Protein AF-A0A9D8BGQ2-F1 (afdb_monomer_lite)

Structure (mmCIF, N/CA/C/O backbone):
data_AF-A0A9D8BGQ2-F1
#
_entry.id   AF-A0A9D8BGQ2-F1
#
loop_
_atom_site.group_PDB
_atom_site.id
_atom_site.type_symbol
_atom_site.label_atom_id
_atom_site.label_alt_id
_atom_site.label_comp_id
_atom_site.label_asym_id
_atom_site.label_entity_id
_atom_site.label_seq_id
_atom_site.pdbx_PDB_ins_code
_atom_site.Cartn_x
_atom_site.Cartn_y
_atom_site.Cartn_z
_atom_site.occupancy
_atom_site.B_iso_or_equiv
_atom_site.auth_seq_id
_atom_site.auth_comp_id
_atom_site.auth_asym_id
_atom_site.auth_atom_id
_atom_site.pdbx_PDB_model_num
ATOM 1 N N . MET A 1 1 ? -72.777 -13.475 48.259 1.00 42.50 1 MET A N 1
ATOM 2 C CA . MET A 1 1 ? -71.692 -14.140 49.007 1.00 42.50 1 MET A CA 1
ATOM 3 C C . MET A 1 1 ? -70.816 -14.868 47.997 1.00 42.50 1 MET A C 1
ATOM 5 O O . MET A 1 1 ? -71.265 -15.859 47.450 1.00 42.50 1 MET A O 1
ATOM 9 N N . ASN A 1 2 ? -69.663 -14.295 47.643 1.00 32.38 2 ASN A N 1
ATOM 10 C CA . ASN A 1 2 ? -68.513 -15.011 47.078 1.00 32.38 2 ASN A CA 1
ATOM 11 C C . ASN A 1 2 ? -67.315 -14.053 47.055 1.00 32.38 2 ASN A C 1
ATOM 13 O O . ASN A 1 2 ? -67.162 -13.230 46.157 1.00 32.38 2 ASN A O 1
ATOM 17 N N . MET A 1 3 ? -66.509 -14.143 48.114 1.00 37.88 3 MET A N 1
ATOM 18 C CA . MET A 1 3 ? -65.134 -13.659 48.143 1.00 37.88 3 MET A CA 1
ATOM 19 C C . MET A 1 3 ? -64.297 -14.589 47.263 1.00 37.88 3 MET A C 1
ATOM 21 O O . MET A 1 3 ? -64.117 -15.754 47.608 1.00 37.88 3 MET A O 1
ATOM 25 N N . LEU A 1 4 ? -63.761 -14.077 46.159 1.00 37.56 4 LEU A N 1
ATOM 26 C CA . LEU A 1 4 ? -62.658 -14.710 45.445 1.00 37.56 4 LEU A CA 1
ATOM 27 C C . LEU A 1 4 ? -61.483 -13.735 45.444 1.00 37.56 4 LEU A C 1
ATOM 29 O O . LEU A 1 4 ? -61.552 -12.613 44.948 1.00 37.56 4 LEU A O 1
ATOM 33 N N . SER A 1 5 ? -60.449 -14.183 46.138 1.00 37.88 5 SER A N 1
ATOM 34 C CA . SER A 1 5 ? -59.219 -13.509 46.505 1.00 37.88 5 SER A CA 1
ATOM 35 C C . SER A 1 5 ? -58.403 -13.066 45.290 1.00 37.88 5 SER A C 1
ATOM 37 O O . SER A 1 5 ? -58.053 -13.853 44.413 1.00 37.88 5 SER A O 1
ATOM 39 N N . LEU A 1 6 ? -58.030 -11.786 45.285 1.00 35.62 6 LEU A N 1
ATOM 40 C CA . LEU A 1 6 ? -57.046 -11.217 44.372 1.00 35.62 6 LEU A CA 1
ATOM 41 C C . LEU A 1 6 ? -55.644 -11.700 44.796 1.00 35.62 6 LEU A C 1
ATOM 43 O O . LEU A 1 6 ? -55.011 -11.122 45.680 1.00 35.62 6 LEU A O 1
ATOM 47 N N . ILE A 1 7 ? -55.156 -12.791 44.204 1.00 38.81 7 ILE A N 1
ATOM 48 C CA . ILE A 1 7 ? -53.782 -13.266 44.417 1.00 38.81 7 ILE A CA 1
ATOM 49 C C . ILE A 1 7 ? -52.838 -12.365 43.609 1.00 38.81 7 ILE A C 1
ATOM 51 O O . ILE A 1 7 ? -52.652 -12.535 42.405 1.00 38.81 7 ILE A O 1
ATOM 55 N N . LEU A 1 8 ? -52.245 -11.374 44.281 1.00 37.81 8 LEU A N 1
ATOM 56 C CA . LEU A 1 8 ? -51.103 -10.612 43.770 1.00 37.81 8 LEU A CA 1
ATOM 57 C C . LEU A 1 8 ? -49.934 -11.576 43.477 1.00 37.81 8 LEU A C 1
ATOM 59 O O . LEU A 1 8 ? -49.647 -12.445 44.303 1.00 37.81 8 LEU A O 1
ATOM 63 N N . PRO A 1 9 ? -49.204 -11.428 42.355 1.00 40.59 9 PRO A N 1
ATOM 64 C CA . PRO A 1 9 ? -48.080 -12.305 42.046 1.00 40.59 9 PRO A CA 1
ATOM 65 C C . PRO A 1 9 ? -47.004 -12.170 43.134 1.00 40.59 9 PRO A C 1
ATOM 67 O O . PRO A 1 9 ? -46.461 -11.081 43.350 1.00 40.59 9 PRO A O 1
ATOM 70 N N . MET A 1 10 ? -46.686 -13.269 43.830 1.00 45.28 10 MET A N 1
ATOM 71 C CA . MET A 1 10 ? -45.634 -13.299 44.851 1.00 45.28 10 MET A CA 1
ATOM 72 C C . MET A 1 10 ? -44.289 -12.913 44.220 1.00 45.28 10 MET A C 1
ATOM 74 O O . MET A 1 10 ? -43.612 -13.721 43.586 1.00 45.28 10 MET A O 1
ATOM 78 N N . LYS A 1 11 ? -43.880 -11.649 44.390 1.00 58.78 11 LYS A N 1
ATOM 79 C CA . LYS A 1 11 ? -42.565 -11.153 43.961 1.00 58.78 11 LYS A CA 1
ATOM 80 C C . LYS A 1 11 ? -41.473 -12.037 44.569 1.00 58.78 11 LYS A C 1
ATOM 82 O O . LYS A 1 11 ? -41.302 -12.021 45.788 1.00 58.78 11 LYS A O 1
ATOM 87 N N . ALA A 1 12 ? -40.680 -12.704 43.727 1.00 77.62 12 ALA A N 1
ATOM 88 C CA . ALA A 1 12 ? -39.603 -13.618 44.123 1.00 77.62 12 ALA A CA 1
ATOM 89 C C . ALA A 1 12 ? -38.808 -13.129 45.352 1.00 77.62 12 ALA A C 1
ATOM 91 O O . ALA A 1 12 ? -38.279 -12.010 45.364 1.00 77.62 12 ALA A O 1
ATOM 92 N N . VAL A 1 13 ? -38.753 -13.947 46.406 1.00 85.44 13 VAL A N 1
ATOM 93 C CA . VAL A 1 13 ? -38.100 -13.625 47.687 1.00 85.44 13 VAL A CA 1
ATOM 94 C C . VAL A 1 13 ? -36.581 -13.564 47.497 1.00 85.44 13 VAL A C 1
ATOM 96 O O . VAL A 1 13 ? -35.971 -14.469 46.926 1.00 85.44 13 VAL A O 1
ATOM 99 N N . TYR A 1 14 ? -35.942 -12.487 47.957 1.00 88.50 14 TYR A N 1
ATOM 100 C CA . TYR A 1 14 ? -34.485 -12.362 47.920 1.00 88.50 14 TYR A CA 1
ATOM 101 C C . TYR A 1 14 ? -33.829 -13.320 48.927 1.00 88.50 14 TYR A C 1
ATOM 103 O O . TYR A 1 14 ? -34.344 -13.558 50.015 1.00 88.50 14 TYR A O 1
ATOM 111 N N . SER A 1 15 ? -32.658 -13.868 48.587 1.00 91.06 15 SER A N 1
ATOM 112 C CA . SER A 1 15 ? -31.820 -14.544 49.584 1.00 91.06 15 SER A CA 1
ATOM 113 C C . SER A 1 15 ? -31.255 -13.526 50.578 1.00 91.06 15 SER A C 1
ATOM 115 O O . SER A 1 15 ? -31.017 -12.377 50.203 1.00 91.06 15 SER A O 1
ATOM 117 N N . LEU A 1 16 ? -30.947 -13.945 51.811 1.00 88.25 16 LEU A N 1
ATOM 118 C CA . LEU A 1 16 ? -30.342 -13.066 52.827 1.00 88.25 16 LEU A CA 1
ATOM 119 C C . LEU A 1 16 ? -29.072 -12.364 52.312 1.00 88.25 16 LEU A C 1
ATOM 121 O O . LEU A 1 16 ? -28.886 -11.168 52.529 1.00 88.25 16 LEU A O 1
ATOM 125 N N . ARG A 1 17 ? -28.234 -13.067 51.530 1.00 89.88 17 ARG A N 1
ATOM 126 C CA . ARG A 1 17 ? -27.054 -12.479 50.866 1.00 89.88 17 ARG A CA 1
ATOM 127 C C . ARG A 1 17 ? -27.433 -11.366 49.881 1.00 89.88 17 ARG A C 1
ATOM 129 O O . ARG A 1 17 ? -26.791 -10.316 49.866 1.00 89.88 17 ARG A O 1
ATOM 136 N N . LYS A 1 18 ? -28.469 -11.580 49.062 1.00 90.31 18 LYS A N 1
ATOM 137 C CA . LYS A 1 18 ? -28.965 -10.585 48.099 1.00 90.31 18 LYS A CA 1
ATOM 138 C C . LYS A 1 18 ? -29.577 -9.381 48.822 1.00 90.31 18 LYS A C 1
ATOM 140 O O . LYS A 1 18 ? -29.226 -8.255 48.475 1.00 90.31 18 LYS A O 1
ATOM 145 N N . SER A 1 19 ? -30.394 -9.607 49.854 1.00 90.00 19 SER A N 1
ATOM 146 C CA . SER A 1 19 ? -30.988 -8.558 50.697 1.00 90.00 19 SER A CA 1
ATOM 147 C C . SER A 1 19 ? -29.914 -7.706 51.378 1.00 90.00 19 SER A C 1
ATOM 149 O O . SER A 1 19 ? -29.917 -6.486 51.227 1.00 90.00 19 SER A O 1
ATOM 151 N N . LYS A 1 20 ? -28.906 -8.333 52.003 1.00 91.69 20 LYS A N 1
ATOM 152 C CA . LYS A 1 20 ? -27.757 -7.636 52.606 1.00 91.69 20 LYS A CA 1
ATOM 153 C C . LYS A 1 20 ? -26.992 -6.788 51.583 1.00 91.69 20 LYS A C 1
ATOM 155 O O . LYS A 1 20 ? -26.682 -5.628 51.846 1.00 91.69 20 LYS A O 1
ATOM 160 N N . LYS A 1 21 ? -26.707 -7.326 50.388 1.00 93.06 21 LYS A N 1
ATOM 161 C CA . LYS A 1 21 ? -26.002 -6.592 49.318 1.00 93.06 21 LYS A CA 1
ATOM 162 C C . LYS A 1 21 ? -26.779 -5.350 48.866 1.00 93.06 21 LYS A C 1
ATOM 164 O O . LYS A 1 21 ? -26.182 -4.291 48.662 1.00 93.06 21 LYS A O 1
ATOM 169 N N . ARG A 1 22 ? -28.099 -5.471 48.706 1.00 91.38 22 ARG A N 1
ATOM 170 C CA . ARG A 1 22 ? -28.980 -4.363 48.311 1.00 91.38 22 ARG A CA 1
ATOM 171 C C . ARG A 1 22 ? -29.074 -3.302 49.402 1.00 91.38 22 ARG A C 1
ATOM 173 O O . ARG A 1 22 ? -28.802 -2.142 49.102 1.00 91.38 22 ARG A O 1
ATOM 180 N N . PHE A 1 23 ? -29.307 -3.709 50.650 1.00 93.31 23 PHE A N 1
ATOM 181 C CA . PHE A 1 23 ? -29.289 -2.825 51.818 1.00 93.31 23 PHE A CA 1
ATOM 182 C C . PHE A 1 23 ? -28.005 -1.986 51.878 1.00 93.31 23 PHE A C 1
ATOM 184 O O . PHE A 1 23 ? -28.066 -0.760 51.871 1.00 93.31 23 PHE A O 1
ATOM 191 N N . LEU A 1 24 ? -26.831 -2.627 51.807 1.00 92.38 24 LEU A N 1
ATOM 192 C CA . LEU A 1 24 ? -25.539 -1.928 51.834 1.00 92.38 24 LEU A CA 1
ATOM 193 C C . LEU A 1 24 ? -25.373 -0.940 50.671 1.00 92.38 24 LEU A C 1
ATOM 195 O O . LEU A 1 24 ? -24.752 0.111 50.830 1.00 92.38 24 LEU A O 1
ATOM 199 N N . THR A 1 25 ? -25.916 -1.264 49.497 1.00 91.31 25 THR A N 1
ATOM 200 C CA . THR A 1 25 ? -25.863 -0.378 48.326 1.00 91.31 25 THR A CA 1
ATOM 201 C C . THR A 1 25 ? -26.708 0.879 48.550 1.00 91.31 25 THR A C 1
ATOM 203 O O . THR A 1 25 ? -26.241 1.987 48.276 1.00 91.31 25 THR A O 1
ATOM 206 N N . ILE A 1 26 ? -27.924 0.722 49.082 1.00 90.88 26 ILE A N 1
ATOM 207 C CA . ILE A 1 26 ? -28.835 1.835 49.380 1.00 90.88 26 ILE A CA 1
ATOM 208 C C . ILE A 1 26 ? -28.286 2.679 50.528 1.00 90.88 26 ILE A C 1
ATOM 210 O O . ILE A 1 26 ? -28.221 3.897 50.400 1.00 90.88 26 ILE A O 1
ATOM 214 N N . TYR A 1 27 ? -27.790 2.048 51.593 1.00 91.81 27 TYR A N 1
ATOM 215 C CA . TYR A 1 27 ? -27.175 2.731 52.728 1.00 91.81 27 TYR A CA 1
ATOM 216 C C . TYR A 1 27 ? -25.984 3.604 52.303 1.00 91.81 27 TYR A C 1
ATOM 218 O O . TYR A 1 27 ? -25.921 4.784 52.647 1.00 91.81 27 TYR A O 1
ATOM 226 N N . LYS A 1 28 ? -25.071 3.079 51.468 1.00 90.00 28 LYS A N 1
ATOM 227 C CA . LYS A 1 28 ? -23.956 3.868 50.904 1.00 90.00 28 LYS A CA 1
ATOM 228 C C . LYS A 1 28 ? -24.446 5.058 50.076 1.00 90.00 28 LYS A C 1
ATOM 230 O O . LYS A 1 28 ? -23.822 6.117 50.096 1.00 90.00 28 LYS A O 1
ATOM 235 N N . ARG A 1 29 ? -25.543 4.894 49.332 1.00 86.31 29 ARG A N 1
ATOM 236 C CA . ARG A 1 29 ? -26.142 5.969 48.533 1.00 86.31 29 ARG A CA 1
ATOM 237 C C . ARG A 1 29 ? -26.785 7.037 49.414 1.00 86.31 29 ARG A C 1
ATOM 239 O O . ARG A 1 29 ? -26.556 8.218 49.175 1.00 86.31 29 ARG A O 1
ATOM 246 N N . TYR A 1 30 ? -27.525 6.623 50.439 1.00 89.12 30 TYR A N 1
ATOM 247 C CA . TYR A 1 30 ? -28.097 7.513 51.442 1.00 89.12 30 TYR A CA 1
ATOM 248 C C . TYR A 1 30 ? -27.000 8.315 52.147 1.00 89.12 30 TYR A C 1
ATOM 250 O O . TYR A 1 30 ? -27.074 9.535 52.167 1.00 89.12 30 TYR A O 1
ATOM 258 N N . GLN A 1 31 ? -25.917 7.678 52.605 1.00 89.19 31 GLN A N 1
ATOM 259 C CA . GLN A 1 31 ? -24.798 8.379 53.251 1.00 89.19 31 GLN A CA 1
ATOM 260 C C . GLN A 1 31 ? -24.179 9.478 52.373 1.00 89.19 31 GLN A C 1
ATOM 262 O O . GLN A 1 31 ? -23.810 10.529 52.890 1.00 89.19 31 GLN A O 1
ATOM 267 N N . LYS A 1 32 ? -24.112 9.272 51.049 1.00 85.06 32 LYS A N 1
ATOM 268 C CA . LYS A 1 32 ? -23.628 10.286 50.096 1.00 85.06 32 LYS A CA 1
ATOM 269 C C . LYS A 1 32 ? -24.618 11.432 49.860 1.00 85.06 32 LYS A C 1
ATOM 271 O O . LYS A 1 32 ? -24.178 12.527 49.537 1.00 85.06 32 LYS A O 1
ATOM 276 N N . LYS A 1 33 ? -25.927 11.193 50.000 1.00 84.19 33 LYS A N 1
ATOM 277 C CA . LYS A 1 33 ? -26.991 12.176 49.709 1.00 84.19 33 LYS A CA 1
ATOM 278 C C . LYS A 1 33 ? -27.682 12.762 50.940 1.00 84.19 33 LYS A C 1
ATOM 280 O O . LYS A 1 33 ? -28.435 13.716 50.803 1.00 84.19 33 LYS A O 1
ATOM 285 N N . LYS A 1 34 ? -27.414 12.252 52.144 1.00 84.31 34 LYS A N 1
ATOM 286 C CA . LYS A 1 34 ? -28.092 12.660 53.389 1.00 84.31 34 LYS A CA 1
ATOM 287 C C . LYS A 1 34 ? -28.006 14.158 53.683 1.00 84.31 34 LYS A C 1
ATOM 289 O O . LYS A 1 34 ? -28.861 14.673 54.390 1.00 84.31 34 LYS A O 1
ATOM 294 N N . ALA A 1 35 ? -26.964 14.828 53.186 1.00 83.44 35 ALA A N 1
ATOM 295 C CA . ALA A 1 35 ? -26.749 16.260 53.373 1.00 83.44 35 ALA A CA 1
ATOM 296 C C . ALA A 1 35 ? -27.628 17.123 52.452 1.00 83.44 35 ALA A C 1
ATOM 298 O O . ALA A 1 35 ? -27.894 18.269 52.780 1.00 83.44 35 ALA A O 1
ATOM 299 N N . SER A 1 36 ? -28.091 16.578 51.321 1.00 81.62 36 SER A N 1
ATOM 300 C CA . SER A 1 36 ? -28.920 17.292 50.344 1.00 81.62 36 SER A CA 1
ATOM 301 C C . SER A 1 36 ? -30.404 16.908 50.409 1.00 81.62 36 SER A C 1
ATOM 303 O O . SER A 1 36 ? -31.160 17.297 49.524 1.00 81.62 36 SER A O 1
ATOM 305 N N . LEU A 1 37 ? -30.816 16.089 51.384 1.00 85.06 37 LEU A N 1
ATOM 306 C CA . LEU A 1 37 ? -32.208 15.662 51.560 1.00 85.06 37 LEU A CA 1
ATOM 307 C C . LEU A 1 37 ? -32.951 16.576 52.549 1.00 85.06 37 LEU A C 1
ATOM 309 O O . LEU A 1 37 ? -32.380 16.920 53.588 1.00 85.06 37 LEU A O 1
ATOM 313 N N . PRO A 1 38 ? -34.232 16.899 52.293 1.00 87.94 38 PRO A N 1
ATOM 314 C CA . PRO A 1 38 ? -35.117 17.508 53.280 1.00 87.94 38 PRO A CA 1
ATOM 315 C C . PRO A 1 38 ? -35.206 16.673 54.572 1.00 87.94 38 PRO A C 1
ATOM 317 O O . PRO A 1 38 ? -35.137 15.441 54.510 1.00 87.94 38 PRO A O 1
ATOM 320 N N . PRO A 1 39 ? -35.413 17.308 55.742 1.00 86.94 39 PRO A N 1
ATOM 321 C CA . PRO A 1 39 ? -35.437 16.620 57.036 1.00 86.94 39 PRO A CA 1
ATOM 322 C C . PRO A 1 39 ? -36.521 15.535 57.130 1.00 86.94 39 PRO A C 1
ATOM 324 O O . PRO A 1 39 ? -36.269 14.478 57.699 1.00 86.94 39 PRO A O 1
ATOM 327 N N . THR A 1 40 ? -37.683 15.739 56.501 1.00 87.31 40 THR A N 1
ATOM 328 C CA . THR A 1 40 ? -38.781 14.757 56.456 1.00 87.31 40 THR A CA 1
ATOM 329 C C . THR A 1 40 ? -38.399 13.487 55.689 1.00 87.31 40 THR A C 1
ATOM 331 O O . THR A 1 40 ? -38.538 12.382 56.205 1.00 87.31 40 THR A O 1
ATOM 334 N N . GLN A 1 41 ? -37.820 13.636 54.494 1.00 86.81 41 GLN A N 1
ATOM 335 C CA . GLN A 1 41 ? -37.362 12.515 53.657 1.00 86.81 41 GLN A CA 1
ATOM 336 C C . GLN A 1 41 ? -36.183 11.760 54.287 1.00 86.81 41 GLN A C 1
ATOM 338 O O . GLN A 1 41 ? -35.998 10.561 54.067 1.00 86.81 41 GLN A O 1
ATOM 343 N N . LYS A 1 42 ? -35.358 12.468 55.067 1.00 87.31 42 LYS A N 1
ATOM 344 C CA . LYS A 1 42 ? -34.229 11.889 55.796 1.00 87.31 42 LYS A CA 1
ATOM 345 C C . LYS A 1 42 ? -34.703 10.930 56.888 1.00 87.31 42 LYS A C 1
ATOM 347 O O . LYS A 1 42 ? -34.141 9.841 56.997 1.00 87.31 42 LYS A O 1
ATOM 352 N N . GLU A 1 43 ? -35.730 11.310 57.647 1.00 88.75 43 GLU A N 1
ATOM 353 C CA . GLU A 1 43 ? -36.287 10.459 58.702 1.00 88.75 43 GLU A CA 1
ATOM 354 C C . GLU A 1 43 ? -37.031 9.251 58.117 1.00 88.75 43 GLU A C 1
ATOM 356 O O . GLU A 1 43 ? -36.831 8.129 58.573 1.00 88.75 43 GLU A O 1
ATOM 361 N N . GLU A 1 44 ? -37.773 9.442 57.023 1.00 88.81 44 GLU A N 1
ATOM 362 C CA . GLU A 1 44 ? -38.487 8.365 56.320 1.00 88.81 44 GLU A CA 1
ATOM 363 C C . GLU A 1 44 ? -37.538 7.272 55.781 1.00 88.81 44 GLU A C 1
ATOM 365 O O . GLU A 1 44 ? -37.753 6.071 55.985 1.00 88.81 44 GLU A O 1
ATOM 370 N N . ILE A 1 45 ? -36.428 7.668 55.141 1.00 89.75 45 ILE A N 1
ATOM 371 C CA . ILE A 1 45 ? -35.400 6.715 54.689 1.00 89.75 45 ILE A CA 1
ATOM 372 C C . ILE A 1 45 ? -34.695 6.055 55.878 1.00 89.75 45 ILE A C 1
ATOM 374 O O . ILE A 1 45 ? -34.363 4.872 55.802 1.00 89.75 45 ILE A O 1
ATOM 378 N N . LYS A 1 46 ? -34.442 6.796 56.962 1.00 91.25 46 LYS A N 1
ATOM 379 C CA . LYS A 1 46 ? -33.764 6.277 58.156 1.00 91.25 46 LYS A CA 1
ATOM 380 C C . LYS A 1 46 ? -34.596 5.191 58.845 1.00 91.25 46 LYS A C 1
ATOM 382 O O . LYS A 1 46 ? -34.061 4.112 59.074 1.00 91.25 46 LYS A O 1
ATOM 387 N N . GLN A 1 47 ? -35.893 5.417 59.043 1.00 91.94 47 GLN A N 1
ATOM 388 C CA . GLN A 1 47 ? -36.817 4.412 59.586 1.00 91.94 47 GLN A CA 1
ATOM 389 C C . GLN A 1 47 ? -36.854 3.147 58.716 1.00 91.94 47 GLN A C 1
ATOM 391 O O . GLN A 1 47 ? -36.772 2.026 59.214 1.00 91.94 47 GLN A O 1
ATOM 396 N N . SER A 1 48 ? -36.888 3.312 57.390 1.00 90.00 48 SER A N 1
ATOM 397 C CA . SER A 1 48 ? -36.850 2.171 56.465 1.00 90.00 48 SER A CA 1
ATOM 398 C C . SER A 1 48 ? -35.503 1.436 56.455 1.00 90.00 48 SER A C 1
ATOM 400 O O . SER A 1 48 ? -35.457 0.231 56.197 1.00 90.00 48 SER A O 1
ATOM 402 N N . LEU A 1 49 ? -34.393 2.133 56.719 1.00 91.75 49 LEU A N 1
ATOM 403 C CA . LEU A 1 49 ? -33.076 1.518 56.895 1.00 91.75 49 LEU A CA 1
ATOM 404 C C . LEU A 1 49 ? -33.008 0.715 58.198 1.00 91.75 49 LEU A C 1
ATOM 406 O O . LEU A 1 49 ? -32.499 -0.403 58.175 1.00 91.75 49 LEU A O 1
ATOM 410 N N . GLU A 1 50 ? -33.535 1.250 59.297 1.00 92.94 50 GLU A N 1
ATOM 411 C CA . GLU A 1 50 ? -33.587 0.581 60.603 1.00 92.94 50 GLU A CA 1
ATOM 412 C C . GLU A 1 50 ? -34.440 -0.694 60.531 1.00 92.94 50 GLU A C 1
ATOM 414 O O . GLU A 1 50 ? -33.940 -1.777 60.832 1.00 92.94 50 GLU A O 1
ATOM 419 N N . ALA A 1 51 ? -35.647 -0.616 59.960 1.00 90.44 51 ALA A N 1
ATOM 420 C CA . ALA A 1 51 ? -36.509 -1.782 59.750 1.00 90.44 51 ALA A CA 1
ATOM 421 C C . ALA A 1 51 ? -35.852 -2.860 58.862 1.00 90.44 51 ALA A C 1
ATOM 423 O O . ALA A 1 51 ? -35.948 -4.062 59.123 1.00 90.44 51 ALA A O 1
ATOM 424 N N . ALA A 1 52 ? -35.138 -2.451 57.805 1.00 90.00 52 ALA A N 1
ATOM 425 C CA . ALA A 1 52 ? -34.398 -3.384 56.955 1.00 90.00 52 ALA A CA 1
ATOM 426 C C . ALA A 1 52 ? -33.190 -4.010 57.673 1.00 90.00 52 ALA A C 1
ATOM 428 O O . ALA A 1 52 ? -32.858 -5.168 57.405 1.00 90.00 52 ALA A O 1
ATOM 429 N N . GLN A 1 53 ? -32.535 -3.271 58.570 1.00 92.88 53 GLN A N 1
ATOM 430 C CA . GLN A 1 53 ? -31.423 -3.762 59.378 1.00 92.88 53 GLN A CA 1
ATOM 431 C C . GLN A 1 53 ? -31.897 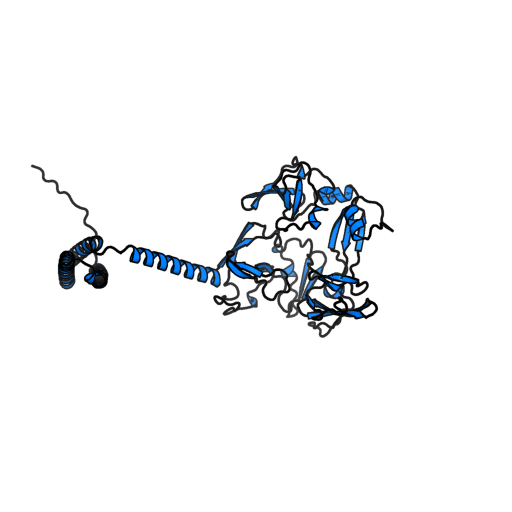-4.779 60.420 1.00 92.88 53 GLN A C 1
ATOM 433 O O . GLN A 1 53 ? -31.306 -5.853 60.511 1.00 92.88 53 GLN A O 1
ATOM 438 N N . GLU A 1 54 ? -32.976 -4.490 61.144 1.00 92.38 54 GLU A N 1
ATOM 439 C CA . GLU A 1 54 ? -33.579 -5.406 62.120 1.00 92.38 54 GLU A CA 1
ATOM 440 C C . GLU A 1 54 ? -34.025 -6.714 61.464 1.00 92.38 54 GLU A C 1
ATOM 442 O O . GLU A 1 54 ? -33.664 -7.799 61.920 1.00 92.38 54 GLU A O 1
ATOM 447 N N . ALA A 1 55 ? -34.708 -6.630 60.319 1.00 89.56 55 ALA A N 1
ATOM 448 C CA . ALA A 1 55 ? -35.137 -7.811 59.576 1.00 89.56 55 ALA A CA 1
ATOM 449 C C . ALA A 1 55 ? -33.954 -8.664 59.071 1.00 89.56 55 ALA A C 1
ATOM 451 O O . ALA A 1 55 ? -34.048 -9.891 59.004 1.00 89.56 55 ALA A O 1
ATOM 452 N N . LEU A 1 56 ? -32.823 -8.033 58.725 1.00 88.88 56 LEU A N 1
ATOM 453 C CA . LEU A 1 56 ? -31.588 -8.731 58.354 1.00 88.88 56 LEU A CA 1
ATOM 454 C C . LEU A 1 56 ? -30.894 -9.380 59.561 1.00 88.88 56 LEU A C 1
ATOM 456 O O . LEU A 1 56 ? -30.337 -10.467 59.405 1.00 88.88 56 LEU A O 1
ATOM 460 N N . LEU A 1 57 ? -30.920 -8.733 60.730 1.00 91.31 57 LEU A N 1
ATOM 461 C CA . LEU A 1 57 ? -30.355 -9.252 61.982 1.00 91.31 57 LEU A CA 1
ATOM 462 C C . LEU A 1 57 ? -31.163 -10.430 62.532 1.00 91.31 57 LEU A C 1
ATOM 464 O O . LEU A 1 57 ? -30.578 -11.397 63.010 1.00 91.31 57 LEU A O 1
ATOM 468 N N . ALA A 1 58 ? -32.487 -10.402 62.371 1.00 90.12 58 ALA A N 1
ATOM 469 C CA . ALA A 1 58 ? -33.382 -11.500 62.732 1.00 90.12 58 ALA A CA 1
ATOM 470 C C . ALA A 1 58 ? -33.195 -12.761 61.862 1.00 90.12 58 ALA A C 1
ATOM 472 O O . ALA A 1 58 ? -33.869 -13.765 62.081 1.00 90.12 58 ALA A O 1
ATOM 473 N N . CYS A 1 59 ? -32.322 -12.720 60.843 1.00 84.69 59 CYS A N 1
ATOM 474 C CA . CYS A 1 59 ? -32.053 -13.816 59.906 1.00 84.69 59 CYS A CA 1
ATOM 475 C C . CYS A 1 59 ? -33.305 -14.395 59.213 1.00 84.69 59 CYS A C 1
ATOM 477 O O . CYS A 1 59 ? -33.244 -15.469 58.611 1.00 84.69 59 CYS A O 1
ATOM 479 N N . ASN A 1 60 ? -34.430 -13.673 59.222 1.00 88.44 60 ASN A N 1
ATOM 480 C CA . ASN A 1 60 ? -35.660 -14.100 58.570 1.00 88.44 60 ASN A CA 1
ATOM 481 C C . ASN A 1 60 ? -35.639 -13.674 57.096 1.00 88.44 60 ASN A C 1
ATOM 483 O O . ASN A 1 60 ? -35.686 -12.492 56.754 1.00 88.44 60 ASN A O 1
ATOM 487 N N . LYS A 1 61 ? -35.565 -14.664 56.202 1.00 87.31 61 LYS A N 1
ATOM 488 C CA . LYS A 1 61 ? -35.443 -14.462 54.751 1.00 87.31 61 LYS A CA 1
ATOM 489 C C . LYS A 1 61 ? -36.604 -13.658 54.157 1.00 87.31 61 LYS A C 1
ATOM 491 O O . LYS A 1 61 ? -36.375 -12.823 53.279 1.00 87.31 61 LYS A O 1
ATOM 496 N N . GLU A 1 62 ? -37.829 -13.914 54.599 1.00 87.44 62 GLU A N 1
ATOM 497 C CA . GLU A 1 62 ? -39.033 -13.295 54.041 1.00 87.44 62 GLU A CA 1
ATOM 498 C C . GLU A 1 62 ? -39.168 -11.853 54.512 1.00 87.44 62 GLU A C 1
ATOM 500 O O . GLU A 1 62 ? -39.264 -10.951 53.676 1.00 87.44 62 GLU A O 1
ATOM 505 N N . LEU A 1 63 ? -39.033 -11.630 55.822 1.00 87.69 63 LEU A N 1
ATOM 506 C CA . LEU A 1 63 ? -39.056 -10.293 56.417 1.00 87.69 63 LEU A CA 1
ATOM 507 C C . LEU A 1 63 ? -37.931 -9.414 55.857 1.00 87.69 63 LEU A C 1
ATOM 509 O O . LEU A 1 63 ? -38.184 -8.301 55.397 1.00 87.69 63 LEU A O 1
ATOM 513 N N . ALA A 1 64 ? -36.700 -9.933 55.774 1.00 87.62 64 ALA A N 1
ATOM 514 C CA . ALA A 1 64 ? -35.575 -9.199 55.194 1.00 87.62 64 ALA A CA 1
ATOM 515 C C . ALA A 1 64 ? -35.798 -8.876 53.710 1.00 87.62 64 ALA A C 1
ATOM 517 O O . ALA A 1 64 ? -35.419 -7.804 53.236 1.00 87.62 64 ALA A O 1
ATOM 518 N N . SER A 1 65 ? -36.397 -9.795 52.942 1.00 90.69 65 SER A N 1
ATOM 519 C CA . SER A 1 65 ? -36.718 -9.524 51.541 1.00 90.69 65 SER A CA 1
ATOM 520 C C . SER A 1 65 ? -37.803 -8.460 51.391 1.00 90.69 65 SER A C 1
ATOM 522 O O . SER A 1 65 ? -37.732 -7.706 50.422 1.00 90.69 65 SER A O 1
ATOM 524 N N . GLN A 1 66 ? -38.813 -8.430 52.259 1.00 91.31 66 GLN A N 1
ATOM 525 C CA . GLN A 1 66 ? -39.891 -7.442 52.201 1.00 91.31 66 GLN A CA 1
ATOM 526 C C . GLN A 1 66 ? -39.381 -6.055 52.600 1.00 91.31 66 GLN A C 1
ATOM 528 O O . GLN A 1 66 ? -39.526 -5.114 51.819 1.00 91.31 66 GLN A O 1
ATOM 533 N N . ALA A 1 67 ? -38.682 -5.951 53.734 1.00 88.88 67 ALA A N 1
ATOM 534 C CA . ALA A 1 67 ? -38.136 -4.690 54.231 1.00 88.88 67 ALA A CA 1
ATOM 535 C C . ALA A 1 67 ? -37.123 -4.065 53.251 1.00 88.88 67 ALA A C 1
ATOM 537 O O . ALA A 1 67 ? -37.202 -2.878 52.937 1.00 88.88 67 ALA A O 1
ATOM 538 N N . VAL A 1 68 ? -36.222 -4.865 52.661 1.00 90.50 68 VAL A N 1
ATOM 539 C CA . VAL A 1 68 ? -35.265 -4.360 51.658 1.00 90.50 68 VAL A CA 1
ATOM 540 C C . VAL A 1 68 ? -35.949 -3.957 50.347 1.00 90.50 68 VAL A C 1
ATOM 542 O O . VAL A 1 68 ? -35.498 -3.010 49.709 1.00 90.50 68 VAL A O 1
ATOM 545 N N . LYS A 1 69 ? -37.038 -4.622 49.933 1.00 91.12 69 LYS A N 1
ATOM 546 C CA . LYS A 1 69 ? -37.817 -4.208 48.749 1.00 91.12 69 LYS A CA 1
ATOM 547 C C . LYS A 1 69 ? -38.557 -2.889 48.988 1.00 91.12 69 LYS A C 1
ATOM 549 O O . LYS A 1 69 ? -38.562 -2.046 48.098 1.00 91.12 69 LYS A O 1
ATOM 554 N N . ALA A 1 70 ? -39.142 -2.696 50.171 1.00 88.94 70 ALA A N 1
ATOM 555 C CA . ALA A 1 70 ? -39.767 -1.427 50.548 1.00 88.94 70 ALA A CA 1
ATOM 556 C C . ALA A 1 70 ? -38.735 -0.286 50.549 1.00 88.94 70 ALA A C 1
ATOM 558 O O . ALA A 1 70 ? -38.945 0.750 49.917 1.00 88.94 70 ALA A O 1
ATOM 559 N N . LEU A 1 71 ? -37.561 -0.534 51.139 1.00 89.81 71 LEU A N 1
ATOM 560 C CA . LEU A 1 71 ? -36.425 0.384 51.101 1.00 89.81 71 LEU A CA 1
ATOM 561 C C . LEU A 1 71 ? -35.930 0.649 49.663 1.00 89.81 71 LEU A C 1
ATOM 563 O O . LEU A 1 71 ? -35.561 1.776 49.342 1.00 89.81 71 LEU A O 1
ATOM 567 N N . GLU A 1 72 ? -35.921 -0.356 48.778 1.00 89.56 72 GLU A N 1
ATOM 568 C CA . GLU A 1 72 ? -35.589 -0.182 47.356 1.00 89.56 72 GLU A CA 1
ATOM 569 C C . GLU A 1 72 ? -36.557 0.791 46.671 1.00 89.56 72 GLU A C 1
ATOM 571 O O . GLU A 1 72 ? -36.089 1.710 45.996 1.00 89.56 72 GLU A O 1
ATOM 576 N N . GLU A 1 73 ? -37.870 0.634 46.852 1.00 89.12 73 GLU A N 1
ATOM 577 C CA . GLU A 1 73 ? -38.871 1.526 46.248 1.00 89.12 73 GLU A CA 1
ATOM 578 C C . GLU A 1 73 ? -38.770 2.959 46.789 1.00 89.12 73 GLU A C 1
ATOM 580 O O . GLU A 1 73 ? -38.677 3.901 45.999 1.00 89.12 73 GLU A O 1
ATOM 585 N N . LEU A 1 74 ? -38.644 3.132 48.109 1.00 87.94 74 LEU A N 1
ATOM 586 C CA . LEU A 1 74 ? -38.405 4.450 48.712 1.00 87.94 74 LEU A CA 1
ATOM 587 C C . LEU A 1 74 ? -37.104 5.084 48.203 1.00 87.94 74 LEU A C 1
ATOM 589 O O . LEU A 1 74 ? -37.070 6.261 47.841 1.00 87.94 74 LEU A O 1
ATOM 593 N N . SER A 1 75 ? -36.033 4.295 48.068 1.00 87.00 75 SER A N 1
ATOM 594 C CA . SER A 1 75 ? -34.760 4.785 47.531 1.00 87.00 75 SER A CA 1
ATOM 595 C C . SER A 1 75 ? -34.860 5.238 46.071 1.00 87.00 75 SER A C 1
ATOM 597 O O . SER A 1 75 ? -34.166 6.174 45.675 1.00 87.00 75 SER A O 1
ATOM 599 N N . LYS A 1 76 ? -35.709 4.611 45.246 1.00 85.56 76 LYS A N 1
ATOM 600 C CA . LYS A 1 76 ? -35.907 5.023 43.847 1.00 85.56 76 LYS A CA 1
ATOM 601 C C . LYS A 1 76 ? -36.616 6.369 43.746 1.00 85.56 76 LYS A C 1
ATOM 603 O O . LYS A 1 76 ? -36.332 7.120 42.814 1.00 85.56 76 LYS A O 1
ATOM 608 N N . LEU A 1 77 ? -37.526 6.660 44.673 1.00 84.50 77 LEU A N 1
ATOM 609 C CA . LEU A 1 77 ? -38.278 7.912 44.708 1.00 84.50 77 LEU A CA 1
ATOM 610 C C . LEU A 1 77 ? -37.424 9.057 45.261 1.00 84.50 77 LEU A C 1
ATOM 612 O O . LEU A 1 77 ? -37.321 10.103 44.622 1.00 84.50 77 LEU A O 1
ATOM 616 N N . LEU A 1 78 ? -36.762 8.821 46.396 1.00 84.06 78 LEU A N 1
ATOM 617 C CA . LEU A 1 78 ? -36.099 9.855 47.195 1.00 84.06 78 LEU A CA 1
ATOM 618 C C . LEU A 1 78 ? -34.594 10.002 46.902 1.00 84.06 78 LEU A C 1
ATOM 620 O O . LEU A 1 78 ? -34.031 11.081 47.046 1.00 84.06 78 LEU A O 1
ATOM 624 N N . LEU A 1 79 ? -33.916 8.942 46.440 1.00 81.62 79 LEU A N 1
ATOM 625 C CA . LEU A 1 79 ? -32.475 8.944 46.127 1.00 81.62 79 LEU A CA 1
ATOM 626 C C . LEU A 1 79 ? -32.205 8.856 44.614 1.00 81.62 79 LEU A C 1
ATOM 628 O O . LEU A 1 79 ? -31.270 8.166 44.178 1.00 81.62 79 LEU A O 1
ATOM 632 N N . LYS A 1 80 ? -33.003 9.556 43.792 1.00 78.62 80 LYS A N 1
ATOM 633 C CA . LYS A 1 80 ? -32.783 9.634 42.335 1.00 78.62 80 LYS A CA 1
ATOM 634 C C . LYS A 1 80 ? -31.388 10.170 42.019 1.00 78.62 80 LYS A C 1
ATOM 636 O O . LYS A 1 80 ? -30.859 11.030 42.727 1.00 78.62 80 LYS A O 1
ATOM 641 N N . LYS A 1 81 ? -30.762 9.654 40.955 1.00 74.38 81 LYS A N 1
ATOM 642 C CA . LYS A 1 81 ? -29.499 10.221 40.458 1.00 74.38 81 LYS A CA 1
ATOM 643 C C . LYS A 1 81 ? -29.762 11.627 39.931 1.00 74.38 81 LYS A C 1
ATOM 645 O O . LYS A 1 81 ? -30.719 11.809 39.181 1.00 74.38 81 LYS A O 1
ATOM 650 N N . THR A 1 82 ? -28.919 12.589 40.290 1.00 80.38 82 THR A N 1
ATOM 651 C CA . THR A 1 82 ? -29.002 13.931 39.694 1.00 80.38 82 THR A CA 1
ATOM 652 C C . THR A 1 82 ? -28.621 13.861 38.214 1.00 80.38 82 THR A C 1
ATOM 654 O O . THR A 1 82 ? -27.896 12.950 37.807 1.00 80.38 82 THR A O 1
ATOM 657 N N . SER A 1 83 ? -29.075 14.813 37.395 1.00 80.88 83 SER A N 1
ATOM 658 C CA . SER A 1 83 ? -28.718 14.863 35.966 1.00 80.88 83 SER A CA 1
ATOM 659 C C . SER A 1 83 ? -27.199 14.900 35.756 1.00 80.88 83 SER A C 1
ATOM 661 O O . SER A 1 83 ? -26.689 14.262 34.842 1.00 80.88 83 SER A O 1
ATOM 663 N N . PHE A 1 84 ? -26.463 15.548 36.666 1.00 82.56 84 PHE A N 1
ATOM 664 C CA . PHE A 1 84 ? -24.999 15.551 36.677 1.00 82.56 84 PHE A CA 1
ATOM 665 C C . PHE A 1 84 ? -24.393 14.161 36.928 1.00 82.56 84 PHE A C 1
ATOM 667 O O . PHE A 1 84 ? -23.469 13.760 36.229 1.00 82.56 84 PHE A O 1
ATOM 674 N N . GLU A 1 85 ? -24.915 13.392 37.891 1.00 82.25 85 GLU A N 1
ATOM 675 C CA . GLU A 1 85 ? -24.458 12.014 38.137 1.00 82.25 85 GLU A CA 1
ATOM 676 C C . GLU A 1 85 ? -24.734 11.109 36.931 1.00 82.25 85 GLU A C 1
ATOM 678 O O . GLU A 1 85 ? -23.899 10.280 36.579 1.00 82.25 85 GLU A O 1
ATOM 683 N N . GLN A 1 86 ? -25.886 11.282 36.280 1.00 84.69 86 GLN A N 1
ATOM 684 C CA . GLN A 1 86 ? -26.231 10.532 35.071 1.00 84.69 86 GLN A CA 1
ATOM 685 C C . GLN A 1 86 ? -25.305 10.891 33.902 1.00 84.69 86 GLN A C 1
ATOM 687 O O . GLN A 1 86 ? -24.779 9.992 33.248 1.00 84.69 86 GLN A O 1
ATOM 692 N N . ALA A 1 87 ? -25.048 12.184 33.683 1.00 90.19 87 ALA A N 1
ATOM 693 C CA . ALA A 1 87 ? -24.120 12.658 32.659 1.00 90.19 87 ALA A CA 1
ATOM 694 C C . ALA A 1 87 ? -22.687 12.174 32.921 1.00 90.19 87 ALA A C 1
ATOM 696 O O . ALA A 1 87 ? -22.022 11.686 32.012 1.00 90.19 87 ALA A O 1
ATOM 697 N N . LYS A 1 88 ? -22.225 12.232 34.174 1.00 91.75 88 LYS A N 1
ATOM 698 C CA . LYS A 1 88 ? -20.918 11.709 34.579 1.00 91.75 88 LYS A CA 1
ATOM 699 C C . LYS A 1 88 ? -20.796 10.212 34.293 1.00 91.75 88 LYS A C 1
ATOM 701 O O . LYS A 1 88 ? -19.800 9.798 33.709 1.00 91.75 88 LYS A O 1
ATOM 706 N N . ASP A 1 89 ? -21.782 9.408 34.690 1.00 90.12 89 ASP A N 1
ATOM 707 C CA . ASP A 1 89 ? -21.764 7.963 34.439 1.00 90.12 89 ASP A CA 1
ATOM 708 C C . ASP A 1 89 ? -21.744 7.662 32.931 1.00 90.12 89 ASP A C 1
ATOM 710 O O . ASP A 1 89 ? -21.004 6.791 32.481 1.00 90.12 89 ASP A O 1
ATOM 714 N N . PHE A 1 90 ? -22.508 8.417 32.138 1.00 93.56 90 PHE A N 1
ATOM 715 C CA . PHE A 1 90 ? -22.511 8.308 30.680 1.00 93.56 90 PHE A CA 1
ATOM 716 C C . PHE A 1 90 ? -21.142 8.641 30.069 1.00 93.56 90 PHE A C 1
ATOM 718 O O . PHE A 1 90 ? -20.619 7.854 29.280 1.00 93.56 90 PHE A O 1
ATOM 725 N N . ILE A 1 91 ? -20.522 9.751 30.484 1.00 95.25 91 ILE A N 1
ATOM 726 C CA . ILE A 1 91 ? -19.185 10.161 30.026 1.00 95.25 91 ILE A CA 1
ATOM 727 C C . ILE A 1 91 ? -18.134 9.114 30.407 1.00 95.25 91 ILE A C 1
ATOM 729 O O . ILE A 1 91 ? -17.316 8.741 29.569 1.00 95.25 91 ILE A O 1
ATOM 733 N N . ILE A 1 92 ? -18.165 8.602 31.641 1.00 95.06 92 ILE A N 1
ATOM 734 C CA . ILE A 1 92 ? -17.233 7.562 32.098 1.00 95.06 92 ILE A CA 1
ATOM 735 C C . ILE A 1 92 ? -17.389 6.290 31.260 1.00 95.06 92 ILE A C 1
ATOM 737 O O . ILE A 1 92 ? -16.386 5.703 30.862 1.00 95.06 92 ILE A O 1
ATOM 741 N N . ASN A 1 93 ? -18.621 5.881 30.951 1.00 95.69 93 ASN A N 1
ATOM 742 C CA . ASN A 1 93 ? -18.871 4.699 30.127 1.00 95.69 93 ASN A CA 1
ATOM 743 C C . ASN A 1 93 ? -18.371 4.880 28.689 1.00 95.69 93 ASN A C 1
ATOM 745 O O . ASN A 1 93 ? -17.754 3.964 28.148 1.00 95.69 93 ASN A O 1
ATOM 749 N N . ILE A 1 94 ? -18.590 6.053 28.082 1.00 96.12 94 ILE A N 1
ATOM 750 C CA . ILE A 1 94 ? -18.053 6.371 26.751 1.00 96.12 94 ILE A CA 1
ATOM 751 C C . ILE A 1 94 ? -16.528 6.363 26.775 1.00 96.12 94 ILE A C 1
ATOM 753 O O . ILE A 1 94 ? -15.911 5.756 25.904 1.00 96.12 94 ILE A O 1
ATOM 757 N N . LEU A 1 95 ? -15.915 7.001 27.773 1.00 95.81 95 LEU A N 1
ATOM 758 C CA . LEU A 1 95 ? -14.464 7.045 27.901 1.00 95.81 95 LEU A CA 1
ATOM 759 C C . LEU A 1 95 ? -13.885 5.638 28.078 1.00 95.81 95 LEU A C 1
ATOM 761 O O . LEU A 1 95 ? -12.911 5.290 27.419 1.00 95.81 95 LEU A O 1
ATOM 765 N N . PHE A 1 96 ? -14.511 4.807 28.913 1.00 95.75 96 PHE A N 1
ATOM 766 C CA . PHE A 1 96 ? -14.121 3.412 29.087 1.00 95.75 96 PHE A CA 1
ATOM 767 C C . PHE A 1 96 ? -14.234 2.628 27.774 1.00 95.75 96 PHE A C 1
ATOM 769 O O . PHE A 1 96 ? -13.282 1.958 27.380 1.00 95.75 96 PHE A O 1
ATOM 776 N N . ALA A 1 97 ? -15.357 2.753 27.060 1.00 95.62 97 ALA A N 1
ATOM 777 C CA . ALA A 1 97 ? -15.550 2.106 25.765 1.00 95.62 97 ALA A CA 1
ATOM 778 C C . ALA A 1 97 ? -14.513 2.570 24.730 1.00 95.62 97 ALA A C 1
ATOM 780 O O . ALA A 1 97 ? -13.977 1.744 23.996 1.00 95.62 97 ALA A O 1
ATOM 781 N N . LEU A 1 98 ? -14.181 3.864 24.706 1.00 93.25 98 LEU A N 1
ATOM 782 C CA . LEU A 1 98 ? -13.158 4.428 23.828 1.00 93.25 98 LEU A CA 1
ATOM 783 C C . LEU A 1 98 ? -11.768 3.871 24.154 1.00 93.25 98 LEU A C 1
ATOM 785 O O . LEU A 1 98 ? -11.054 3.455 23.246 1.00 93.25 98 LEU A O 1
ATOM 789 N N . VAL A 1 99 ? -11.393 3.815 25.435 1.00 92.44 99 VAL A N 1
ATOM 790 C CA . VAL A 1 99 ? -10.110 3.246 25.875 1.00 92.44 99 VAL A CA 1
ATOM 791 C C . VAL A 1 99 ? -10.016 1.775 25.483 1.00 92.44 99 VAL A C 1
ATOM 793 O O . VAL A 1 99 ? -9.018 1.362 24.895 1.00 92.44 99 VAL A O 1
ATOM 796 N N . VAL A 1 100 ? -11.065 0.990 25.739 1.00 93.44 100 VAL A N 1
ATOM 797 C CA . VAL A 1 100 ? -11.117 -0.419 25.331 1.00 93.44 100 VAL A CA 1
ATOM 798 C C . VAL A 1 100 ? -11.019 -0.543 23.810 1.00 93.44 100 VAL A C 1
ATOM 800 O O . VAL A 1 100 ? -10.218 -1.336 23.324 1.00 93.44 100 VAL A O 1
ATOM 803 N N . ALA A 1 101 ? -11.752 0.267 23.044 1.00 90.69 101 ALA A N 1
ATOM 804 C CA . ALA A 1 101 ? -11.696 0.254 21.584 1.00 90.69 101 ALA A CA 1
ATOM 805 C C . ALA A 1 101 ? -10.293 0.587 21.047 1.00 90.69 101 ALA A C 1
ATOM 807 O O . ALA A 1 101 ? -9.814 -0.082 20.132 1.00 90.69 101 ALA A O 1
ATOM 808 N N . VAL A 1 102 ? -9.606 1.574 21.634 1.00 87.75 102 VAL A N 1
ATOM 809 C CA . VAL A 1 102 ? -8.223 1.928 21.279 1.00 87.75 102 VAL A CA 1
ATOM 810 C C . VAL A 1 102 ? -7.268 0.779 21.600 1.00 87.75 102 VAL A C 1
ATOM 812 O O . VAL A 1 102 ? -6.455 0.419 20.751 1.00 87.75 102 VAL A O 1
ATOM 815 N N . LEU A 1 103 ? -7.387 0.158 22.777 1.00 88.81 103 LEU A N 1
ATOM 816 C CA . LEU A 1 103 ? -6.550 -0.983 23.159 1.00 88.81 103 LEU A CA 1
ATOM 817 C C . LEU A 1 103 ? -6.765 -2.183 22.232 1.00 88.81 103 LEU A C 1
ATOM 819 O O . LEU A 1 103 ? -5.791 -2.748 21.740 1.00 88.81 103 LEU A O 1
ATOM 823 N N . LEU A 1 104 ? -8.018 -2.532 21.927 1.00 90.50 104 LEU A N 1
ATOM 824 C CA . LEU A 1 104 ? -8.352 -3.608 20.990 1.00 90.50 104 LEU A CA 1
ATOM 825 C C . LEU A 1 104 ? -7.774 -3.339 19.597 1.00 90.50 104 LEU A C 1
ATOM 827 O O . LEU A 1 104 ? -7.120 -4.208 19.019 1.00 90.50 104 LEU A O 1
ATOM 831 N N . ARG A 1 105 ? -7.956 -2.115 19.088 1.00 86.81 105 ARG A N 1
ATOM 832 C CA . ARG A 1 105 ? -7.449 -1.687 17.779 1.00 86.81 105 ARG A CA 1
ATOM 833 C C . ARG A 1 105 ? -5.923 -1.688 17.712 1.00 86.81 105 ARG A C 1
ATOM 835 O O . ARG A 1 105 ? -5.350 -1.958 16.659 1.00 86.81 105 ARG A O 1
ATOM 842 N N . GLN A 1 106 ? -5.245 -1.361 18.807 1.00 85.38 106 GLN A N 1
ATOM 843 C CA . GLN A 1 106 ? -3.786 -1.329 18.864 1.00 85.38 106 GLN A CA 1
ATOM 844 C C . GLN A 1 106 ? -3.184 -2.739 18.996 1.00 85.38 106 GLN A C 1
ATOM 846 O O . GLN A 1 106 ? -2.156 -3.014 18.374 1.00 85.38 106 GLN A O 1
ATOM 851 N N . LEU A 1 107 ? -3.822 -3.616 19.782 1.00 86.75 107 LEU A N 1
ATOM 852 C CA . LEU A 1 107 ? -3.247 -4.888 20.231 1.00 86.75 107 LEU A CA 1
ATOM 853 C C . LEU A 1 107 ? -3.739 -6.119 19.466 1.00 86.75 107 LEU A C 1
ATOM 855 O O . LEU A 1 107 ? -2.956 -7.045 19.288 1.00 86.75 107 LEU A O 1
ATOM 859 N N . TRP A 1 108 ? -5.006 -6.171 19.046 1.00 89.56 108 TRP A N 1
ATOM 860 C CA . TRP A 1 108 ? -5.612 -7.403 18.522 1.00 89.56 108 TRP A CA 1
ATOM 861 C C . TRP A 1 108 ? -5.866 -7.362 17.027 1.00 89.56 108 TRP A C 1
ATOM 863 O O . TRP A 1 108 ? -5.263 -8.136 16.287 1.00 89.56 108 TRP A O 1
ATOM 873 N N . PHE A 1 109 ? -6.759 -6.486 16.574 1.00 92.62 109 PHE A N 1
ATOM 874 C CA . PHE A 1 109 ? -7.119 -6.421 15.165 1.00 92.62 109 PHE A CA 1
ATOM 875 C C . PHE A 1 109 ? -7.610 -5.039 14.763 1.00 92.62 109 PHE A C 1
ATOM 877 O O . PHE A 1 109 ? -8.043 -4.236 15.587 1.00 92.62 109 PHE A O 1
ATOM 884 N N . GLU A 1 110 ? -7.568 -4.773 13.466 1.00 90.50 110 GLU A N 1
ATOM 885 C CA . GLU A 1 110 ? -8.042 -3.525 12.894 1.00 90.50 110 GLU A CA 1
ATOM 886 C C . GLU A 1 110 ? -8.758 -3.777 11.564 1.00 90.50 110 GLU A C 1
ATOM 888 O O . GLU A 1 110 ? -8.315 -4.582 10.746 1.00 90.50 110 GLU A O 1
ATOM 893 N N . PHE A 1 111 ? -9.878 -3.083 11.356 1.00 91.12 111 PHE A N 1
ATOM 894 C CA . PHE A 1 111 ? -10.580 -3.068 10.076 1.00 91.12 111 PHE A CA 1
ATOM 895 C C . PHE A 1 111 ? -9.959 -2.020 9.154 1.00 91.12 111 PHE A C 1
ATOM 897 O O . PHE A 1 111 ? -9.805 -0.863 9.551 1.00 91.12 111 PHE A O 1
ATOM 904 N N . TYR A 1 112 ? -9.665 -2.416 7.918 1.00 88.94 112 TYR A N 1
ATOM 905 C CA . TYR A 1 112 ? -9.160 -1.536 6.869 1.00 88.94 112 TYR A CA 1
ATOM 906 C C . TYR A 1 112 ? -10.076 -1.565 5.657 1.00 88.94 112 TYR A C 1
ATOM 908 O O . TYR A 1 112 ? -10.564 -2.623 5.266 1.00 88.94 112 TYR A O 1
ATOM 916 N N . GLU A 1 113 ? -10.249 -0.406 5.032 1.00 89.88 113 GLU A N 1
ATOM 917 C CA . GLU A 1 113 ? -10.782 -0.292 3.678 1.00 89.88 113 GLU A CA 1
ATOM 918 C C . GLU A 1 113 ? -9.618 -0.048 2.715 1.00 89.88 113 GLU A C 1
ATOM 920 O O . GLU A 1 113 ? -8.764 0.799 2.982 1.00 89.88 113 GLU A O 1
ATOM 925 N N . ILE A 1 114 ? -9.563 -0.791 1.610 1.00 89.94 114 ILE A N 1
ATOM 926 C CA . ILE A 1 114 ? -8.472 -0.713 0.637 1.00 89.94 114 ILE A CA 1
ATOM 927 C C . ILE A 1 114 ? -8.653 0.522 -0.260 1.00 89.94 114 ILE A C 1
ATOM 929 O O . ILE A 1 114 ? -9.596 0.567 -1.052 1.00 89.94 114 ILE A O 1
ATOM 933 N N . PRO A 1 115 ? -7.746 1.519 -0.213 1.00 83.88 115 PRO A N 1
ATOM 934 C CA . PRO A 1 115 ? -7.931 2.758 -0.966 1.00 83.88 115 PRO A CA 1
ATOM 935 C C . PRO A 1 115 ? -7.384 2.689 -2.399 1.00 83.88 115 PRO A C 1
ATOM 937 O O . PRO A 1 115 ? -7.754 3.515 -3.231 1.00 83.88 115 PRO A O 1
ATOM 940 N N . THR A 1 116 ? -6.480 1.745 -2.697 1.00 86.19 116 THR A N 1
ATOM 941 C CA . THR A 1 116 ? -5.753 1.674 -3.978 1.00 86.19 116 THR A CA 1
ATOM 942 C C . THR A 1 116 ? -5.714 0.261 -4.554 1.00 86.19 116 THR A C 1
ATOM 944 O O . THR A 1 116 ? -5.619 -0.715 -3.818 1.00 86.19 116 THR A O 1
ATOM 947 N N . GLY A 1 117 ? -5.706 0.151 -5.885 1.00 83.75 117 GLY A N 1
ATOM 948 C CA . GLY A 1 117 ? -5.668 -1.119 -6.617 1.00 83.75 117 GLY A CA 1
ATOM 949 C C . GLY A 1 117 ? -4.292 -1.779 -6.716 1.00 83.75 117 GLY A C 1
ATOM 950 O O . GLY A 1 117 ? -4.070 -2.601 -7.596 1.00 83.75 117 GLY A O 1
ATOM 951 N N . SER A 1 118 ? -3.343 -1.418 -5.848 1.00 83.88 118 SER A N 1
ATOM 952 C CA . SER A 1 118 ? -1.960 -1.919 -5.922 1.00 83.88 118 SER A CA 1
ATOM 953 C C . SER A 1 118 ? -1.792 -3.392 -5.531 1.00 83.88 118 SER A C 1
ATOM 955 O O . SER A 1 118 ? -0.713 -3.948 -5.701 1.00 83.88 118 SER A O 1
ATOM 957 N N . MET A 1 119 ? -2.845 -3.997 -4.980 1.00 86.06 119 MET A N 1
ATOM 958 C CA . MET A 1 119 ? -2.905 -5.400 -4.571 1.00 86.06 119 MET A CA 1
ATOM 959 C C . MET A 1 119 ? -3.844 -6.219 -5.467 1.00 86.06 119 MET A C 1
ATOM 961 O O . MET A 1 119 ? -4.202 -7.338 -5.107 1.00 86.06 119 MET A O 1
ATOM 965 N N . ARG A 1 120 ? -4.274 -5.687 -6.619 1.00 82.25 120 ARG A N 1
ATOM 966 C CA . ARG A 1 120 ? -5.130 -6.424 -7.560 1.00 82.25 120 ARG A CA 1
ATOM 967 C C . ARG A 1 120 ? -4.366 -7.627 -8.146 1.00 82.25 120 ARG A C 1
ATOM 969 O O . ARG A 1 120 ? -3.165 -7.510 -8.375 1.00 82.25 120 ARG A O 1
ATOM 976 N N . PRO A 1 121 ? -5.036 -8.771 -8.381 1.00 80.06 121 PRO A N 1
ATOM 977 C CA . PRO A 1 121 ? -6.460 -9.016 -8.140 1.00 80.06 121 PRO A CA 1
ATOM 978 C C . PRO A 1 121 ? -6.793 -9.438 -6.696 1.00 80.06 121 PRO A C 1
ATOM 980 O O . PRO A 1 121 ? -7.964 -9.628 -6.397 1.00 80.06 121 PRO A O 1
ATOM 983 N N . THR A 1 122 ? -5.801 -9.586 -5.803 1.00 86.75 122 THR A N 1
ATOM 984 C CA . THR A 1 122 ? -6.009 -10.066 -4.419 1.00 86.75 122 THR A CA 1
ATOM 985 C C . THR A 1 122 ? -6.945 -9.156 -3.624 1.00 86.75 122 THR A C 1
ATOM 987 O O . THR A 1 122 ? -7.855 -9.653 -2.973 1.00 86.75 122 THR A O 1
ATOM 990 N N . PHE A 1 123 ? -6.730 -7.840 -3.695 1.00 89.00 123 PHE A N 1
ATOM 991 C CA . PHE A 1 123 ? -7.638 -6.840 -3.139 1.00 89.00 123 PHE A CA 1
ATOM 992 C C . PHE A 1 123 ? -7.941 -5.755 -4.164 1.00 89.00 123 PHE A C 1
ATOM 994 O O . PHE A 1 123 ? -7.037 -5.244 -4.836 1.00 89.00 123 PHE A O 1
ATOM 1001 N N . LYS A 1 124 ? -9.212 -5.372 -4.241 1.00 87.31 124 LYS A N 1
ATOM 1002 C CA . LYS A 1 124 ? -9.728 -4.269 -5.047 1.00 87.31 124 LYS A CA 1
ATOM 1003 C C . LYS A 1 124 ? -10.024 -3.060 -4.161 1.00 87.31 124 LYS A C 1
ATOM 1005 O O . LYS A 1 124 ? -10.169 -3.146 -2.944 1.00 87.31 124 LYS A O 1
ATOM 1010 N N . GLU A 1 125 ? -10.097 -1.889 -4.777 1.00 89.88 125 GLU A N 1
ATOM 1011 C CA . GLU A 1 125 ? -10.452 -0.656 -4.086 1.00 89.88 125 GLU A CA 1
ATOM 1012 C C . GLU A 1 125 ? -11.869 -0.753 -3.509 1.00 89.88 125 GLU A C 1
ATOM 1014 O O . GLU A 1 125 ? -12.810 -1.058 -4.252 1.00 89.88 125 GLU A O 1
ATOM 1019 N N . LYS A 1 126 ? -12.005 -0.359 -2.236 1.00 89.12 126 LYS A N 1
ATOM 1020 C CA . LYS A 1 126 ? -13.185 -0.470 -1.357 1.00 89.12 126 LYS A CA 1
ATOM 1021 C C . LYS A 1 126 ? -13.418 -1.845 -0.721 1.00 89.12 126 LYS A C 1
ATOM 1023 O O . LYS A 1 126 ? -14.364 -1.980 0.054 1.00 89.12 126 LYS A O 1
ATOM 1028 N N . ASP A 1 127 ? -12.545 -2.824 -0.954 1.00 90.56 127 ASP A N 1
ATOM 1029 C CA . ASP A 1 127 ? -12.571 -4.063 -0.173 1.00 90.56 127 ASP A CA 1
ATOM 1030 C C . ASP A 1 127 ? -12.326 -3.758 1.309 1.00 90.56 127 ASP A C 1
ATOM 1032 O O . ASP A 1 127 ? -11.533 -2.877 1.658 1.00 90.56 127 ASP A O 1
ATOM 1036 N N . ARG A 1 128 ? -13.002 -4.502 2.190 1.00 91.50 128 ARG A N 1
ATOM 1037 C CA . ARG A 1 128 ? -12.855 -4.385 3.644 1.00 91.50 128 ARG A CA 1
ATOM 1038 C C . ARG A 1 128 ? -12.154 -5.619 4.184 1.00 91.50 128 ARG A C 1
ATOM 1040 O O . ARG A 1 128 ? -12.649 -6.730 4.021 1.00 91.50 128 ARG A O 1
ATOM 1047 N N . VAL A 1 129 ? -11.020 -5.421 4.843 1.00 92.44 129 VAL A N 1
ATOM 1048 C CA . VAL A 1 129 ? -10.193 -6.500 5.392 1.00 92.44 129 VAL A CA 1
ATOM 1049 C C . VAL A 1 129 ? -10.038 -6.350 6.899 1.00 92.44 129 VAL A C 1
ATOM 1051 O O . VAL A 1 129 ? -10.039 -5.240 7.435 1.00 92.44 129 VAL A O 1
ATOM 1054 N N . VAL A 1 130 ? -9.895 -7.482 7.585 1.00 93.94 130 VAL A N 1
ATOM 1055 C CA . VAL A 1 130 ? -9.554 -7.532 9.010 1.00 93.94 130 VAL A CA 1
ATOM 1056 C C . VAL A 1 130 ? -8.090 -7.913 9.128 1.00 93.94 130 VAL A C 1
ATOM 1058 O O . VAL A 1 130 ? -7.669 -8.947 8.617 1.00 93.94 130 VAL A O 1
ATOM 1061 N N . VAL A 1 131 ? -7.310 -7.073 9.795 1.00 92.38 131 VAL A N 1
ATOM 1062 C CA . VAL A 1 131 ? -5.872 -7.268 9.970 1.00 92.38 131 VAL A CA 1
ATOM 1063 C C . VAL A 1 131 ? -5.609 -7.700 11.401 1.00 92.38 131 VAL A C 1
ATOM 1065 O O . VAL A 1 131 ? -5.946 -6.970 12.331 1.00 92.38 131 VAL A O 1
ATOM 1068 N N . SER A 1 132 ? -4.989 -8.867 11.572 1.00 92.38 132 SER A N 1
ATOM 1069 C CA . SER A 1 132 ? -4.490 -9.325 12.871 1.00 92.38 132 SER A CA 1
ATOM 1070 C C . SER A 1 132 ? -3.193 -8.603 13.238 1.00 92.38 132 SER A C 1
ATOM 1072 O O . SER A 1 132 ? -2.309 -8.433 12.398 1.00 92.38 132 SER A O 1
ATOM 1074 N N . LYS A 1 133 ? -3.066 -8.200 14.505 1.00 89.75 133 LYS A N 1
ATOM 1075 C CA . LYS A 1 133 ? -1.887 -7.521 15.065 1.00 89.75 133 LYS A CA 1
ATOM 1076 C C . LYS A 1 133 ? -1.079 -8.384 16.033 1.00 89.75 133 LYS A C 1
ATOM 1078 O O . LYS A 1 133 ? -0.108 -7.888 16.589 1.00 89.75 133 LYS A O 1
ATOM 1083 N N . THR A 1 134 ? -1.460 -9.649 16.221 1.00 89.81 134 THR A N 1
ATOM 1084 C CA . THR A 1 134 ? -0.845 -10.562 17.202 1.00 89.81 134 THR A CA 1
ATOM 1085 C C . THR A 1 134 ? -0.002 -11.671 16.576 1.00 89.81 134 THR A C 1
ATOM 1087 O O . THR A 1 134 ? 0.653 -12.421 17.294 1.00 89.81 134 THR A O 1
ATOM 1090 N N . GLN A 1 135 ? -0.011 -11.806 15.247 1.00 87.25 135 GLN A N 1
ATOM 1091 C CA . GLN A 1 135 ? 0.510 -12.995 14.563 1.00 87.25 135 GLN A CA 1
ATOM 1092 C C . GLN A 1 135 ? 2.031 -13.171 14.666 1.00 87.25 135 GLN A C 1
ATOM 1094 O O . GLN A 1 135 ? 2.518 -14.295 14.616 1.00 87.25 135 GLN A O 1
ATOM 1099 N N . PHE A 1 136 ? 2.782 -12.079 14.794 1.00 88.25 136 PHE A N 1
ATOM 1100 C CA . PHE A 1 136 ? 4.248 -12.101 14.834 1.00 88.25 136 PHE A CA 1
ATOM 1101 C C . PHE A 1 136 ? 4.834 -11.348 16.031 1.00 88.25 136 PHE A C 1
ATOM 1103 O O . PHE A 1 136 ? 6.047 -11.224 16.127 1.00 88.25 136 PHE A O 1
ATOM 1110 N N . GLY A 1 137 ? 3.993 -10.839 16.930 1.00 88.00 137 GLY A N 1
ATOM 1111 C CA . GLY A 1 137 ? 4.374 -10.065 18.110 1.00 88.00 137 GLY A CA 1
ATOM 1112 C C . GLY A 1 137 ? 3.192 -9.248 18.626 1.00 88.00 137 GLY A C 1
ATOM 1113 O O . GLY A 1 137 ? 2.151 -9.187 17.978 1.00 88.00 137 GLY A O 1
ATOM 1114 N N . ILE A 1 138 ? 3.347 -8.609 19.784 1.00 86.31 138 ILE A N 1
ATOM 1115 C CA . ILE A 1 138 ? 2.332 -7.721 20.367 1.00 86.31 138 ILE A CA 1
ATOM 1116 C C . ILE A 1 138 ? 2.817 -6.281 20.229 1.00 86.31 138 ILE A C 1
ATOM 1118 O O . ILE A 1 138 ? 3.876 -5.922 20.743 1.00 86.31 138 ILE A O 1
ATOM 1122 N N . ASN A 1 139 ? 2.049 -5.434 19.548 1.00 84.12 139 ASN A N 1
ATOM 1123 C CA . ASN A 1 139 ? 2.381 -4.014 19.435 1.00 84.12 139 ASN A CA 1
ATOM 1124 C C . ASN A 1 139 ? 2.318 -3.340 20.806 1.00 84.12 139 ASN A C 1
ATOM 1126 O O . ASN A 1 139 ? 1.326 -3.465 21.516 1.00 84.12 139 ASN A O 1
ATOM 1130 N N . LEU A 1 140 ? 3.337 -2.568 21.169 1.00 83.00 140 LEU A N 1
ATOM 1131 C CA . LEU A 1 140 ? 3.245 -1.713 22.347 1.00 83.00 140 LEU A CA 1
ATOM 1132 C C . LEU A 1 140 ? 2.327 -0.517 22.041 1.00 83.00 140 LEU A C 1
ATOM 1134 O O . LEU A 1 140 ? 2.473 0.119 20.989 1.00 83.00 140 LEU A O 1
ATOM 1138 N N . PRO A 1 141 ? 1.386 -0.165 22.935 1.00 76.81 141 PRO A N 1
ATOM 1139 C CA . PRO A 1 141 ? 0.554 1.011 22.741 1.00 76.81 141 PRO A CA 1
ATOM 1140 C C . PRO A 1 141 ? 1.383 2.276 22.555 1.00 76.81 141 PRO A C 1
ATOM 1142 O O . PRO A 1 141 ? 2.372 2.478 23.254 1.00 76.81 141 PRO A O 1
ATOM 1145 N N . LEU A 1 142 ? 0.966 3.121 21.608 1.00 73.38 142 LEU A N 1
ATOM 1146 C CA . LEU A 1 142 ? 1.552 4.443 21.350 1.00 73.38 142 LEU A CA 1
ATOM 1147 C C . LEU A 1 142 ? 3.038 4.441 20.930 1.00 73.38 142 LEU A C 1
ATOM 1149 O O . LEU A 1 142 ? 3.655 5.500 20.875 1.00 73.38 142 LEU A O 1
ATOM 1153 N N . THR A 1 143 ? 3.625 3.285 20.601 1.00 74.81 143 THR A N 1
ATOM 1154 C CA . THR A 1 143 ? 5.014 3.190 20.125 1.00 74.81 143 THR A CA 1
ATOM 1155 C C . THR A 1 143 ? 5.118 2.288 18.895 1.00 74.81 143 THR A C 1
ATOM 1157 O O . THR A 1 143 ? 4.219 1.501 18.614 1.00 74.81 143 THR A O 1
ATOM 1160 N N . ALA A 1 144 ? 6.235 2.381 18.169 1.00 73.19 144 ALA A N 1
ATOM 1161 C CA . ALA A 1 144 ? 6.563 1.474 17.064 1.00 73.19 144 ALA A CA 1
ATOM 1162 C C . ALA A 1 144 ? 7.274 0.185 17.529 1.00 73.19 144 ALA A C 1
ATOM 1164 O O . ALA A 1 144 ? 7.815 -0.554 16.713 1.00 73.19 144 ALA A O 1
ATOM 1165 N N . LYS A 1 145 ? 7.346 -0.061 18.845 1.00 80.12 145 LYS A N 1
ATOM 1166 C CA . LYS A 1 145 ? 8.026 -1.230 19.408 1.00 80.12 145 LYS A CA 1
ATOM 1167 C C . LYS A 1 145 ? 7.065 -2.414 19.500 1.00 80.12 145 LYS A C 1
ATOM 1169 O O . LYS A 1 145 ? 5.859 -2.251 19.687 1.00 80.12 145 LYS A O 1
ATOM 1174 N N . HIS A 1 146 ? 7.632 -3.612 19.443 1.00 84.69 146 HIS A N 1
ATOM 1175 C CA . HIS A 1 146 ? 6.903 -4.867 19.571 1.00 84.69 146 HIS A CA 1
ATOM 1176 C C . HIS A 1 146 ? 7.441 -5.660 20.767 1.00 84.69 146 HIS A C 1
ATOM 1178 O O . HIS A 1 146 ? 8.650 -5.726 20.982 1.00 84.69 146 HIS A O 1
ATOM 1184 N N . LEU A 1 147 ? 6.541 -6.264 21.537 1.00 86.31 147 LEU A N 1
ATOM 1185 C CA . LEU A 1 147 ? 6.844 -7.274 22.548 1.00 86.31 147 LEU A CA 1
ATOM 1186 C C . LEU A 1 147 ? 6.791 -8.661 21.900 1.00 86.31 147 LEU A C 1
ATOM 1188 O O . LEU A 1 147 ? 5.876 -8.938 21.124 1.00 86.31 147 LEU A O 1
ATOM 1192 N N . TYR A 1 148 ? 7.749 -9.529 22.236 1.00 88.62 148 TYR A N 1
ATOM 1193 C CA . TYR A 1 148 ? 7.826 -10.914 21.742 1.00 88.62 148 TYR A CA 1
ATOM 1194 C C . TYR A 1 148 ? 7.754 -11.041 20.212 1.00 88.62 148 TYR A C 1
ATOM 1196 O O . TYR A 1 148 ? 7.096 -11.936 19.687 1.00 88.62 148 TYR A O 1
ATOM 1204 N N . PHE A 1 149 ? 8.406 -10.126 19.488 1.00 90.12 149 PHE A N 1
ATOM 1205 C CA . PHE A 1 149 ? 8.459 -10.209 18.032 1.00 90.12 149 PHE A CA 1
ATOM 1206 C C . PHE A 1 149 ? 9.315 -11.397 17.583 1.00 90.12 149 PHE A C 1
ATOM 1208 O O . PHE A 1 149 ? 10.499 -11.456 17.917 1.00 90.12 149 PHE A O 1
ATOM 1215 N N . ASP A 1 150 ? 8.735 -12.309 16.801 1.00 91.00 150 ASP A N 1
ATOM 1216 C CA . ASP A 1 150 ? 9.457 -13.425 16.184 1.00 91.00 150 ASP A CA 1
ATOM 1217 C C . ASP A 1 150 ? 9.459 -13.274 14.650 1.00 91.00 150 ASP A C 1
ATOM 1219 O O . ASP A 1 150 ? 8.445 -13.535 13.989 1.00 91.00 150 ASP A O 1
ATOM 1223 N N . PRO A 1 151 ? 10.608 -12.909 14.044 1.00 87.06 151 PRO A N 1
ATOM 1224 C CA . PRO A 1 151 ? 10.744 -12.794 12.596 1.00 87.06 151 PRO A CA 1
ATOM 1225 C C . PRO A 1 151 ? 10.403 -14.079 11.831 1.00 87.06 151 PRO A C 1
ATOM 1227 O O . PRO A 1 151 ? 10.116 -14.015 10.635 1.00 87.06 151 PRO A O 1
ATOM 1230 N N . ARG A 1 152 ? 10.457 -15.261 12.460 1.00 87.44 152 ARG A N 1
ATOM 1231 C CA . ARG A 1 152 ? 10.153 -16.549 11.811 1.00 87.44 152 ARG A CA 1
ATOM 1232 C C . ARG A 1 152 ? 8.664 -16.708 11.517 1.00 87.44 152 ARG A C 1
ATOM 1234 O O . ARG A 1 152 ? 8.325 -17.314 10.506 1.00 87.44 152 ARG A O 1
ATOM 1241 N N . LEU A 1 153 ? 7.797 -16.109 12.337 1.00 91.19 153 LEU A N 1
ATOM 1242 C CA . LEU A 1 153 ? 6.339 -16.132 12.156 1.00 91.19 153 LEU A CA 1
ATOM 1243 C C . LEU A 1 153 ? 5.882 -15.288 10.962 1.00 91.19 153 LEU A C 1
ATOM 1245 O O . LEU A 1 153 ? 4.796 -15.492 10.421 1.00 91.19 153 LEU A O 1
ATOM 1249 N N . VAL A 1 154 ? 6.723 -14.353 10.523 1.00 90.81 154 VAL A N 1
ATOM 1250 C CA . VAL A 1 154 ? 6.493 -13.566 9.317 1.00 90.81 154 VAL A CA 1
ATOM 1251 C C . VAL A 1 154 ? 6.780 -14.442 8.088 1.00 90.81 154 VAL A C 1
ATOM 1253 O O . VAL A 1 154 ? 7.937 -14.696 7.737 1.00 90.81 154 VAL A O 1
ATOM 1256 N N . GLN A 1 155 ? 5.717 -14.932 7.451 1.00 89.50 155 GLN A N 1
ATOM 1257 C CA . GLN A 1 155 ? 5.787 -15.870 6.328 1.00 89.50 155 GLN A CA 1
ATOM 1258 C C . GLN A 1 155 ? 5.871 -15.154 4.974 1.00 89.50 155 GLN A C 1
ATOM 1260 O O . GLN A 1 155 ? 5.136 -14.196 4.715 1.00 89.50 155 GLN A O 1
ATOM 1265 N N . ARG A 1 156 ? 6.727 -15.662 4.075 1.00 90.25 156 ARG A N 1
ATOM 1266 C CA . ARG A 1 156 ? 6.752 -15.245 2.664 1.00 90.25 156 ARG A CA 1
ATOM 1267 C C . ARG A 1 156 ? 5.402 -15.520 2.014 1.00 90.25 156 ARG A C 1
ATOM 1269 O O . ARG A 1 156 ? 4.666 -16.407 2.440 1.00 90.25 156 ARG A O 1
ATOM 1276 N N . SER A 1 157 ? 5.067 -14.750 0.986 1.00 88.25 157 SER A N 1
ATOM 1277 C CA . SER A 1 157 ? 3.754 -14.675 0.329 1.00 88.25 157 SER A CA 1
ATOM 1278 C C . SER A 1 157 ? 2.596 -14.179 1.212 1.00 88.25 157 SER A C 1
ATOM 1280 O O . SER A 1 157 ? 1.516 -13.912 0.677 1.00 88.25 157 SER A O 1
ATOM 1282 N N . GLY A 1 158 ? 2.815 -13.988 2.520 1.00 89.25 158 GLY A N 1
ATOM 1283 C CA . GLY A 1 158 ? 1.853 -13.394 3.441 1.00 89.25 158 GLY A CA 1
ATOM 1284 C C . GLY A 1 158 ? 1.581 -11.923 3.127 1.00 89.25 158 GLY A C 1
ATOM 1285 O O . GLY A 1 158 ? 2.408 -11.224 2.540 1.00 89.25 158 GLY A O 1
ATOM 1286 N N . ILE A 1 159 ? 0.401 -11.446 3.509 1.00 91.50 159 ILE A N 1
ATOM 1287 C CA . ILE A 1 159 ? 0.014 -10.043 3.360 1.00 91.50 159 ILE A CA 1
ATOM 1288 C C . ILE A 1 159 ? 0.337 -9.329 4.666 1.00 91.50 159 ILE A C 1
ATOM 1290 O O . ILE A 1 159 ? -0.121 -9.737 5.730 1.00 91.50 159 ILE A O 1
ATOM 1294 N N . VAL A 1 160 ? 1.117 -8.259 4.574 1.00 92.31 160 VAL A N 1
ATOM 1295 C CA . VAL A 1 160 ? 1.572 -7.477 5.721 1.00 92.31 160 VAL A CA 1
ATOM 1296 C C . VAL A 1 160 ? 1.084 -6.042 5.614 1.00 92.31 160 VAL A C 1
ATOM 1298 O O . VAL A 1 160 ? 0.988 -5.476 4.521 1.00 92.31 160 VAL A O 1
ATOM 1301 N N . VAL A 1 161 ? 0.793 -5.455 6.774 1.00 90.69 161 VAL A N 1
ATOM 1302 C CA . VAL A 1 161 ? 0.477 -4.033 6.914 1.00 90.69 161 VAL A CA 1
ATOM 1303 C C . VAL A 1 161 ? 1.606 -3.362 7.673 1.00 90.69 161 VAL A C 1
ATOM 1305 O O . VAL A 1 161 ? 1.981 -3.813 8.752 1.00 90.69 161 VAL A O 1
ATOM 1308 N N . PHE A 1 162 ? 2.161 -2.297 7.106 1.00 87.88 162 PHE A N 1
ATOM 1309 C CA . PHE A 1 162 ? 3.294 -1.583 7.688 1.00 87.88 162 PHE A CA 1
ATOM 1310 C C . PHE A 1 162 ? 3.170 -0.078 7.476 1.00 87.88 162 PHE A C 1
ATOM 1312 O O . PHE A 1 162 ? 2.465 0.403 6.587 1.00 87.88 162 PHE A O 1
ATOM 1319 N N . THR A 1 163 ? 3.848 0.675 8.338 1.00 86.50 163 THR A N 1
ATOM 1320 C CA . THR A 1 163 ? 3.903 2.133 8.256 1.00 86.50 163 THR A CA 1
ATOM 1321 C C . THR A 1 163 ? 4.923 2.576 7.216 1.00 86.50 163 THR A C 1
ATOM 1323 O O . THR A 1 163 ? 5.988 1.984 7.076 1.00 86.50 163 THR A O 1
ATOM 1326 N N . GLY A 1 164 ? 4.605 3.666 6.525 1.00 83.56 164 GLY A N 1
ATOM 1327 C CA . GLY A 1 164 ? 5.521 4.382 5.649 1.00 83.56 164 GLY A CA 1
ATOM 1328 C C . GLY A 1 164 ? 6.744 4.992 6.331 1.00 83.56 164 GLY A C 1
ATOM 1329 O O . GLY A 1 164 ? 7.638 5.502 5.661 1.00 83.56 164 GLY A O 1
ATOM 1330 N N . GLN A 1 165 ? 6.744 5.029 7.662 1.00 81.50 165 GLN A N 1
ATOM 1331 C CA . GLN A 1 165 ? 7.759 5.713 8.447 1.00 81.50 165 GLN A CA 1
ATOM 1332 C C . GLN A 1 165 ? 9.162 5.178 8.146 1.00 81.50 165 GLN A C 1
ATOM 1334 O O . GLN A 1 165 ? 9.376 3.970 8.126 1.00 81.50 165 GLN A O 1
ATOM 1339 N N . ASN A 1 166 ? 10.119 6.092 7.964 1.00 76.19 166 ASN A N 1
ATOM 1340 C CA . ASN A 1 166 ? 11.522 5.795 7.651 1.00 76.19 166 ASN A CA 1
ATOM 1341 C C . ASN A 1 166 ? 11.745 5.058 6.319 1.00 76.19 166 ASN A C 1
ATOM 1343 O O . ASN A 1 166 ? 12.846 4.569 6.078 1.00 76.19 166 ASN A O 1
ATOM 1347 N N . MET A 1 167 ? 10.732 4.984 5.454 1.00 76.44 167 MET A N 1
ATOM 1348 C CA . MET A 1 167 ? 10.913 4.513 4.088 1.00 76.44 167 MET A CA 1
ATOM 1349 C C . MET A 1 167 ? 11.203 5.674 3.150 1.00 76.44 167 MET A C 1
ATOM 1351 O O . MET A 1 167 ? 10.716 6.787 3.350 1.00 76.44 167 MET A O 1
ATOM 1355 N N . ASP A 1 168 ? 11.954 5.384 2.094 1.00 68.94 168 ASP A N 1
ATOM 1356 C CA . ASP A 1 168 ? 12.239 6.329 1.020 1.00 68.94 168 ASP A CA 1
ATOM 1357 C C . ASP A 1 168 ? 11.058 6.415 0.042 1.00 68.94 168 ASP A C 1
ATOM 1359 O O . ASP A 1 168 ? 11.112 5.988 -1.107 1.00 68.94 168 ASP A O 1
ATOM 1363 N N . ILE A 1 169 ? 9.918 6.878 0.553 1.00 70.81 169 ILE A N 1
ATOM 1364 C CA . ILE A 1 169 ? 8.687 7.073 -0.211 1.00 70.81 169 ILE A CA 1
ATOM 1365 C C . ILE A 1 169 ? 8.247 8.517 -0.004 1.00 70.81 169 ILE A C 1
ATOM 1367 O O . ILE A 1 169 ? 8.386 9.073 1.083 1.00 70.81 169 ILE A O 1
ATOM 1371 N N . GLN A 1 170 ? 7.716 9.141 -1.049 1.00 66.38 170 GLN A N 1
ATOM 1372 C CA . GLN A 1 170 ? 7.190 10.501 -0.969 1.00 66.38 170 GLN A CA 1
ATOM 1373 C C . GLN A 1 170 ? 5.807 10.529 -0.298 1.00 66.38 170 GLN A C 1
ATOM 1375 O O . GLN A 1 170 ? 5.090 9.526 -0.260 1.00 66.38 170 GLN A O 1
ATOM 1380 N N . ASP A 1 171 ? 5.427 11.692 0.236 1.00 73.38 171 ASP A N 1
ATOM 1381 C CA . ASP A 1 171 ? 4.112 11.951 0.833 1.00 73.38 171 ASP A CA 1
ATOM 1382 C C . ASP A 1 171 ? 3.689 10.927 1.892 1.00 73.38 171 ASP A C 1
ATOM 1384 O O . ASP A 1 171 ? 2.558 10.446 1.889 1.00 73.38 171 ASP A O 1
ATOM 1388 N N . VAL A 1 172 ? 4.579 10.542 2.803 1.00 81.88 172 VAL A N 1
ATOM 1389 C CA . VAL A 1 172 ? 4.230 9.553 3.836 1.00 81.88 172 VAL A CA 1
ATOM 1390 C C . VAL A 1 172 ? 3.321 10.142 4.913 1.00 81.88 172 VAL A C 1
ATOM 1392 O O . VAL A 1 172 ? 2.590 9.407 5.578 1.00 81.88 172 VAL A O 1
ATOM 1395 N N . ASP A 1 173 ? 3.349 11.456 5.094 1.00 83.62 173 ASP A N 1
ATOM 1396 C CA . ASP A 1 173 ? 2.538 12.132 6.095 1.00 83.62 173 ASP A CA 1
ATOM 1397 C C . ASP A 1 173 ? 1.044 12.068 5.767 1.00 83.62 173 ASP A C 1
ATOM 1399 O O . ASP A 1 173 ? 0.599 12.146 4.618 1.00 83.62 173 ASP A O 1
ATOM 1403 N N . THR A 1 174 ? 0.247 11.871 6.811 1.00 84.19 174 THR A N 1
ATOM 1404 C CA . THR A 1 174 ? -1.210 11.830 6.732 1.00 84.19 174 THR A CA 1
ATOM 1405 C C . THR A 1 174 ? -1.826 12.343 8.029 1.00 84.19 174 THR A C 1
ATOM 1407 O O . THR A 1 174 ? -1.133 12.535 9.026 1.00 84.19 174 THR A O 1
ATOM 1410 N N . LEU A 1 175 ? -3.139 12.564 8.019 1.00 79.75 175 LEU A N 1
ATOM 1411 C CA . LEU A 1 175 ? -3.898 12.980 9.191 1.00 79.75 175 LEU A CA 1
ATOM 1412 C C . LEU A 1 175 ? -4.878 11.874 9.583 1.00 79.75 175 LEU A C 1
ATOM 1414 O O . LEU A 1 175 ? -5.818 11.560 8.851 1.00 79.75 175 LEU A O 1
ATOM 1418 N N . TYR A 1 176 ? -4.675 11.291 10.757 1.00 69.25 176 TYR A N 1
ATOM 1419 C CA . TYR A 1 176 ? -5.598 10.350 11.371 1.00 69.25 176 TYR A CA 1
ATOM 1420 C C . TYR A 1 176 ? -6.866 11.076 11.834 1.00 69.25 176 TYR A C 1
ATOM 1422 O O . TYR A 1 176 ? -6.787 12.097 12.521 1.00 69.25 176 TYR A O 1
ATOM 1430 N N . PHE A 1 177 ? -8.034 10.575 11.412 1.00 66.88 177 PHE A N 1
ATOM 1431 C CA . PHE A 1 177 ? -9.334 11.254 11.548 1.00 66.88 177 PHE A CA 1
ATOM 1432 C C . PHE A 1 177 ? -9.326 12.723 11.094 1.00 66.88 177 PHE A C 1
ATOM 1434 O O . PHE A 1 177 ? -10.102 13.520 11.606 1.00 66.88 177 PHE A O 1
ATOM 1441 N N . TYR A 1 178 ? -8.446 13.093 10.157 1.00 73.81 178 TYR A N 1
ATOM 1442 C CA . TYR A 1 178 ? -8.246 14.482 9.723 1.00 73.81 178 TYR A CA 1
ATOM 1443 C C . TYR A 1 178 ? -7.786 15.451 10.832 1.00 73.81 178 TYR A C 1
ATOM 1445 O O . TYR A 1 178 ? -7.783 16.658 10.616 1.00 73.81 178 TYR A O 1
ATOM 1453 N N . LEU A 1 179 ? -7.372 14.938 11.997 1.00 76.38 179 LEU A N 1
ATOM 1454 C CA . LEU A 1 179 ? -7.081 15.736 13.193 1.00 76.38 179 LEU A CA 1
ATOM 1455 C C . LEU A 1 179 ? -5.662 15.526 13.729 1.00 76.38 179 LEU A C 1
ATOM 1457 O O . LEU A 1 179 ? -5.048 16.474 14.207 1.00 76.38 179 LEU A O 1
ATOM 1461 N N . PHE A 1 180 ? -5.126 14.305 13.654 1.00 78.62 180 PHE A N 1
ATOM 1462 C CA . PHE A 1 180 ? -3.851 13.965 14.291 1.00 78.62 180 PHE A CA 1
ATOM 1463 C C . PHE A 1 180 ? -2.786 13.594 13.260 1.00 78.62 180 PHE A C 1
ATOM 1465 O O . PHE A 1 180 ? -3.070 12.783 12.380 1.00 78.62 180 PHE A O 1
ATOM 1472 N N . PRO A 1 181 ? -1.553 14.118 13.358 1.00 82.38 181 PRO A N 1
ATOM 1473 C CA . PRO A 1 181 ? -0.479 13.730 12.454 1.00 82.38 181 PRO A CA 1
ATOM 1474 C C . PRO A 1 181 ? -0.183 12.233 12.582 1.00 82.38 181 PRO A C 1
ATOM 1476 O O . PRO A 1 181 ? -0.092 11.680 13.677 1.00 82.38 181 PRO A O 1
ATOM 1479 N N . GLY A 1 182 ? -0.032 11.574 11.442 1.00 83.00 182 GLY A N 1
ATOM 1480 C CA . GLY A 1 182 ? 0.276 10.158 11.344 1.00 83.00 182 GLY A CA 1
ATOM 1481 C C . GLY A 1 182 ? 1.061 9.852 10.077 1.00 83.00 182 GLY A C 1
ATOM 1482 O O . GLY A 1 182 ? 1.356 10.728 9.265 1.00 83.00 182 GLY A O 1
ATOM 1483 N N . LYS A 1 183 ? 1.395 8.577 9.896 1.00 86.06 183 LYS A N 1
ATOM 1484 C CA . LYS A 1 183 ? 2.071 8.078 8.697 1.00 86.06 183 LYS A CA 1
ATOM 1485 C C . LYS A 1 183 ? 1.129 7.158 7.925 1.00 86.06 183 LYS A C 1
ATOM 1487 O O . LYS A 1 183 ? 0.353 6.412 8.527 1.00 86.06 183 LYS A O 1
ATOM 1492 N N . LYS A 1 184 ? 1.182 7.221 6.594 1.00 87.00 184 LYS A N 1
ATOM 1493 C CA . LYS A 1 184 ? 0.414 6.342 5.707 1.00 87.00 184 LYS A CA 1
ATOM 1494 C C . LYS A 1 184 ? 0.765 4.887 5.988 1.00 87.00 184 LYS A C 1
ATOM 1496 O O . LYS A 1 184 ? 1.922 4.552 6.246 1.00 87.00 184 LYS A O 1
ATOM 1501 N N . GLN A 1 185 ? -0.243 4.032 5.906 1.00 87.25 185 GLN A N 1
ATOM 1502 C CA . GLN A 1 185 ? -0.073 2.593 6.024 1.00 87.25 185 GLN A CA 1
ATOM 1503 C C . GLN A 1 185 ? -0.171 1.938 4.653 1.00 87.25 185 GLN A C 1
ATOM 1505 O O . GLN A 1 185 ? -0.962 2.353 3.804 1.00 87.25 185 GLN A O 1
ATOM 1510 N N . TYR A 1 186 ? 0.637 0.906 4.456 1.00 89.62 186 TYR A N 1
ATOM 1511 C CA . TYR A 1 186 ? 0.732 0.157 3.217 1.00 89.62 186 TYR A CA 1
ATOM 1512 C C . TYR A 1 186 ? 0.366 -1.293 3.477 1.00 89.62 186 TYR A C 1
ATOM 1514 O O . TYR A 1 186 ? 0.803 -1.882 4.461 1.00 89.62 186 TYR A O 1
ATOM 1522 N N . ILE A 1 187 ? -0.421 -1.860 2.569 1.00 91.88 187 ILE A N 1
ATOM 1523 C CA . ILE A 1 187 ? -0.782 -3.275 2.557 1.00 91.88 187 ILE A CA 1
ATOM 1524 C C . ILE A 1 187 ? -0.080 -3.873 1.350 1.00 91.88 187 ILE A C 1
ATOM 1526 O O . ILE A 1 187 ? -0.365 -3.472 0.219 1.00 91.88 187 ILE A O 1
ATOM 1530 N N . LYS A 1 188 ? 0.880 -4.768 1.590 1.00 91.12 188 LYS A N 1
ATOM 1531 C CA . LYS A 1 188 ? 1.666 -5.416 0.534 1.00 91.12 188 LYS A CA 1
ATOM 1532 C C . LYS A 1 188 ? 1.850 -6.893 0.814 1.00 91.12 188 LYS A C 1
ATOM 1534 O O . LYS A 1 188 ? 1.673 -7.360 1.936 1.00 91.12 188 LYS A O 1
ATOM 1539 N N . ARG A 1 189 ? 2.224 -7.626 -0.229 1.00 90.69 189 ARG A N 1
ATOM 1540 C CA . ARG A 1 189 ? 2.661 -9.009 -0.107 1.00 90.69 189 ARG A CA 1
ATOM 1541 C C . ARG A 1 189 ? 4.143 -9.046 0.248 1.00 90.69 189 ARG A C 1
ATOM 1543 O O . ARG A 1 189 ? 4.949 -8.416 -0.432 1.00 90.69 189 ARG A O 1
ATOM 1550 N N . LEU A 1 190 ? 4.494 -9.786 1.291 1.00 91.12 190 LEU A N 1
ATOM 1551 C CA . LEU A 1 190 ? 5.882 -10.029 1.643 1.00 91.12 190 LEU A CA 1
ATOM 1552 C C . LEU A 1 190 ? 6.470 -11.072 0.698 1.00 91.12 190 LEU A C 1
ATOM 1554 O O . LEU A 1 190 ? 5.989 -12.201 0.646 1.00 91.12 190 LEU A O 1
ATOM 1558 N N . ILE A 1 191 ? 7.517 -10.699 -0.025 1.00 90.25 191 ILE A N 1
ATOM 1559 C CA . ILE A 1 191 ? 8.180 -11.582 -0.984 1.00 90.25 191 ILE A CA 1
ATOM 1560 C C . ILE A 1 191 ? 9.536 -12.045 -0.445 1.00 90.25 191 ILE A C 1
ATOM 1562 O O . ILE A 1 191 ? 9.752 -13.245 -0.309 1.00 90.25 191 ILE A O 1
ATOM 1566 N N . GLY A 1 192 ? 10.411 -11.104 -0.083 1.00 90.44 192 GLY A N 1
ATOM 1567 C CA . GLY A 1 192 ? 11.731 -11.384 0.485 1.00 90.44 192 GLY A CA 1
ATOM 1568 C C . GLY A 1 192 ? 11.823 -11.037 1.965 1.00 90.44 192 GLY A C 1
ATOM 1569 O O . GLY A 1 192 ? 11.172 -10.106 2.444 1.00 90.44 192 GLY A O 1
ATOM 1570 N N . LYS A 1 193 ? 12.656 -11.786 2.683 1.00 91.75 193 LYS A N 1
ATOM 1571 C CA . LYS A 1 193 ? 13.086 -11.529 4.060 1.00 91.75 193 LYS A CA 1
ATOM 1572 C C . LYS A 1 193 ? 14.552 -11.067 4.070 1.00 91.75 193 LYS A C 1
ATOM 1574 O O . LYS A 1 193 ? 15.255 -11.253 3.079 1.00 91.75 193 LYS A O 1
ATOM 1579 N N . PRO A 1 194 ? 15.037 -10.462 5.171 1.00 88.81 194 PRO A N 1
ATOM 1580 C CA . PRO A 1 194 ? 16.439 -10.062 5.269 1.00 88.81 194 PRO A CA 1
ATOM 1581 C C . PRO A 1 194 ? 17.398 -11.230 4.994 1.00 88.81 194 PRO A C 1
ATOM 1583 O O . PRO A 1 194 ? 17.299 -12.274 5.642 1.00 88.81 194 PRO A O 1
ATOM 1586 N N . GLY A 1 195 ? 18.321 -11.024 4.051 1.00 85.75 195 GLY A N 1
ATOM 1587 C CA . GLY A 1 195 ? 19.299 -12.016 3.596 1.00 85.75 195 GLY A CA 1
ATOM 1588 C C . GLY A 1 195 ? 18.842 -12.8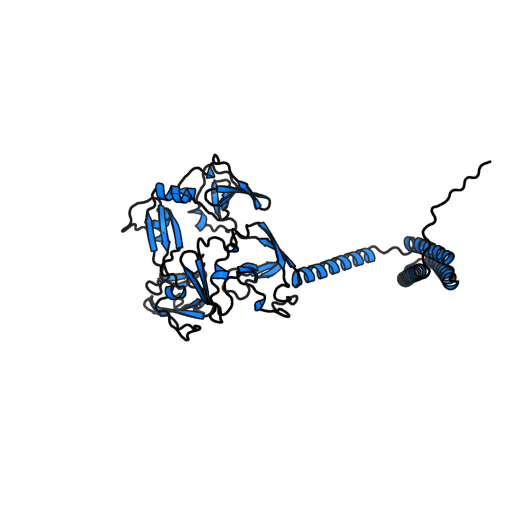93 2.424 1.00 85.75 195 GLY A C 1
ATOM 1589 O O . GLY A 1 195 ? 19.659 -13.641 1.899 1.00 85.75 195 GLY A O 1
ATOM 1590 N N . ASP A 1 196 ? 17.586 -12.785 1.980 1.00 88.88 196 ASP A N 1
ATOM 1591 C CA . ASP A 1 196 ? 17.135 -13.470 0.768 1.00 88.88 196 ASP A CA 1
ATOM 1592 C C . ASP A 1 196 ? 17.721 -12.810 -0.487 1.00 88.88 196 ASP A C 1
ATOM 1594 O O . ASP A 1 196 ? 17.737 -11.585 -0.619 1.00 88.88 196 ASP A O 1
ATOM 1598 N N . THR A 1 197 ? 18.122 -13.635 -1.450 1.00 85.62 197 THR A N 1
ATOM 1599 C CA . THR A 1 197 ? 18.422 -13.226 -2.823 1.00 85.62 197 THR A CA 1
ATOM 1600 C C . THR A 1 197 ? 17.245 -13.605 -3.705 1.00 85.62 197 THR A C 1
ATOM 1602 O O . THR A 1 197 ? 16.862 -14.770 -3.749 1.00 85.62 197 THR A O 1
ATOM 1605 N N . LEU A 1 198 ? 16.661 -12.635 -4.407 1.00 85.50 198 LEU A N 1
ATOM 1606 C CA . LEU A 1 198 ? 15.511 -12.844 -5.284 1.00 85.50 198 LEU A CA 1
ATOM 1607 C C . LEU A 1 198 ? 15.878 -12.486 -6.718 1.00 85.50 198 LEU A C 1
ATOM 1609 O O . LEU A 1 198 ? 16.573 -11.500 -6.948 1.00 85.50 198 LEU A O 1
ATOM 1613 N N . TYR A 1 199 ? 15.354 -13.236 -7.679 1.00 79.19 199 TYR A N 1
ATOM 1614 C CA . TYR A 1 199 ? 15.465 -12.893 -9.092 1.00 79.19 199 TYR A CA 1
ATOM 1615 C C . TYR A 1 199 ? 14.188 -13.270 -9.834 1.00 79.19 199 TYR A C 1
ATOM 1617 O O . TYR A 1 199 ? 13.470 -14.197 -9.456 1.00 79.19 199 TYR A O 1
ATOM 1625 N N . PHE A 1 200 ? 13.881 -12.523 -10.888 1.00 77.69 200 PHE A N 1
ATOM 1626 C CA . PHE A 1 200 ? 12.712 -12.768 -11.722 1.00 77.69 200 PHE A CA 1
ATOM 1627 C C . PHE A 1 200 ? 13.152 -13.174 -13.127 1.00 77.69 200 PHE A C 1
ATOM 1629 O O . PHE A 1 200 ? 14.028 -12.555 -13.726 1.00 77.69 200 PHE A O 1
ATOM 1636 N N . TYR A 1 201 ? 12.553 -14.240 -13.645 1.00 75.81 201 TYR A N 1
ATOM 1637 C CA . TYR A 1 201 ? 12.880 -14.782 -14.956 1.00 75.81 201 TYR A CA 1
ATOM 1638 C C . TYR A 1 201 ? 11.659 -15.468 -15.572 1.00 75.81 201 TYR A C 1
ATOM 1640 O O . TYR A 1 201 ? 10.990 -16.272 -14.923 1.00 75.81 201 TYR A O 1
ATOM 1648 N N . GLY A 1 202 ? 11.347 -15.138 -16.829 1.00 74.44 202 GLY A N 1
ATOM 1649 C CA . GLY A 1 202 ? 10.258 -15.774 -17.579 1.00 74.44 202 GLY A CA 1
ATOM 1650 C C . GLY A 1 202 ? 8.879 -15.670 -16.914 1.00 74.44 202 GLY A C 1
ATOM 1651 O O . GLY A 1 202 ? 8.133 -16.646 -16.907 1.00 74.44 202 GLY A O 1
ATOM 1652 N N . GLY A 1 203 ? 8.547 -14.530 -16.294 1.00 75.00 203 GLY A N 1
ATOM 1653 C CA . GLY A 1 203 ? 7.253 -14.357 -15.615 1.00 75.00 203 GLY A CA 1
ATOM 1654 C C . GLY A 1 203 ? 7.158 -15.040 -14.247 1.00 75.00 203 GLY A C 1
ATOM 1655 O O . GLY A 1 203 ? 6.072 -15.120 -13.675 1.00 75.00 203 GLY A O 1
ATOM 1656 N N . LYS A 1 204 ? 8.271 -15.558 -13.718 1.00 81.19 204 LYS A N 1
ATOM 1657 C CA . LYS A 1 204 ? 8.326 -16.268 -12.438 1.00 81.19 204 LYS A CA 1
ATOM 1658 C C . LYS A 1 204 ? 9.356 -15.649 -11.515 1.00 81.19 204 LYS A C 1
ATOM 1660 O O . LYS A 1 204 ? 10.372 -15.117 -11.959 1.00 81.19 204 LYS A O 1
ATOM 1665 N N . LEU A 1 205 ? 9.086 -15.760 -10.222 1.00 85.75 205 LEU A N 1
ATOM 1666 C CA . LEU A 1 205 ? 10.011 -15.358 -9.181 1.00 85.75 205 LEU A CA 1
ATOM 1667 C C . LEU A 1 205 ? 10.748 -16.582 -8.634 1.00 85.75 205 LEU A C 1
ATOM 1669 O O . LEU A 1 205 ? 10.165 -17.650 -8.436 1.00 85.75 205 LEU A O 1
ATOM 1673 N N . TYR A 1 206 ? 12.030 -16.394 -8.378 1.00 87.75 206 TYR A N 1
ATOM 1674 C CA . TYR A 1 206 ? 12.927 -17.370 -7.794 1.00 87.75 206 TYR A CA 1
ATOM 1675 C C . TYR A 1 206 ? 13.657 -16.724 -6.626 1.00 87.75 206 TYR A C 1
ATOM 1677 O O . TYR A 1 206 ? 13.760 -15.494 -6.539 1.00 87.75 206 TYR A O 1
ATOM 1685 N N . GLY A 1 207 ? 14.176 -17.548 -5.726 1.00 90.81 207 GLY A N 1
ATOM 1686 C CA . GLY A 1 207 ? 14.960 -17.015 -4.632 1.00 90.81 207 GLY A CA 1
ATOM 1687 C C . GLY A 1 207 ? 15.741 -18.055 -3.863 1.00 90.81 207 GLY A C 1
ATOM 1688 O O . GLY A 1 207 ? 15.420 -19.239 -3.877 1.00 90.81 207 GLY A O 1
ATOM 1689 N N . ILE A 1 208 ? 16.749 -17.562 -3.160 1.00 92.00 208 ILE A N 1
ATOM 1690 C CA . ILE A 1 208 ? 17.586 -18.304 -2.228 1.00 92.00 208 ILE A CA 1
ATOM 1691 C C . ILE A 1 208 ? 17.513 -17.561 -0.897 1.00 92.00 208 ILE A C 1
ATOM 1693 O O . ILE A 1 208 ? 17.670 -16.340 -0.870 1.00 92.00 208 ILE A O 1
ATOM 1697 N N . ASP A 1 209 ? 17.224 -18.259 0.196 1.00 92.25 209 ASP A N 1
ATOM 1698 C CA . ASP A 1 209 ? 17.193 -17.623 1.510 1.00 92.25 209 ASP A CA 1
ATOM 1699 C C . ASP A 1 209 ? 18.592 -17.368 2.083 1.00 92.25 209 ASP A C 1
ATOM 1701 O O . ASP A 1 209 ? 19.611 -17.775 1.524 1.00 92.25 209 ASP A O 1
ATOM 1705 N N . LYS A 1 210 ? 18.647 -16.692 3.233 1.00 89.31 210 LYS A N 1
ATOM 1706 C CA . LYS A 1 210 ? 19.912 -16.359 3.904 1.00 89.31 210 LYS A CA 1
ATOM 1707 C C . LYS A 1 210 ? 20.775 -17.575 4.282 1.00 89.31 210 LYS A C 1
ATOM 1709 O O . LYS A 1 210 ? 21.961 -17.403 4.540 1.00 89.31 210 LYS A O 1
ATOM 1714 N N . GLU A 1 211 ? 20.191 -18.774 4.370 1.00 91.75 211 GLU A N 1
ATOM 1715 C CA . GLU A 1 211 ? 20.908 -20.028 4.631 1.00 91.75 211 GLU A CA 1
ATOM 1716 C C . GLU A 1 211 ? 21.347 -20.744 3.342 1.00 91.75 211 GLU A C 1
ATOM 1718 O O . GLU A 1 211 ? 21.919 -21.830 3.411 1.00 91.75 211 GLU A O 1
ATOM 1723 N N . GLY A 1 212 ? 21.093 -20.163 2.168 1.00 89.88 212 GLY A N 1
ATOM 1724 C CA . GLY A 1 212 ? 21.442 -20.762 0.883 1.00 89.88 212 GLY A CA 1
ATOM 1725 C C . GLY A 1 212 ? 20.414 -21.770 0.365 1.00 89.88 212 GLY A C 1
ATOM 1726 O O . GLY A 1 212 ? 20.699 -22.480 -0.597 1.00 89.88 212 GLY A O 1
ATOM 1727 N N . ARG A 1 213 ? 19.222 -21.863 0.970 1.00 93.75 213 ARG A N 1
ATOM 1728 C CA . ARG A 1 213 ? 18.181 -22.807 0.536 1.00 93.75 213 ARG A CA 1
ATOM 1729 C C . ARG A 1 213 ? 17.332 -22.195 -0.569 1.00 93.75 213 ARG A C 1
ATOM 1731 O O . ARG A 1 213 ? 16.929 -21.037 -0.473 1.00 93.75 213 ARG A O 1
ATOM 1738 N N . ASP A 1 214 ? 17.011 -22.990 -1.584 1.00 94.38 214 ASP A N 1
ATOM 1739 C CA . ASP A 1 214 ? 16.089 -22.584 -2.645 1.00 94.38 214 ASP A CA 1
ATOM 1740 C C . ASP A 1 214 ? 14.661 -22.423 -2.089 1.00 94.38 214 ASP A C 1
ATOM 1742 O O . ASP A 1 214 ? 14.084 -23.350 -1.519 1.00 94.38 214 ASP A O 1
ATOM 1746 N N . ILE A 1 215 ? 14.093 -21.229 -2.260 1.00 94.31 215 ILE A N 1
ATOM 1747 C CA . ILE A 1 215 ? 12.730 -20.859 -1.847 1.00 94.31 215 ILE A CA 1
ATOM 1748 C C . ILE A 1 215 ? 11.801 -20.626 -3.046 1.00 94.31 215 ILE A C 1
ATOM 1750 O O . ILE A 1 215 ? 10.668 -20.173 -2.880 1.00 94.31 215 ILE A O 1
ATOM 1754 N N . SER A 1 216 ? 12.235 -20.950 -4.265 1.00 92.19 216 SER A N 1
ATOM 1755 C CA . SER A 1 216 ? 11.483 -20.710 -5.503 1.00 92.19 216 SER A CA 1
ATOM 1756 C C . SER A 1 216 ? 10.112 -21.390 -5.499 1.00 92.19 216 SER A C 1
ATOM 1758 O O . SER A 1 216 ? 9.133 -20.799 -5.950 1.00 92.19 216 SER A O 1
ATOM 1760 N N . ALA A 1 217 ? 9.992 -22.581 -4.903 1.00 90.75 217 ALA A N 1
ATOM 1761 C CA . ALA A 1 217 ? 8.706 -23.265 -4.752 1.00 90.75 217 ALA A CA 1
ATOM 1762 C C . ALA A 1 217 ? 7.695 -22.455 -3.911 1.00 90.75 217 ALA A C 1
ATOM 1764 O O . ALA A 1 217 ? 6.501 -22.436 -4.217 1.00 90.75 217 ALA A O 1
ATOM 1765 N N . GLU A 1 218 ? 8.150 -21.732 -2.880 1.00 88.94 218 GLU A N 1
ATOM 1766 C CA . GLU A 1 218 ? 7.288 -20.847 -2.084 1.00 88.94 218 GLU A CA 1
ATOM 1767 C C . GLU A 1 218 ? 6.833 -19.617 -2.878 1.00 88.94 218 GLU A C 1
ATOM 1769 O O . GLU A 1 218 ? 5.714 -19.131 -2.691 1.00 88.94 218 GLU A O 1
ATOM 1774 N N . LEU A 1 219 ? 7.701 -19.139 -3.773 1.00 88.75 219 LEU A N 1
ATOM 1775 C CA . LEU A 1 219 ? 7.522 -17.954 -4.613 1.00 88.75 219 LEU A CA 1
ATOM 1776 C C . LEU A 1 219 ? 6.783 -18.239 -5.930 1.00 88.75 219 LEU A C 1
ATOM 1778 O O . LEU A 1 219 ? 6.530 -17.320 -6.705 1.00 88.75 219 LEU A O 1
ATOM 1782 N N . GLN A 1 220 ? 6.407 -19.494 -6.176 1.00 87.50 220 GLN A N 1
ATOM 1783 C CA . GLN A 1 220 ? 5.659 -19.926 -7.364 1.00 87.50 220 GLN A CA 1
ATOM 1784 C C . GLN A 1 220 ? 4.332 -20.608 -7.004 1.00 87.50 220 GLN A C 1
ATOM 1786 O O . GLN A 1 220 ? 3.703 -21.258 -7.838 1.00 87.50 220 GLN A O 1
ATOM 1791 N N . LYS A 1 221 ? 3.869 -20.439 -5.759 1.00 85.19 221 LYS A N 1
ATOM 1792 C CA . LYS A 1 221 ? 2.542 -20.892 -5.326 1.00 85.19 221 LYS A CA 1
ATOM 1793 C C . LYS A 1 221 ? 1.448 -20.256 -6.183 1.00 85.19 221 LYS A C 1
ATOM 1795 O O . LYS A 1 221 ? 1.484 -19.058 -6.452 1.00 85.19 221 LYS A O 1
ATOM 1800 N N . ALA A 1 222 ? 0.399 -21.023 -6.481 1.00 80.38 222 ALA A N 1
ATOM 1801 C CA . ALA A 1 222 ? -0.764 -20.549 -7.238 1.00 80.38 222 ALA A CA 1
ATOM 1802 C C . ALA A 1 222 ? -1.412 -19.278 -6.648 1.00 80.38 222 ALA A C 1
ATOM 1804 O O . ALA A 1 222 ? -1.979 -18.473 -7.380 1.00 80.38 222 ALA A O 1
ATOM 1805 N N . SER A 1 223 ? -1.275 -19.046 -5.336 1.00 77.12 223 SER A N 1
ATOM 1806 C CA . SER A 1 223 ? -1.744 -17.832 -4.652 1.00 77.12 223 SER A CA 1
ATOM 1807 C C . SER A 1 223 ? -1.087 -16.530 -5.125 1.00 77.12 223 SER A C 1
ATOM 1809 O O . SER A 1 223 ? -1.610 -15.453 -4.841 1.00 77.12 223 SER A O 1
ATOM 1811 N N . LEU A 1 224 ? 0.075 -16.604 -5.782 1.00 75.25 224 LEU A N 1
ATOM 1812 C CA . LEU A 1 224 ? 0.734 -15.454 -6.407 1.00 75.25 224 LEU A CA 1
ATOM 1813 C C . LEU A 1 224 ? 0.147 -15.131 -7.787 1.00 75.25 224 LEU A C 1
ATOM 1815 O O . LEU A 1 224 ? 0.376 -14.037 -8.295 1.00 75.25 224 LEU A O 1
ATOM 1819 N N . GLY A 1 225 ? -0.655 -16.040 -8.348 1.00 70.38 225 GLY A N 1
ATOM 1820 C CA . GLY A 1 225 ? -1.208 -15.914 -9.687 1.00 70.38 225 GLY A CA 1
ATOM 1821 C C . GLY A 1 225 ? -0.120 -15.899 -10.760 1.00 70.38 225 GLY A C 1
ATOM 1822 O O . GLY A 1 225 ? 1.010 -16.339 -10.545 1.00 70.38 225 GLY A O 1
ATOM 1823 N N . LYS A 1 226 ? -0.480 -15.383 -11.934 1.00 70.38 226 LYS A N 1
ATOM 1824 C CA . LYS A 1 226 ? 0.472 -15.090 -13.001 1.00 70.38 226 LYS A CA 1
ATOM 1825 C C . LYS A 1 226 ? 1.078 -13.713 -12.733 1.00 70.38 226 LYS A C 1
ATOM 1827 O O . LYS A 1 226 ? 0.350 -12.733 -12.594 1.00 70.38 226 LYS A O 1
ATOM 1832 N N . ILE A 1 227 ? 2.402 -13.642 -12.618 1.00 70.00 227 ILE A N 1
ATOM 1833 C CA . ILE A 1 227 ? 3.099 -12.361 -12.484 1.00 70.00 227 ILE A CA 1
ATOM 1834 C C . ILE A 1 227 ? 3.264 -11.800 -13.894 1.00 70.00 227 ILE A C 1
ATOM 1836 O O . ILE A 1 227 ? 4.199 -12.154 -14.608 1.00 70.00 227 ILE A O 1
ATOM 1840 N N . ASP A 1 228 ? 2.319 -10.957 -14.304 1.00 64.69 228 ASP A N 1
ATOM 1841 C CA . ASP A 1 228 ? 2.302 -10.394 -15.658 1.00 64.69 228 ASP A CA 1
ATOM 1842 C C . ASP A 1 228 ? 3.360 -9.292 -15.853 1.00 64.69 228 ASP A C 1
ATOM 1844 O O . ASP A 1 228 ? 3.798 -9.048 -16.972 1.00 64.69 228 ASP A O 1
ATOM 1848 N N . HIS A 1 229 ? 3.792 -8.632 -14.774 1.00 66.94 229 HIS A N 1
ATOM 1849 C CA . HIS A 1 229 ? 4.864 -7.634 -14.781 1.00 66.94 229 HIS A CA 1
ATOM 1850 C C . HIS A 1 229 ? 5.406 -7.406 -13.363 1.00 66.94 229 HIS A C 1
ATOM 1852 O O . HIS A 1 229 ? 4.687 -7.576 -12.376 1.00 66.94 229 HIS A O 1
ATOM 1858 N N . VAL A 1 230 ? 6.665 -6.971 -13.255 1.00 63.72 230 VAL A N 1
ATOM 1859 C CA . VAL A 1 230 ? 7.225 -6.433 -12.008 1.00 63.72 230 VAL A CA 1
ATOM 1860 C C . VAL A 1 230 ? 7.258 -4.914 -12.161 1.00 63.72 230 VAL A C 1
ATOM 1862 O O . VAL A 1 230 ? 8.095 -4.398 -12.903 1.00 63.72 230 VAL A O 1
ATOM 1865 N N . PRO A 1 231 ? 6.330 -4.170 -11.533 1.00 61.06 231 PRO A N 1
ATOM 1866 C CA . PRO A 1 231 ? 6.330 -2.723 -11.656 1.00 61.06 231 PRO A CA 1
ATOM 1867 C C . PRO A 1 231 ? 7.530 -2.148 -10.897 1.00 61.06 231 PRO A C 1
ATOM 1869 O O . PRO A 1 231 ? 7.559 -2.147 -9.665 1.00 61.06 231 PRO A O 1
ATOM 1872 N N . PHE A 1 232 ? 8.510 -1.635 -11.639 1.00 64.44 232 PHE A N 1
ATOM 1873 C CA . PHE A 1 232 ? 9.555 -0.779 -11.090 1.00 64.44 232 PHE A CA 1
ATOM 1874 C C . PHE A 1 232 ? 9.006 0.635 -10.931 1.00 64.44 232 PHE A C 1
ATOM 1876 O O . PHE A 1 232 ? 8.435 1.202 -11.857 1.00 64.44 232 PHE A O 1
ATOM 1883 N N . ILE A 1 233 ? 9.140 1.192 -9.726 1.00 63.62 233 ILE A N 1
ATOM 1884 C CA . ILE A 1 233 ? 8.668 2.551 -9.424 1.00 63.62 233 ILE A CA 1
ATOM 1885 C C . ILE A 1 233 ? 9.745 3.580 -9.787 1.00 63.62 233 ILE A C 1
ATOM 1887 O O . ILE A 1 233 ? 9.432 4.661 -10.273 1.00 63.62 233 ILE A O 1
ATOM 1891 N N . SER A 1 234 ? 11.013 3.247 -9.541 1.00 75.31 234 SER A N 1
ATOM 1892 C CA . SER A 1 234 ? 12.172 4.079 -9.854 1.00 75.31 234 SER A CA 1
ATOM 1893 C C . SER A 1 234 ? 13.400 3.192 -9.994 1.00 75.31 234 SER A C 1
ATOM 1895 O O . SER A 1 234 ? 13.629 2.325 -9.149 1.00 75.31 234 SER A O 1
ATOM 1897 N N . PHE A 1 235 ? 14.199 3.433 -11.030 1.00 80.75 235 PHE A N 1
ATOM 1898 C CA . PHE A 1 235 ? 15.494 2.778 -11.179 1.00 80.75 235 PHE A CA 1
ATOM 1899 C C . PHE A 1 235 ? 16.573 3.396 -10.300 1.00 80.75 235 PHE A C 1
ATOM 1901 O O . PHE A 1 235 ? 17.523 2.704 -9.986 1.00 80.75 235 PHE A O 1
ATOM 1908 N N . GLU A 1 236 ? 16.434 4.655 -9.878 1.00 84.38 236 GLU A N 1
ATOM 1909 C CA . GLU A 1 236 ? 17.454 5.374 -9.099 1.00 84.38 236 GLU A CA 1
ATOM 1910 C C . GLU A 1 236 ? 17.376 5.103 -7.592 1.00 84.38 236 GLU A C 1
ATOM 1912 O O . GLU A 1 236 ? 18.355 5.326 -6.879 1.00 84.38 236 GLU A O 1
ATOM 1917 N N . GLY A 1 237 ? 16.225 4.616 -7.110 1.00 82.56 237 GLY A N 1
ATOM 1918 C CA . GLY A 1 237 ? 15.990 4.407 -5.682 1.00 82.56 237 GLY A CA 1
ATOM 1919 C C . GLY A 1 237 ? 16.123 5.715 -4.901 1.00 82.56 237 GLY A C 1
ATOM 1920 O O . GLY A 1 237 ? 15.602 6.752 -5.327 1.00 82.56 237 GLY A O 1
ATOM 1921 N N . LYS A 1 238 ? 16.846 5.667 -3.778 1.00 87.00 238 LYS A N 1
ATOM 1922 C CA . LYS A 1 238 ? 17.132 6.849 -2.961 1.00 87.00 238 LYS A CA 1
ATOM 1923 C C . LYS A 1 238 ? 18.322 7.602 -3.527 1.00 87.00 238 LYS A C 1
ATOM 1925 O O . LYS A 1 238 ? 19.408 7.044 -3.647 1.00 87.00 238 LYS A O 1
ATOM 1930 N N . VAL A 1 239 ? 18.158 8.898 -3.771 1.00 89.56 239 VAL A N 1
ATOM 1931 C CA . VAL A 1 239 ? 19.244 9.748 -4.276 1.00 89.56 239 VAL A CA 1
ATOM 1932 C C . VAL A 1 239 ? 19.715 10.714 -3.200 1.00 89.56 239 VAL A C 1
ATOM 1934 O O . VAL A 1 239 ? 18.946 11.556 -2.728 1.00 89.56 239 VAL A O 1
ATOM 1937 N N . THR A 1 240 ? 20.995 10.631 -2.839 1.00 91.56 240 THR A N 1
ATOM 1938 C CA . THR A 1 240 ? 21.641 11.611 -1.959 1.00 91.56 240 THR A CA 1
ATOM 1939 C C . THR A 1 240 ? 22.458 12.606 -2.779 1.00 91.56 240 THR A C 1
ATOM 1941 O O . THR A 1 240 ? 23.160 12.250 -3.724 1.00 91.56 240 THR A O 1
ATOM 1944 N N . THR A 1 241 ? 22.326 13.886 -2.438 1.00 91.50 241 THR A N 1
ATOM 1945 C CA . THR A 1 241 ? 23.002 15.008 -3.103 1.00 91.50 241 THR A CA 1
ATOM 1946 C C . THR A 1 241 ? 23.647 15.908 -2.049 1.00 91.50 241 THR A C 1
ATOM 1948 O O . THR A 1 241 ? 23.233 15.860 -0.887 1.00 91.50 241 THR A O 1
ATOM 1951 N N . PRO A 1 242 ? 24.604 16.777 -2.423 1.00 87.75 242 PRO A N 1
ATOM 1952 C CA . PRO A 1 242 ? 25.066 17.854 -1.553 1.00 87.75 242 PRO A CA 1
ATOM 1953 C C . PRO A 1 242 ? 23.905 18.711 -1.032 1.00 87.75 242 PRO A C 1
ATOM 1955 O O . PRO A 1 242 ? 22.879 18.851 -1.704 1.00 87.75 242 PRO A O 1
ATOM 1958 N N . SER A 1 243 ? 24.079 19.311 0.148 1.00 85.81 243 SER A N 1
ATOM 1959 C CA . SER A 1 243 ? 23.052 20.157 0.775 1.00 85.81 243 SER A CA 1
ATOM 1960 C C . SER A 1 243 ? 22.758 21.426 -0.024 1.00 85.81 243 SER A C 1
ATOM 1962 O O . SER A 1 243 ? 21.627 21.907 -0.007 1.00 85.81 243 SER A O 1
ATOM 1964 N N . GLN A 1 244 ? 23.756 21.965 -0.731 1.00 85.81 244 GLN A N 1
ATOM 1965 C CA . GLN A 1 244 ? 23.607 23.151 -1.570 1.00 85.81 244 GLN A CA 1
ATOM 1966 C C . GLN A 1 244 ? 24.102 22.897 -2.997 1.00 85.81 244 GLN A C 1
ATOM 1968 O O . GLN A 1 244 ? 25.095 22.184 -3.179 1.00 85.81 244 GLN A O 1
ATOM 1973 N N . PRO A 1 245 ? 23.424 23.466 -4.009 1.00 87.12 245 PRO A N 1
ATOM 1974 C CA . PRO A 1 245 ? 23.881 23.395 -5.384 1.00 87.12 245 PRO A CA 1
ATOM 1975 C C . PRO A 1 245 ? 25.096 24.301 -5.598 1.00 87.12 245 PRO A C 1
ATOM 1977 O O . PRO A 1 245 ? 25.193 25.381 -5.019 1.00 87.12 245 PRO A O 1
ATOM 1980 N N . ASN A 1 246 ? 25.980 23.902 -6.505 1.00 82.94 246 ASN A N 1
ATOM 1981 C CA . ASN A 1 246 ? 27.017 24.772 -7.038 1.00 82.94 246 ASN A CA 1
ATOM 1982 C C . ASN A 1 246 ? 26.542 25.323 -8.388 1.00 82.94 246 ASN A C 1
ATOM 1984 O O . ASN A 1 246 ? 26.215 24.546 -9.281 1.00 82.94 246 ASN A O 1
ATOM 1988 N N . GLN A 1 247 ? 26.450 26.649 -8.526 1.00 83.12 247 GLN A N 1
ATOM 1989 C CA . GLN A 1 247 ? 25.916 27.307 -9.734 1.00 83.12 247 GLN A CA 1
ATOM 1990 C C . GLN A 1 247 ? 24.532 26.770 -10.161 1.00 83.12 247 GLN A C 1
ATOM 1992 O O . GLN A 1 247 ? 24.237 26.605 -11.341 1.00 83.12 247 GLN A O 1
ATOM 1997 N N . GLY A 1 248 ? 23.671 26.452 -9.188 1.00 82.75 248 GLY A N 1
ATOM 1998 C CA . GLY A 1 248 ? 22.334 25.901 -9.445 1.00 82.75 248 GLY A CA 1
ATOM 1999 C C . GLY A 1 248 ? 22.303 24.410 -9.811 1.00 82.75 248 GLY A C 1
ATOM 2000 O O . GLY A 1 248 ? 21.211 23.859 -9.951 1.00 82.75 248 GLY A O 1
ATOM 2001 N N . VAL A 1 249 ? 23.462 23.747 -9.902 1.00 85.94 249 VAL A N 1
ATOM 2002 C CA . VAL A 1 249 ? 23.600 22.312 -10.182 1.00 85.94 249 VAL A CA 1
ATOM 2003 C C . VAL A 1 249 ? 24.037 21.565 -8.923 1.00 85.94 249 VAL A C 1
ATOM 2005 O O . VAL A 1 249 ? 25.020 21.904 -8.266 1.00 85.94 249 VAL A O 1
ATOM 2008 N N . TYR A 1 250 ? 23.332 20.491 -8.591 1.00 89.62 250 TYR A N 1
ATOM 2009 C CA . TYR A 1 250 ? 23.769 19.532 -7.584 1.00 89.62 250 TYR A CA 1
ATOM 2010 C C . TYR A 1 250 ? 24.814 18.621 -8.225 1.00 89.62 250 TYR A C 1
ATOM 2012 O O . TYR A 1 250 ? 24.489 17.640 -8.893 1.00 89.62 250 TYR A O 1
ATOM 2020 N N . SER A 1 251 ? 26.082 18.993 -8.051 1.00 87.88 251 SER A N 1
ATOM 2021 C CA . SER A 1 251 ? 27.220 18.427 -8.781 1.00 87.88 251 SER A CA 1
ATOM 2022 C C . SER A 1 251 ? 27.516 16.961 -8.475 1.00 87.88 251 SER A C 1
ATOM 2024 O O . SER A 1 251 ? 28.324 16.369 -9.174 1.00 87.88 251 SER A O 1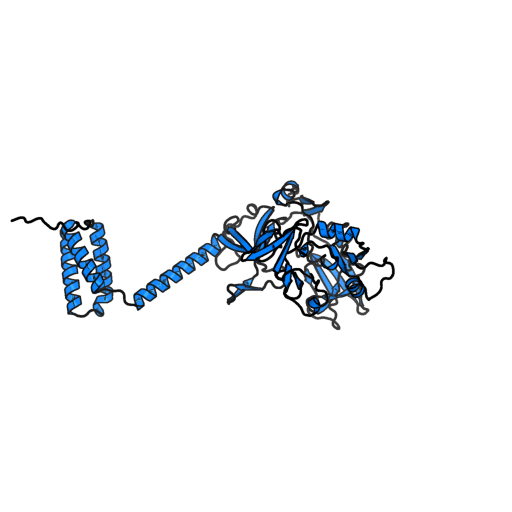
ATOM 2026 N N . SER A 1 252 ? 26.890 16.354 -7.467 1.00 92.88 252 SER A N 1
ATOM 2027 C CA . SER A 1 252 ? 27.028 14.927 -7.174 1.00 92.88 252 SER A CA 1
ATOM 2028 C C . SER A 1 252 ? 25.674 14.326 -6.818 1.00 92.88 252 SER A C 1
ATOM 2030 O O . SER A 1 252 ? 24.898 14.927 -6.074 1.00 92.88 252 SER A O 1
ATOM 2032 N N . ALA A 1 253 ? 25.425 13.114 -7.299 1.00 93.81 253 ALA A N 1
ATOM 2033 C CA . ALA A 1 253 ? 24.290 12.282 -6.934 1.00 93.81 253 ALA A CA 1
ATOM 2034 C C . ALA A 1 253 ? 24.794 10.867 -6.627 1.00 93.81 253 ALA A C 1
ATOM 2036 O O . ALA A 1 253 ? 25.454 10.251 -7.462 1.00 93.81 253 ALA A O 1
ATOM 2037 N N . VAL A 1 254 ? 24.516 10.361 -5.427 1.00 94.75 254 VAL A N 1
ATOM 2038 C CA . VAL A 1 254 ? 24.763 8.957 -5.075 1.00 94.75 254 VAL A CA 1
ATOM 2039 C C . VAL A 1 254 ? 23.425 8.239 -5.082 1.00 94.75 254 VAL A C 1
ATOM 2041 O O . VAL A 1 254 ? 22.483 8.657 -4.404 1.00 94.75 254 VAL A O 1
ATOM 2044 N N . LEU A 1 255 ? 23.347 7.179 -5.876 1.00 93.00 255 LEU A N 1
ATOM 2045 C CA . LEU A 1 255 ? 22.175 6.329 -6.003 1.00 93.00 255 LEU A CA 1
ATOM 2046 C C . LEU A 1 255 ? 22.276 5.217 -4.967 1.00 93.00 255 LEU A C 1
ATOM 2048 O O . LEU A 1 255 ? 23.304 4.541 -4.877 1.00 93.00 255 LEU A O 1
ATOM 2052 N N . HIS A 1 256 ? 21.214 5.020 -4.199 1.00 89.62 256 HIS A N 1
ATOM 2053 C CA . HIS A 1 256 ? 21.122 3.965 -3.205 1.00 89.62 256 HIS A CA 1
ATOM 2054 C C . HIS A 1 256 ? 19.986 3.009 -3.547 1.00 89.62 256 HIS A C 1
ATOM 2056 O O . HIS A 1 256 ? 18.847 3.429 -3.767 1.00 89.62 256 HIS A O 1
ATOM 2062 N N . GLN A 1 257 ? 20.287 1.716 -3.489 1.00 85.00 257 GLN A N 1
ATOM 2063 C CA . GLN A 1 257 ? 19.306 0.643 -3.597 1.00 85.00 257 GLN A CA 1
ATOM 2064 C C . GLN A 1 257 ? 19.305 -0.170 -2.319 1.00 85.00 257 GLN A C 1
ATOM 2066 O O . GLN A 1 257 ? 20.357 -0.525 -1.802 1.00 85.00 257 GLN A O 1
ATOM 2071 N N . MET A 1 258 ? 18.114 -0.426 -1.774 1.00 77.69 258 MET A N 1
ATOM 2072 C CA . MET A 1 258 ? 17.959 -1.120 -0.489 1.00 77.69 258 MET A CA 1
ATOM 2073 C C . MET A 1 258 ? 18.824 -0.511 0.636 1.00 77.69 258 MET A C 1
ATOM 2075 O O . MET A 1 258 ? 19.348 -1.222 1.484 1.00 77.69 258 MET A O 1
ATOM 2079 N N . ASN A 1 259 ? 18.947 0.825 0.642 1.00 80.12 259 ASN A N 1
ATOM 2080 C CA . ASN A 1 259 ? 19.802 1.636 1.525 1.00 80.12 259 ASN A CA 1
ATOM 2081 C C . ASN A 1 259 ? 21.323 1.483 1.344 1.00 80.12 259 ASN A C 1
ATOM 2083 O O . ASN A 1 259 ? 22.071 2.194 2.013 1.00 80.12 259 ASN A O 1
ATOM 2087 N N . GLU A 1 260 ? 21.786 0.667 0.402 1.00 85.94 260 GLU A N 1
ATOM 2088 C CA . GLU A 1 260 ? 23.202 0.541 0.052 1.00 85.94 260 GLU A CA 1
ATOM 2089 C C . GLU A 1 260 ? 23.556 1.486 -1.104 1.00 85.94 260 GLU A C 1
ATOM 2091 O O . GLU A 1 260 ? 22.792 1.574 -2.069 1.00 85.94 260 GLU A O 1
ATOM 2096 N N . PRO A 1 261 ? 24.679 2.223 -1.043 1.00 91.56 261 PRO A N 1
ATOM 2097 C CA . PRO A 1 261 ? 25.135 3.042 -2.159 1.00 91.56 261 PRO A CA 1
ATOM 2098 C C . PRO A 1 261 ? 25.617 2.138 -3.302 1.00 91.56 261 PRO A C 1
ATOM 2100 O O . PRO A 1 261 ? 26.520 1.327 -3.117 1.00 91.56 261 PRO A O 1
ATOM 2103 N N . VAL A 1 262 ? 25.028 2.284 -4.490 1.00 92.44 262 VAL A N 1
ATOM 2104 C CA . VAL A 1 262 ? 25.298 1.387 -5.632 1.00 92.44 262 VAL A CA 1
ATOM 2105 C C . VAL A 1 262 ? 25.992 2.072 -6.801 1.00 92.44 262 VAL A C 1
ATOM 2107 O O . VAL A 1 262 ? 26.690 1.419 -7.573 1.00 92.44 262 VAL A O 1
ATOM 2110 N N . ALA A 1 263 ? 25.821 3.385 -6.945 1.00 94.56 263 ALA A N 1
ATOM 2111 C CA . ALA A 1 263 ? 26.460 4.157 -7.999 1.00 94.56 263 ALA A CA 1
ATOM 2112 C C . ALA A 1 263 ? 26.618 5.619 -7.585 1.00 94.56 263 ALA A C 1
ATOM 2114 O O . ALA A 1 263 ? 25.832 6.142 -6.791 1.00 94.56 263 ALA A O 1
ATOM 2115 N N . LYS A 1 264 ? 27.610 6.295 -8.159 1.00 95.12 264 LYS A N 1
ATOM 2116 C CA . LYS A 1 264 ? 27.843 7.725 -7.969 1.00 95.12 264 LYS A CA 1
ATOM 2117 C C . LYS A 1 264 ? 27.990 8.412 -9.315 1.00 95.12 264 LYS A C 1
ATOM 2119 O O . LYS A 1 264 ? 28.674 7.917 -10.203 1.00 95.12 264 LYS A O 1
ATOM 2124 N N . MET A 1 265 ? 27.364 9.575 -9.440 1.00 95.06 265 MET A N 1
ATOM 2125 C CA . MET A 1 265 ? 27.410 10.422 -10.624 1.00 95.06 265 MET A CA 1
ATOM 2126 C C . MET A 1 265 ? 27.854 11.820 -10.213 1.00 95.06 265 MET A C 1
ATOM 2128 O O . MET A 1 265 ? 27.324 12.381 -9.256 1.00 95.06 265 MET A O 1
ATOM 2132 N N . THR A 1 266 ? 28.828 12.383 -10.920 1.00 94.25 266 THR A N 1
ATOM 2133 C CA . THR A 1 266 ? 29.426 13.686 -10.621 1.00 94.25 266 THR A CA 1
ATOM 2134 C C . THR A 1 266 ? 29.470 14.547 -11.874 1.00 94.25 266 THR A C 1
ATOM 2136 O O . THR A 1 266 ? 29.844 14.084 -12.944 1.00 94.25 266 THR A O 1
ATOM 2139 N N . VAL A 1 267 ? 29.114 15.816 -11.739 1.00 93.69 267 VAL A N 1
ATOM 2140 C CA . VAL A 1 267 ? 29.126 16.822 -12.798 1.00 93.69 267 VAL A CA 1
ATOM 2141 C C . VAL A 1 267 ? 30.354 17.701 -12.610 1.00 93.69 267 VAL A C 1
ATOM 2143 O O . VAL A 1 267 ? 30.566 18.279 -11.544 1.00 93.69 267 VAL A O 1
ATOM 2146 N N . SER A 1 268 ? 31.166 17.807 -13.654 1.00 89.12 268 SER A N 1
ATOM 2147 C CA . SER A 1 268 ? 32.289 18.745 -13.707 1.00 89.12 268 SER A CA 1
ATOM 2148 C C . SER A 1 268 ? 31.845 20.180 -14.002 1.00 89.12 268 SER A C 1
ATOM 2150 O O . SER A 1 268 ? 30.733 20.424 -14.462 1.00 89.12 268 SER A O 1
ATOM 2152 N N . SER A 1 269 ? 32.758 21.139 -13.836 1.00 82.94 269 SER A N 1
ATOM 2153 C CA . SER A 1 269 ? 32.542 22.547 -14.205 1.00 82.94 269 SER A CA 1
ATOM 2154 C C . SER A 1 269 ? 32.241 22.770 -15.694 1.00 82.94 269 SER A C 1
ATOM 2156 O O . SER A 1 269 ? 31.650 23.783 -16.051 1.00 82.94 269 SER A O 1
ATOM 2158 N N . ARG A 1 270 ? 32.610 21.826 -16.572 1.00 84.69 270 ARG A N 1
ATOM 2159 C CA . ARG A 1 270 ? 32.278 21.848 -18.009 1.00 84.69 270 ARG A CA 1
ATOM 2160 C C . ARG A 1 270 ? 31.005 21.058 -18.342 1.00 84.69 270 ARG A C 1
ATOM 2162 O O . ARG A 1 270 ? 30.798 20.712 -19.495 1.00 84.69 270 ARG A O 1
ATOM 2169 N N . HIS A 1 271 ? 30.180 20.736 -17.345 1.00 82.31 271 HIS A N 1
ATOM 2170 C CA . HIS A 1 271 ? 28.949 19.945 -17.477 1.00 82.31 271 HIS A CA 1
ATOM 2171 C C . HIS A 1 271 ? 29.132 18.507 -17.996 1.00 82.31 271 HIS A C 1
ATOM 2173 O O . HIS A 1 271 ? 28.147 17.826 -18.270 1.00 82.31 271 HIS A O 1
ATOM 2179 N N . HIS A 1 272 ? 30.363 17.991 -18.069 1.00 89.12 272 HIS A N 1
ATOM 2180 C CA . HIS A 1 272 ? 30.577 16.559 -18.287 1.00 89.12 272 HIS A CA 1
ATOM 2181 C C . HIS A 1 272 ? 30.189 15.770 -17.039 1.00 89.12 272 HIS A C 1
ATOM 2183 O O . HIS A 1 272 ? 30.563 16.160 -15.926 1.00 89.12 272 HIS A O 1
ATOM 2189 N N . ILE A 1 273 ? 29.478 14.662 -17.246 1.00 92.25 273 ILE A N 1
ATOM 2190 C CA . ILE A 1 273 ? 29.032 13.748 -16.196 1.00 92.25 273 ILE A CA 1
ATOM 2191 C C . ILE A 1 273 ? 29.980 12.548 -16.149 1.00 92.25 273 ILE A C 1
ATOM 2193 O O . ILE A 1 273 ? 30.174 11.854 -17.144 1.00 92.25 273 ILE A O 1
ATOM 2197 N N . PHE A 1 274 ? 30.552 12.307 -14.975 1.00 93.12 274 PHE A N 1
ATOM 2198 C CA . PHE A 1 274 ? 31.342 11.130 -14.640 1.00 93.12 274 PHE A CA 1
ATOM 2199 C C . PHE A 1 274 ? 30.510 10.213 -13.756 1.00 93.12 274 PHE A C 1
ATOM 2201 O O . PHE A 1 274 ? 29.928 10.675 -12.776 1.00 93.12 274 PHE A O 1
ATOM 2208 N N . SER A 1 275 ? 30.479 8.925 -14.075 1.00 93.31 275 SER A N 1
ATOM 2209 C CA . SER A 1 275 ? 29.655 7.949 -13.366 1.00 93.31 275 SER A CA 1
ATOM 2210 C C . SER A 1 275 ? 30.476 6.711 -13.026 1.00 93.31 275 SER A C 1
ATOM 2212 O O . SER A 1 275 ? 31.229 6.228 -13.868 1.00 93.31 275 SER A O 1
ATOM 2214 N N . GLU A 1 276 ? 30.302 6.175 -11.823 1.00 94.00 276 GLU A N 1
ATOM 2215 C CA . GLU A 1 276 ? 30.968 4.955 -11.362 1.00 94.00 276 GLU A CA 1
ATOM 2216 C C . GLU A 1 276 ? 29.999 4.040 -10.602 1.00 94.00 276 GLU A C 1
ATOM 2218 O O . GLU A 1 276 ? 29.104 4.511 -9.892 1.00 94.00 276 GLU A O 1
ATOM 2223 N N . MET A 1 277 ? 30.186 2.726 -10.753 1.00 94.56 277 MET A N 1
ATOM 2224 C CA . MET A 1 277 ? 29.539 1.720 -9.909 1.00 94.56 277 MET A CA 1
ATOM 2225 C C . MET A 1 277 ? 30.303 1.595 -8.593 1.00 94.56 277 MET A C 1
ATOM 2227 O O . MET A 1 277 ? 31.534 1.612 -8.577 1.00 94.56 277 MET A O 1
ATOM 2231 N N . LEU A 1 278 ? 29.575 1.441 -7.493 1.00 93.31 278 LEU A N 1
ATOM 2232 C CA . LEU A 1 278 ? 30.149 1.269 -6.162 1.00 93.31 278 LEU A CA 1
ATOM 2233 C C . LEU A 1 278 ? 30.146 -0.219 -5.763 1.00 93.31 278 LEU A C 1
ATOM 2235 O O . LEU A 1 278 ? 29.272 -0.972 -6.201 1.00 93.31 278 LEU A O 1
ATOM 2239 N N . PRO A 1 279 ? 31.119 -0.670 -4.949 1.00 89.81 279 PRO A N 1
ATOM 2240 C CA . PRO A 1 279 ? 31.180 -2.054 -4.490 1.00 89.81 279 PRO A CA 1
ATOM 2241 C C . PRO A 1 279 ? 30.024 -2.373 -3.536 1.00 89.81 279 PRO A C 1
ATOM 2243 O O . PRO A 1 279 ? 29.775 -1.636 -2.582 1.00 89.81 279 PRO A O 1
ATOM 2246 N N . LEU A 1 280 ? 29.374 -3.515 -3.750 1.00 83.69 280 LEU A N 1
ATOM 2247 C CA . LEU A 1 280 ? 28.275 -4.021 -2.932 1.00 83.69 280 LEU A CA 1
ATOM 2248 C C . LEU A 1 280 ? 28.759 -5.109 -1.987 1.00 83.69 280 LEU A C 1
ATOM 2250 O O . LEU A 1 280 ? 29.565 -5.962 -2.363 1.00 83.69 280 LEU A O 1
ATOM 2254 N N . ASN A 1 281 ? 28.201 -5.136 -0.782 1.00 76.81 281 ASN A N 1
ATOM 2255 C CA . ASN A 1 281 ? 28.365 -6.269 0.118 1.00 76.81 281 ASN A CA 1
ATOM 2256 C C . ASN A 1 281 ? 27.367 -7.365 -0.275 1.00 76.81 281 ASN A C 1
ATOM 2258 O O . ASN A 1 281 ? 26.159 -7.188 -0.135 1.00 76.81 281 ASN A O 1
ATOM 2262 N N . THR A 1 282 ? 27.868 -8.499 -0.761 1.00 70.56 282 THR A N 1
ATOM 2263 C CA . THR A 1 282 ? 27.050 -9.672 -1.101 1.00 70.56 282 THR A CA 1
ATOM 2264 C C . THR A 1 282 ? 27.359 -10.833 -0.156 1.00 70.56 282 THR A C 1
ATOM 2266 O O . THR A 1 282 ? 28.374 -10.822 0.544 1.00 70.56 282 THR A O 1
ATOM 2269 N N . ALA A 1 283 ? 26.525 -11.878 -0.171 1.00 64.50 283 ALA A N 1
ATOM 2270 C CA . ALA A 1 283 ? 26.805 -13.126 0.548 1.00 64.50 283 ALA A CA 1
ATOM 2271 C C . ALA A 1 283 ? 28.124 -13.797 0.101 1.00 64.50 283 ALA A C 1
ATOM 2273 O O . ALA A 1 283 ? 28.711 -14.565 0.856 1.00 64.50 283 ALA A O 1
ATOM 2274 N N . LEU A 1 284 ? 28.607 -13.474 -1.105 1.00 68.44 284 LEU A N 1
ATOM 2275 C CA . LEU A 1 284 ? 29.842 -13.989 -1.703 1.00 68.44 284 LEU A CA 1
ATOM 2276 C C . LEU A 1 284 ? 31.035 -13.022 -1.542 1.00 68.44 284 LEU A C 1
ATOM 2278 O O . LEU A 1 284 ? 32.065 -13.202 -2.189 1.00 68.44 284 LEU A O 1
ATOM 2282 N N . GLY A 1 285 ? 30.907 -11.982 -0.709 1.00 76.19 285 GLY A N 1
ATOM 2283 C CA . GLY A 1 285 ? 31.926 -10.949 -0.501 1.00 76.19 285 GLY A CA 1
ATOM 2284 C C . GLY A 1 285 ? 31.627 -9.632 -1.225 1.00 76.19 285 GLY A C 1
ATOM 2285 O O . GLY A 1 285 ? 30.514 -9.400 -1.703 1.00 76.19 285 GLY A O 1
ATOM 2286 N N . LYS A 1 286 ? 32.617 -8.730 -1.279 1.00 82.25 286 LYS A N 1
ATOM 2287 C CA . LYS A 1 286 ? 32.476 -7.449 -1.987 1.00 82.25 286 LYS A CA 1
ATOM 2288 C C . LYS A 1 286 ? 32.540 -7.665 -3.494 1.00 82.25 286 LYS A C 1
ATOM 2290 O O . LYS A 1 286 ? 33.556 -8.134 -3.998 1.00 82.25 286 LYS A O 1
ATOM 2295 N N . GLN A 1 287 ? 31.481 -7.289 -4.200 1.00 82.06 287 GLN A N 1
ATOM 2296 C CA . GLN A 1 287 ? 31.408 -7.369 -5.657 1.00 82.06 287 GLN A CA 1
ATOM 2297 C C . GLN A 1 287 ? 30.955 -6.031 -6.230 1.00 82.06 287 GLN A C 1
ATOM 2299 O O . GLN A 1 287 ? 30.015 -5.422 -5.724 1.00 82.06 287 GLN A O 1
ATOM 2304 N N . THR A 1 288 ? 31.609 -5.578 -7.296 1.00 87.38 288 THR A N 1
ATOM 2305 C CA . THR A 1 288 ? 31.187 -4.388 -8.041 1.00 87.38 288 THR A CA 1
ATOM 2306 C C . THR A 1 288 ? 30.508 -4.853 -9.324 1.00 87.38 288 THR A C 1
ATOM 2308 O O . THR A 1 288 ? 31.172 -5.493 -10.144 1.00 87.38 288 THR A O 1
ATOM 2311 N N . PRO A 1 289 ? 29.209 -4.574 -9.526 1.00 86.19 289 PRO A N 1
ATOM 2312 C CA . PRO A 1 289 ? 28.556 -4.908 -10.783 1.00 86.19 289 PRO A CA 1
ATOM 2313 C C . PRO A 1 289 ? 29.203 -4.138 -11.936 1.00 86.19 289 PRO A C 1
ATOM 2315 O O . PRO A 1 289 ? 29.585 -2.977 -11.782 1.00 86.19 289 PRO A O 1
ATOM 2318 N N . ALA A 1 290 ? 29.312 -4.777 -13.101 1.00 87.25 290 ALA A N 1
ATOM 2319 C CA . ALA A 1 290 ? 29.910 -4.149 -14.277 1.00 87.25 290 ALA A CA 1
ATOM 2320 C C . ALA A 1 290 ? 29.035 -3.014 -14.830 1.00 87.25 290 ALA A C 1
ATOM 2322 O O . ALA A 1 290 ? 29.552 -2.028 -15.358 1.00 87.25 290 ALA A O 1
ATOM 2323 N N . ARG A 1 291 ? 27.710 -3.160 -14.726 1.00 88.19 291 ARG A N 1
ATOM 2324 C CA . ARG A 1 291 ? 26.720 -2.201 -15.225 1.00 88.19 291 ARG A CA 1
ATOM 2325 C C . ARG A 1 291 ? 25.585 -2.024 -14.218 1.00 88.19 291 ARG A C 1
ATOM 2327 O O . ARG A 1 291 ? 25.389 -2.870 -13.345 1.00 88.19 291 ARG A O 1
ATOM 2334 N N . TYR A 1 292 ? 24.838 -0.930 -14.335 1.00 87.81 292 TYR A N 1
ATOM 2335 C CA . TYR A 1 292 ? 23.792 -0.588 -13.367 1.00 87.81 292 TYR A CA 1
ATOM 2336 C C . TYR A 1 292 ? 22.629 -1.583 -13.420 1.00 87.81 292 TYR A C 1
ATOM 2338 O O . TYR A 1 292 ? 22.128 -2.032 -12.396 1.00 87.81 292 TYR A O 1
ATOM 2346 N N . GLU A 1 293 ? 22.246 -1.997 -14.619 1.00 83.38 293 GLU A N 1
ATOM 2347 C CA . GLU A 1 293 ? 21.203 -2.982 -14.874 1.00 83.38 293 GLU A CA 1
ATOM 2348 C C . GLU A 1 293 ? 21.528 -4.384 -14.328 1.00 83.38 293 GLU A C 1
ATOM 2350 O O . GLU A 1 293 ? 20.619 -5.156 -14.009 1.00 83.38 293 GLU A O 1
ATOM 2355 N N . ASP A 1 294 ? 22.816 -4.700 -14.135 1.00 82.00 294 ASP A N 1
ATOM 2356 C CA . ASP A 1 294 ? 23.248 -5.969 -13.544 1.00 82.00 294 ASP A CA 1
ATOM 2357 C C . ASP A 1 294 ? 22.866 -6.065 -12.050 1.00 82.00 294 ASP A C 1
ATOM 2359 O O . ASP A 1 294 ? 22.739 -7.176 -11.540 1.00 82.00 294 ASP A O 1
ATOM 2363 N N . LEU A 1 295 ? 22.589 -4.937 -11.369 1.00 79.88 295 LEU A N 1
ATOM 2364 C CA . LEU A 1 295 ? 22.034 -4.909 -10.002 1.00 79.88 295 LEU A CA 1
ATOM 2365 C C . LEU A 1 295 ? 20.712 -5.666 -9.893 1.00 79.88 295 LEU A C 1
ATOM 2367 O O . LEU A 1 295 ? 20.396 -6.250 -8.859 1.00 79.88 295 LEU A O 1
ATOM 2371 N N . TRP A 1 296 ? 19.923 -5.599 -10.958 1.00 74.00 296 TRP A N 1
ATOM 2372 C CA . TRP A 1 296 ? 18.552 -6.079 -10.966 1.00 74.00 296 TRP A CA 1
ATOM 2373 C C . TRP A 1 296 ? 18.411 -7.431 -11.658 1.00 74.00 296 TRP A C 1
ATOM 2375 O O . TRP A 1 296 ? 17.388 -8.092 -11.513 1.00 74.00 296 TRP A O 1
ATOM 2385 N N . GLY A 1 297 ? 19.417 -7.848 -12.431 1.00 69.12 297 GLY A N 1
ATOM 2386 C CA . GLY A 1 297 ? 19.356 -9.079 -13.217 1.00 69.12 297 GLY A CA 1
ATOM 2387 C C . GLY A 1 297 ? 18.385 -9.016 -14.405 1.00 69.12 297 GLY A C 1
ATOM 2388 O O . GLY A 1 297 ? 18.135 -10.040 -15.038 1.00 69.12 297 GLY A O 1
ATOM 2389 N N . PHE A 1 298 ? 17.860 -7.836 -14.755 1.00 66.94 298 PHE A N 1
ATOM 2390 C CA . PHE A 1 298 ? 16.908 -7.647 -15.856 1.00 66.94 298 PHE A CA 1
ATOM 2391 C C . PHE A 1 298 ? 17.585 -7.046 -17.087 1.00 66.94 298 PHE A C 1
ATOM 2393 O O . PHE A 1 298 ? 17.311 -5.914 -17.463 1.00 66.94 298 PHE A O 1
ATOM 2400 N N . LYS A 1 299 ? 18.450 -7.813 -17.760 1.00 64.88 299 LYS A N 1
ATOM 2401 C CA . LYS A 1 299 ? 19.037 -7.376 -19.046 1.00 64.88 299 LYS A CA 1
ATOM 2402 C C . LYS A 1 299 ? 18.017 -7.309 -20.194 1.00 64.88 299 LYS A C 1
ATOM 2404 O O . LYS A 1 299 ? 18.320 -6.751 -21.236 1.00 64.88 299 LYS A O 1
ATOM 2409 N N . ASN A 1 300 ? 16.836 -7.906 -20.008 1.00 67.56 300 ASN A N 1
ATOM 2410 C CA . ASN A 1 300 ? 15.834 -8.133 -21.055 1.00 67.56 300 ASN A CA 1
ATOM 2411 C C . ASN A 1 300 ? 14.439 -7.624 -20.651 1.00 67.56 300 ASN A C 1
ATOM 2413 O O . ASN A 1 300 ? 13.435 -8.242 -21.000 1.00 67.56 300 ASN A O 1
ATOM 2417 N N . TYR A 1 301 ? 14.360 -6.568 -19.840 1.00 71.75 301 TYR A N 1
ATOM 2418 C CA . TYR A 1 301 ? 13.081 -5.983 -19.442 1.00 71.75 301 TYR A CA 1
ATOM 2419 C C . TYR A 1 301 ? 12.957 -4.569 -19.988 1.00 71.75 301 TYR A C 1
ATOM 2421 O O . TYR A 1 301 ? 13.922 -3.810 -19.979 1.00 71.75 301 TYR A O 1
ATOM 2429 N N . ALA A 1 302 ? 11.749 -4.217 -20.410 1.00 79.19 302 ALA A N 1
ATOM 2430 C CA . ALA A 1 302 ? 11.400 -2.860 -20.774 1.00 79.19 302 ALA A CA 1
ATOM 2431 C C . ALA A 1 302 ? 10.084 -2.478 -20.102 1.00 79.19 302 ALA A C 1
ATOM 2433 O O . ALA A 1 302 ? 9.153 -3.282 -20.015 1.00 79.19 302 ALA A O 1
ATOM 2434 N N . MET A 1 303 ? 9.996 -1.239 -19.630 1.00 83.25 303 MET A N 1
ATOM 2435 C CA . MET A 1 303 ? 8.700 -0.641 -19.337 1.00 83.25 303 MET A CA 1
ATOM 2436 C C . MET A 1 303 ? 8.051 -0.256 -20.658 1.00 83.25 303 MET A C 1
ATOM 2438 O O . MET A 1 303 ? 8.718 0.260 -21.548 1.00 83.25 303 MET A O 1
ATOM 2442 N N . ALA A 1 304 ? 6.753 -0.498 -20.775 1.00 86.19 304 ALA A N 1
ATOM 2443 C CA . ALA A 1 304 ? 6.015 -0.237 -21.995 1.00 86.19 304 ALA A CA 1
ATOM 2444 C C . ALA A 1 304 ? 4.926 0.807 -21.753 1.00 86.19 304 ALA A C 1
ATOM 2446 O O . ALA A 1 304 ? 4.217 0.748 -20.744 1.00 86.19 304 ALA A O 1
ATOM 2447 N N . ARG A 1 305 ? 4.761 1.734 -22.697 1.00 88.31 305 ARG A N 1
ATOM 2448 C CA . ARG A 1 305 ? 3.571 2.586 -22.794 1.00 88.31 305 ARG A CA 1
ATOM 2449 C C . ARG A 1 305 ? 3.229 2.870 -24.249 1.00 88.31 305 ARG A C 1
ATOM 2451 O O . ARG A 1 305 ? 4.099 2.851 -25.114 1.00 88.31 305 ARG A O 1
ATOM 2458 N N . ILE A 1 306 ? 1.960 3.152 -24.504 1.00 89.62 306 ILE A N 1
ATOM 2459 C CA . ILE A 1 306 ? 1.497 3.610 -25.812 1.00 89.62 306 ILE A CA 1
ATOM 2460 C C . ILE A 1 306 ? 1.563 5.134 -25.822 1.00 89.62 306 ILE A C 1
ATOM 2462 O O . ILE A 1 306 ? 1.156 5.779 -24.856 1.00 89.62 306 ILE A O 1
ATOM 2466 N N . LEU A 1 307 ? 2.091 5.692 -26.905 1.00 89.31 307 LEU A N 1
ATOM 2467 C CA . LEU A 1 307 ? 2.134 7.121 -27.169 1.00 89.31 307 LEU A CA 1
ATOM 2468 C C . LEU A 1 307 ? 1.376 7.420 -28.453 1.00 89.31 307 LEU A C 1
ATOM 2470 O O . LEU A 1 307 ? 1.582 6.763 -29.473 1.00 89.31 307 LEU A O 1
ATOM 2474 N N . SER A 1 308 ? 0.554 8.460 -28.431 1.00 89.38 308 SER A N 1
ATOM 2475 C CA . SER A 1 308 ? 0.098 9.090 -29.665 1.00 89.38 308 SER A CA 1
ATOM 2476 C C . SER A 1 308 ? 1.272 9.756 -30.385 1.00 89.38 308 SER A C 1
ATOM 2478 O O . SER A 1 308 ? 2.253 10.183 -29.768 1.00 89.38 308 SER A O 1
ATOM 2480 N N . LYS A 1 309 ? 1.147 9.950 -31.699 1.00 88.31 309 LYS A N 1
ATOM 2481 C CA . LYS A 1 309 ? 2.119 10.707 -32.503 1.00 88.31 309 LYS A CA 1
ATOM 2482 C C . LYS A 1 309 ? 2.460 12.074 -31.897 1.00 88.31 309 LYS A C 1
ATOM 2484 O O . LYS A 1 309 ? 3.611 12.498 -31.929 1.00 88.31 309 LYS A O 1
ATOM 2489 N N . LYS A 1 310 ? 1.472 12.763 -31.311 1.00 86.94 310 LYS A N 1
ATOM 2490 C CA . LYS A 1 310 ? 1.676 14.064 -30.650 1.00 86.94 310 LYS A CA 1
ATOM 2491 C C . LYS A 1 310 ? 2.557 13.943 -29.407 1.00 86.94 310 LYS A C 1
ATOM 2493 O O . LYS A 1 310 ? 3.452 14.761 -29.223 1.00 86.94 310 LYS A O 1
ATOM 2498 N N . GLU A 1 311 ? 2.319 12.934 -28.573 1.00 87.44 311 GLU A N 1
ATOM 2499 C CA . GLU A 1 311 ? 3.116 12.689 -27.365 1.00 87.44 311 GLU A CA 1
ATOM 2500 C C . GLU A 1 311 ? 4.533 12.226 -27.704 1.00 87.44 311 GLU A C 1
ATOM 2502 O O . GLU A 1 311 ? 5.482 12.688 -27.077 1.00 87.44 311 GLU A O 1
ATOM 2507 N N . TYR A 1 312 ? 4.690 11.384 -28.729 1.00 86.31 312 TYR A N 1
ATOM 2508 C CA . TYR A 1 312 ? 6.000 10.981 -29.240 1.00 86.31 312 TYR A CA 1
ATOM 2509 C C . TYR A 1 312 ? 6.832 12.196 -29.677 1.00 86.31 312 TYR A C 1
ATOM 2511 O O . TYR A 1 312 ? 7.972 12.356 -29.237 1.00 86.31 312 TYR A O 1
ATOM 2519 N N . LEU A 1 313 ? 6.250 13.082 -30.496 1.00 85.56 313 LEU A N 1
ATOM 2520 C CA . LEU A 1 313 ? 6.921 14.299 -30.959 1.00 85.56 313 LEU A CA 1
ATOM 2521 C C . LEU A 1 313 ? 7.266 15.227 -29.790 1.00 85.56 313 LEU A C 1
ATOM 2523 O O . LEU A 1 313 ? 8.351 15.801 -29.764 1.00 85.56 313 LEU A O 1
ATOM 2527 N N . PHE A 1 314 ? 6.374 15.351 -28.804 1.00 83.19 314 PHE A N 1
ATOM 2528 C CA . PHE A 1 314 ? 6.640 16.131 -27.597 1.00 83.19 314 PHE A CA 1
ATOM 2529 C C . PHE A 1 314 ? 7.807 15.552 -26.780 1.00 83.19 314 PHE A C 1
ATOM 2531 O O . PHE A 1 314 ? 8.654 16.305 -26.307 1.00 83.19 314 PHE A O 1
ATOM 2538 N N . ALA A 1 315 ? 7.881 14.226 -26.643 1.00 77.56 315 ALA A N 1
ATOM 2539 C CA . ALA A 1 315 ? 8.932 13.549 -25.886 1.00 77.56 315 ALA A CA 1
ATOM 2540 C C . ALA A 1 315 ? 10.308 13.584 -26.579 1.00 77.56 315 ALA A C 1
ATOM 2542 O O . ALA A 1 315 ? 11.325 13.625 -25.892 1.00 77.56 315 ALA A O 1
ATOM 2543 N N . ASN A 1 316 ? 10.349 13.597 -27.916 1.00 76.81 316 ASN A N 1
ATOM 2544 C CA . ASN A 1 316 ? 11.583 13.465 -28.705 1.00 76.81 316 ASN A CA 1
ATOM 2545 C C . ASN A 1 316 ? 12.001 14.757 -29.434 1.00 76.81 316 ASN A C 1
ATOM 2547 O O . ASN A 1 316 ? 12.777 14.712 -30.384 1.00 76.81 316 ASN A O 1
ATOM 2551 N N . GLY A 1 317 ? 11.498 15.926 -29.018 1.00 71.62 317 GLY A N 1
ATOM 2552 C CA . GLY A 1 317 ? 11.934 17.208 -29.590 1.00 71.62 317 GLY A CA 1
ATOM 2553 C C . GLY A 1 317 ? 11.502 17.427 -31.046 1.00 71.62 317 GLY A C 1
ATOM 2554 O O . GLY A 1 317 ? 12.218 18.065 -31.809 1.00 71.62 317 GLY A O 1
ATOM 2555 N N . ALA A 1 318 ? 10.326 16.913 -31.417 1.00 62.34 318 ALA A N 1
ATOM 2556 C CA . ALA A 1 318 ? 9.660 17.072 -32.712 1.00 62.34 318 ALA A CA 1
ATOM 2557 C C . ALA A 1 318 ? 10.355 16.447 -33.941 1.00 62.34 318 ALA A C 1
ATOM 2559 O O . ALA A 1 318 ? 9.941 16.726 -35.066 1.00 62.34 318 ALA A O 1
ATOM 2560 N N . SER A 1 319 ? 11.341 15.568 -33.752 1.00 62.44 319 SER A N 1
ATOM 2561 C CA . SER A 1 319 ? 11.943 14.785 -34.839 1.00 62.44 319 SER A CA 1
ATOM 2562 C C . SER A 1 319 ? 11.353 13.366 -34.903 1.00 62.44 319 SER A C 1
ATOM 2564 O O . SER A 1 319 ? 11.111 12.736 -33.875 1.00 62.44 319 SER A O 1
ATOM 2566 N N . LEU A 1 320 ? 11.100 12.884 -36.125 1.00 62.06 320 LEU A N 1
ATOM 2567 C CA . LEU A 1 320 ? 10.733 11.495 -36.456 1.00 62.06 320 LEU A CA 1
ATOM 2568 C C . LEU A 1 320 ? 11.897 10.757 -37.131 1.00 62.06 320 LEU A C 1
ATOM 2570 O O . LEU A 1 320 ? 11.688 9.699 -37.731 1.00 62.06 320 LEU A O 1
ATOM 2574 N N . ASP A 1 321 ? 13.100 11.334 -37.089 1.00 62.72 321 ASP A N 1
ATOM 2575 C CA . ASP A 1 321 ? 14.228 10.865 -37.877 1.00 62.72 321 ASP A CA 1
ATOM 2576 C C . ASP A 1 321 ? 14.499 9.403 -37.499 1.00 62.72 321 ASP A C 1
ATOM 2578 O O . ASP A 1 321 ? 14.916 9.099 -36.380 1.00 62.72 321 ASP A O 1
ATOM 2582 N N . ASN A 1 322 ? 14.226 8.502 -38.450 1.00 68.38 322 ASN A N 1
ATOM 2583 C CA . ASN A 1 322 ? 14.437 7.048 -38.421 1.00 68.38 322 ASN A CA 1
ATOM 2584 C C . ASN A 1 322 ? 13.261 6.132 -38.019 1.00 68.38 322 ASN A C 1
ATOM 2586 O O . ASN A 1 322 ? 13.480 4.922 -37.938 1.00 68.38 322 ASN A O 1
ATOM 2590 N N . LEU A 1 323 ? 12.025 6.619 -37.835 1.00 79.06 323 LEU A N 1
ATOM 2591 C CA . LEU A 1 323 ? 10.869 5.736 -37.580 1.00 79.06 323 LEU A CA 1
ATOM 2592 C C . LEU A 1 323 ? 9.7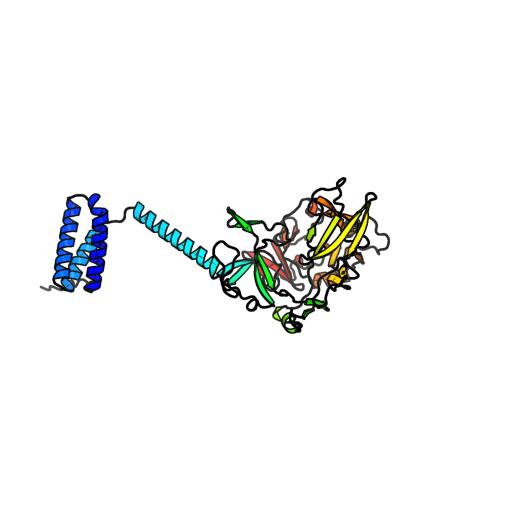97 5.789 -38.679 1.00 79.06 323 LEU A C 1
ATOM 2594 O O . LEU A 1 323 ? 9.462 6.874 -39.159 1.00 79.06 323 LEU A O 1
ATOM 2598 N N . PRO A 1 324 ? 9.185 4.641 -39.042 1.00 83.62 324 PRO A N 1
ATOM 2599 C CA . PRO A 1 324 ? 8.012 4.629 -39.908 1.00 83.62 324 PRO A CA 1
ATOM 2600 C C . PRO A 1 324 ? 6.875 5.493 -39.330 1.00 83.62 324 PRO A C 1
ATOM 2602 O O . PRO A 1 324 ? 6.666 5.505 -38.109 1.00 83.62 324 PRO A O 1
ATOM 2605 N N . PRO A 1 325 ? 6.116 6.215 -40.173 1.00 84.62 325 PRO A N 1
ATOM 2606 C CA . PRO A 1 325 ? 4.997 7.023 -39.711 1.00 84.62 325 PRO A CA 1
ATOM 2607 C C . PRO A 1 325 ? 3.870 6.129 -39.175 1.00 84.62 325 PRO A C 1
ATOM 2609 O O . PRO A 1 325 ? 3.398 5.232 -39.867 1.00 84.62 325 PRO A O 1
ATOM 2612 N N . SER A 1 326 ? 3.415 6.409 -37.956 1.00 88.81 326 SER A N 1
ATOM 2613 C CA . SER A 1 326 ? 2.206 5.840 -37.361 1.00 88.81 326 SER A CA 1
ATOM 2614 C C . SER A 1 326 ? 1.493 6.891 -36.502 1.00 88.81 326 SER A C 1
ATOM 2616 O O . SER A 1 326 ? 2.096 7.875 -36.062 1.00 88.81 326 SER A O 1
ATOM 2618 N N . ASP A 1 327 ? 0.196 6.695 -36.277 1.00 89.69 327 ASP A N 1
ATOM 2619 C CA . ASP A 1 327 ? -0.593 7.490 -35.336 1.00 89.69 327 ASP A CA 1
ATOM 2620 C C . ASP A 1 327 ? -0.284 7.132 -33.876 1.00 89.69 327 ASP A C 1
ATOM 2622 O O . ASP A 1 327 ? -0.454 7.976 -32.988 1.00 89.69 327 ASP A O 1
ATOM 2626 N N . TYR A 1 328 ? 0.211 5.911 -33.636 1.00 91.75 328 TYR A N 1
ATOM 2627 C CA . TYR A 1 328 ? 0.533 5.387 -32.313 1.00 91.75 328 TYR A CA 1
ATOM 2628 C C . TYR A 1 328 ? 1.848 4.609 -32.314 1.00 91.75 328 TYR A C 1
ATOM 2630 O O . TYR A 1 328 ? 2.147 3.835 -33.222 1.00 91.75 328 TYR A O 1
ATOM 2638 N N . TYR A 1 329 ? 2.613 4.772 -31.242 1.00 92.31 329 TYR A N 1
ATOM 2639 C CA . TYR A 1 329 ? 3.882 4.091 -31.029 1.00 92.31 329 TYR A CA 1
ATOM 2640 C C . TYR A 1 329 ? 3.859 3.373 -29.683 1.00 92.31 329 TYR A C 1
ATOM 2642 O O . TYR A 1 329 ? 3.454 3.947 -28.672 1.00 92.31 329 TYR A O 1
ATOM 2650 N N . LEU A 1 330 ? 4.324 2.128 -29.655 1.00 92.81 330 LEU A N 1
ATOM 2651 C CA . LEU A 1 330 ? 4.688 1.452 -28.419 1.00 92.81 330 LEU A CA 1
ATOM 2652 C C . LEU A 1 330 ? 6.104 1.886 -28.049 1.00 92.81 330 LEU A C 1
ATOM 2654 O O . LEU A 1 330 ? 7.068 1.511 -28.717 1.00 92.81 330 LEU A O 1
ATOM 2658 N N . GLU A 1 331 ? 6.220 2.694 -27.002 1.00 91.31 331 GLU A N 1
ATOM 2659 C CA . GLU A 1 331 ? 7.500 3.041 -26.400 1.00 91.31 331 GLU A CA 1
ATOM 2660 C C . GLU A 1 331 ? 7.912 1.932 -25.434 1.00 91.31 331 GLU A C 1
ATOM 2662 O O . GLU A 1 331 ? 7.164 1.571 -24.521 1.00 91.31 331 GLU A O 1
ATOM 2667 N N . LEU A 1 332 ? 9.121 1.422 -25.637 1.00 88.88 332 LEU A N 1
ATOM 2668 C CA . LEU A 1 332 ? 9.821 0.523 -24.739 1.00 88.88 332 LEU A CA 1
ATOM 2669 C C . LEU A 1 332 ? 10.979 1.289 -24.104 1.00 88.88 332 LEU A C 1
ATOM 2671 O O . LEU A 1 332 ? 11.933 1.663 -24.786 1.00 88.88 332 LEU A O 1
ATOM 2675 N N . ILE A 1 333 ? 10.878 1.524 -22.801 1.00 86.06 333 ILE A N 1
ATOM 2676 C CA . ILE A 1 333 ? 11.940 2.092 -21.975 1.00 86.06 333 ILE A CA 1
ATOM 2677 C C . ILE A 1 333 ? 12.744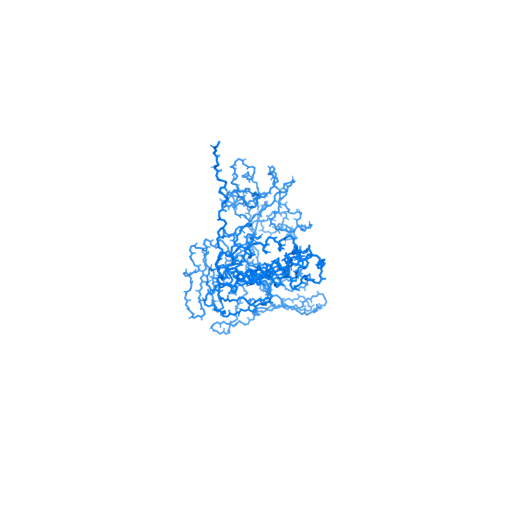 0.921 -21.424 1.00 86.06 333 ILE A C 1
ATOM 2679 O O . ILE A 1 333 ? 12.255 0.181 -20.567 1.00 86.06 333 ILE A O 1
ATOM 2683 N N . HIS A 1 334 ? 13.951 0.744 -21.943 1.00 84.19 334 HIS A N 1
ATOM 2684 C CA . HIS A 1 334 ? 14.844 -0.356 -21.590 1.00 84.19 334 HIS A CA 1
ATOM 2685 C C . HIS A 1 334 ? 15.602 -0.075 -20.290 1.00 84.19 334 HIS A C 1
ATOM 2687 O O . HIS A 1 334 ? 15.193 0.733 -19.452 1.00 84.19 334 HIS A O 1
ATOM 2693 N N . ASP A 1 335 ? 16.705 -0.788 -20.110 1.00 81.31 335 ASP A N 1
ATOM 2694 C CA . ASP A 1 335 ? 17.487 -0.805 -18.899 1.00 81.31 335 ASP A CA 1
ATOM 2695 C C . ASP A 1 335 ? 18.143 0.556 -18.574 1.00 81.31 335 ASP A C 1
ATOM 2697 O O . ASP A 1 335 ? 18.624 1.267 -19.464 1.00 81.31 335 ASP A O 1
ATOM 2701 N N . PRO A 1 336 ? 18.158 0.941 -17.285 1.00 85.62 336 PRO A N 1
ATOM 2702 C CA . PRO A 1 336 ? 18.846 2.138 -16.821 1.00 85.62 336 PRO A CA 1
ATOM 2703 C C . PRO A 1 336 ? 20.366 2.006 -16.934 1.00 85.62 336 PRO A C 1
ATOM 2705 O O . PRO A 1 336 ? 20.943 1.029 -16.460 1.00 85.62 336 PRO A O 1
ATOM 2708 N N . ASN A 1 337 ? 21.026 3.042 -17.458 1.00 87.69 337 ASN A N 1
ATOM 2709 C CA . ASN A 1 337 ? 22.471 3.057 -17.655 1.00 87.69 337 ASN A CA 1
ATOM 2710 C C . ASN A 1 337 ? 23.143 4.295 -17.037 1.00 87.69 337 ASN A C 1
ATOM 2712 O O . ASN A 1 337 ? 22.594 5.396 -16.999 1.00 87.69 337 ASN A O 1
ATOM 2716 N N . LEU A 1 338 ? 24.384 4.120 -16.577 1.00 89.25 338 LEU A N 1
ATOM 2717 C CA . LEU A 1 338 ? 25.242 5.228 -16.146 1.00 89.25 338 LEU A CA 1
ATOM 2718 C C . LEU A 1 338 ? 25.831 6.017 -17.327 1.00 89.25 338 LEU A C 1
ATOM 2720 O O . LEU A 1 338 ? 26.162 7.196 -17.176 1.00 89.25 338 LEU A O 1
ATOM 2724 N N . LYS A 1 339 ? 25.988 5.370 -18.487 1.00 86.06 339 LYS A N 1
ATOM 2725 C CA . LYS A 1 339 ? 26.355 5.997 -19.761 1.00 86.06 339 LYS A CA 1
ATOM 2726 C C . LYS A 1 339 ? 25.138 6.716 -20.342 1.00 86.06 339 LYS A C 1
ATOM 2728 O O . LYS A 1 339 ? 24.013 6.256 -20.190 1.00 86.06 339 LYS A O 1
ATOM 2733 N N . GLY A 1 340 ? 25.364 7.845 -21.014 1.00 85.31 340 GLY A N 1
ATOM 2734 C CA . GLY A 1 340 ? 24.267 8.666 -21.545 1.00 85.31 340 GLY A CA 1
ATOM 2735 C C . GLY A 1 340 ? 23.468 9.403 -20.465 1.00 85.31 340 GLY A C 1
ATOM 2736 O O . GLY A 1 340 ? 22.369 9.878 -20.731 1.00 85.31 340 GLY A O 1
ATOM 2737 N N . ALA A 1 341 ? 24.011 9.500 -19.249 1.00 89.38 341 ALA A N 1
ATOM 2738 C CA . ALA A 1 341 ? 23.460 10.332 -18.193 1.00 89.38 341 ALA A CA 1
ATOM 2739 C C . ALA A 1 341 ? 23.283 11.781 -18.655 1.00 89.38 341 ALA A C 1
ATOM 2741 O O . ALA A 1 341 ? 24.129 12.324 -19.368 1.00 89.38 341 ALA A O 1
ATOM 2742 N N . THR A 1 342 ? 22.208 12.422 -18.206 1.00 90.25 342 THR A N 1
ATOM 2743 C CA . THR A 1 342 ? 21.893 13.814 -18.557 1.00 90.25 342 THR A CA 1
ATOM 2744 C C . THR A 1 342 ? 21.616 14.644 -17.310 1.00 90.25 342 THR A C 1
ATOM 2746 O O . THR A 1 342 ? 21.333 14.109 -16.237 1.00 90.25 342 THR A O 1
ATOM 2749 N N . LEU A 1 343 ? 21.726 15.968 -17.438 1.00 91.06 343 LEU A N 1
ATOM 2750 C CA . LEU A 1 343 ? 21.298 16.895 -16.396 1.00 91.06 343 LEU A CA 1
ATOM 2751 C C . LEU A 1 343 ? 19.799 17.127 -16.514 1.00 91.06 343 LEU A C 1
ATOM 2753 O O . LEU A 1 343 ? 19.331 17.677 -17.509 1.00 91.06 343 LEU A O 1
ATOM 2757 N N . GLN A 1 344 ? 19.055 16.750 -15.482 1.00 89.69 344 GLN A N 1
ATOM 2758 C CA . GLN A 1 344 ? 17.618 16.991 -15.416 1.00 89.69 344 GLN A CA 1
ATOM 2759 C C . GLN A 1 344 ? 17.231 17.512 -14.037 1.00 89.69 344 GLN A C 1
ATOM 2761 O O . GLN A 1 344 ? 17.946 17.323 -13.047 1.00 89.69 344 GLN A O 1
ATOM 2766 N N . ARG A 1 345 ? 16.099 18.217 -13.976 1.00 86.00 345 ARG A N 1
ATOM 2767 C CA . ARG A 1 345 ? 15.500 18.604 -12.700 1.00 86.00 345 ARG A CA 1
ATOM 2768 C C . ARG A 1 345 ? 14.725 17.423 -12.148 1.00 86.00 345 ARG A C 1
ATOM 2770 O O . ARG A 1 345 ? 13.831 16.912 -12.815 1.00 86.00 345 ARG A O 1
ATOM 2777 N N . ASP A 1 346 ? 15.065 17.010 -10.937 1.00 83.12 346 ASP A N 1
ATOM 2778 C CA . ASP A 1 346 ? 14.299 15.984 -10.246 1.00 83.12 346 ASP A CA 1
ATOM 2779 C C . ASP A 1 346 ? 13.000 16.540 -9.640 1.00 83.12 346 ASP A C 1
ATOM 2781 O O . ASP A 1 346 ? 12.676 17.723 -9.759 1.00 83.12 346 ASP A O 1
ATOM 2785 N N . LEU A 1 347 ? 12.254 15.670 -8.959 1.00 72.56 347 LEU A N 1
ATOM 2786 C CA . LEU A 1 347 ? 10.968 16.000 -8.338 1.00 72.56 347 LEU A CA 1
ATOM 2787 C C . LEU A 1 347 ? 11.056 17.088 -7.252 1.00 72.56 347 LEU A C 1
ATOM 2789 O O . LEU A 1 347 ? 10.042 17.693 -6.920 1.00 72.56 347 LEU A O 1
ATOM 2793 N N . TYR A 1 348 ? 12.249 17.369 -6.722 1.00 79.69 348 TYR A N 1
ATOM 2794 C CA . TYR A 1 348 ? 12.500 18.446 -5.761 1.00 79.69 348 TYR A CA 1
ATOM 2795 C C . TYR A 1 348 ? 12.998 19.729 -6.448 1.00 79.69 348 TYR A C 1
ATOM 2797 O O . TYR A 1 348 ? 13.456 20.656 -5.783 1.00 79.69 348 TYR A O 1
ATOM 2805 N N . GLY A 1 349 ? 12.957 19.781 -7.784 1.00 81.94 349 GLY A N 1
ATOM 2806 C CA . GLY A 1 349 ? 13.453 20.893 -8.592 1.00 81.94 349 GLY A CA 1
ATOM 2807 C C . GLY A 1 349 ? 14.980 20.961 -8.690 1.00 81.94 349 GLY A C 1
ATOM 2808 O O . GLY A 1 349 ? 15.512 21.910 -9.280 1.00 81.94 349 GLY A O 1
ATOM 2809 N N . ARG A 1 350 ? 15.697 19.968 -8.145 1.00 85.88 350 ARG A N 1
ATOM 2810 C CA . ARG A 1 350 ? 17.162 19.935 -8.111 1.00 85.88 350 ARG A CA 1
ATOM 2811 C C . ARG A 1 350 ? 17.687 19.555 -9.486 1.00 85.88 350 ARG A C 1
ATOM 2813 O O . ARG A 1 350 ? 17.403 18.463 -9.967 1.00 85.88 350 ARG A O 1
ATOM 2820 N N . LEU A 1 351 ? 18.462 20.439 -10.111 1.00 91.94 351 LEU A N 1
ATOM 2821 C CA . LEU A 1 351 ? 19.159 20.134 -11.360 1.00 91.94 351 LEU A CA 1
ATOM 2822 C C . LEU A 1 351 ? 20.376 19.258 -11.043 1.00 91.94 351 LEU A C 1
ATOM 2824 O O . LEU A 1 351 ? 21.305 19.724 -10.384 1.00 91.94 351 LEU A O 1
ATOM 2828 N N . ARG A 1 352 ? 20.356 17.992 -11.456 1.00 92.88 352 ARG A N 1
ATOM 2829 C CA . ARG A 1 352 ? 21.366 16.987 -11.087 1.00 92.88 352 ARG A CA 1
ATOM 2830 C C . ARG A 1 352 ? 21.592 15.987 -12.227 1.00 92.88 352 A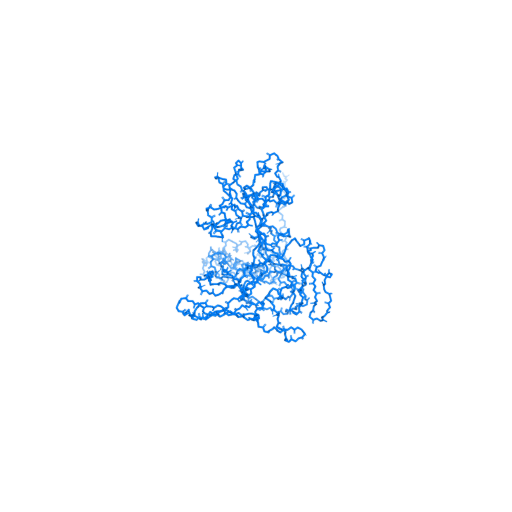RG A C 1
ATOM 2832 O O . ARG A 1 352 ? 20.759 15.929 -13.133 1.00 92.88 352 ARG A O 1
ATOM 2839 N N . PRO A 1 353 ? 22.672 15.185 -12.198 1.00 93.06 353 PRO A N 1
ATOM 2840 C CA . PRO A 1 353 ? 22.800 14.071 -13.125 1.00 93.06 353 PRO A CA 1
ATOM 2841 C C . PRO A 1 353 ? 21.742 13.002 -12.805 1.00 93.06 353 PRO A C 1
ATOM 2843 O O . PRO A 1 353 ? 21.467 12.712 -11.633 1.00 93.06 353 PRO A O 1
ATOM 2846 N N . VAL A 1 354 ? 21.141 12.450 -13.856 1.00 91.38 354 VAL A N 1
ATOM 2847 C CA . VAL A 1 354 ? 20.111 11.400 -13.822 1.00 91.38 354 VAL A CA 1
ATOM 2848 C C . VAL A 1 354 ? 20.551 10.252 -14.727 1.00 91.38 354 VAL A C 1
ATOM 2850 O O . VAL A 1 354 ? 21.244 10.492 -15.723 1.00 91.38 354 VAL A O 1
ATOM 2853 N N . LEU A 1 355 ? 20.174 9.017 -14.374 1.00 90.31 355 LEU A N 1
ATOM 2854 C CA . LEU A 1 355 ? 20.433 7.827 -15.196 1.00 90.31 355 LEU A CA 1
ATOM 2855 C C . LEU A 1 355 ? 20.000 8.039 -16.654 1.00 90.31 355 LEU A C 1
ATOM 2857 O O . LEU A 1 355 ? 18.938 8.601 -16.931 1.00 90.31 355 LEU A O 1
ATOM 2861 N N . GLY A 1 356 ? 20.830 7.566 -17.582 1.00 86.94 356 GLY A N 1
ATOM 2862 C CA . GLY A 1 356 ? 20.455 7.449 -18.984 1.00 86.94 356 GLY A CA 1
ATOM 2863 C C . GLY A 1 356 ? 19.449 6.315 -19.156 1.00 86.94 356 GLY A C 1
ATOM 2864 O O . GLY A 1 356 ? 19.561 5.273 -18.507 1.00 86.94 356 GLY A O 1
ATOM 2865 N N . LEU A 1 357 ? 18.466 6.518 -20.027 1.00 84.31 357 LEU A N 1
ATOM 2866 C CA . LEU A 1 357 ? 17.500 5.496 -20.417 1.00 84.31 357 LEU A CA 1
ATOM 2867 C C . LEU A 1 357 ? 17.602 5.285 -21.922 1.00 84.31 357 LEU A C 1
ATOM 2869 O O . LEU A 1 357 ? 17.706 6.251 -22.680 1.00 84.31 357 LEU A O 1
ATOM 2873 N N . ASN A 1 358 ? 17.557 4.025 -22.339 1.00 82.81 358 ASN A N 1
ATOM 2874 C CA . ASN A 1 358 ? 17.469 3.664 -23.746 1.00 82.81 358 ASN A CA 1
ATOM 2875 C C . ASN A 1 358 ? 16.005 3.458 -24.124 1.00 82.81 358 ASN A C 1
ATOM 2877 O O . ASN A 1 358 ? 15.241 2.853 -23.372 1.00 82.81 358 ASN A O 1
ATOM 2881 N N . TYR A 1 359 ? 15.632 3.924 -25.310 1.00 85.75 359 TYR A N 1
ATOM 2882 C CA . TYR A 1 359 ? 14.264 3.846 -25.804 1.00 85.75 359 TYR A CA 1
ATOM 2883 C C . TYR A 1 359 ? 14.228 3.079 -27.120 1.00 85.75 359 TYR A C 1
ATOM 2885 O O . TYR A 1 359 ? 15.116 3.206 -27.963 1.00 85.75 359 TYR A O 1
ATOM 2893 N N . SER A 1 360 ? 13.180 2.293 -27.317 1.00 88.81 360 SER A N 1
ATOM 2894 C CA . SER A 1 360 ? 12.794 1.797 -28.634 1.00 88.81 360 SER A CA 1
ATOM 2895 C C . SER A 1 360 ? 11.337 2.116 -28.883 1.00 88.81 360 SER A C 1
ATOM 2897 O O . SER A 1 360 ? 10.522 2.091 -27.966 1.00 88.81 360 SER A O 1
ATOM 2899 N N . TYR A 1 361 ? 11.015 2.396 -30.136 1.00 90.38 361 TYR A N 1
ATOM 2900 C CA . TYR A 1 361 ? 9.667 2.740 -30.550 1.00 90.38 361 TYR A CA 1
ATOM 2901 C C . TYR A 1 361 ? 9.233 1.769 -31.633 1.00 90.38 361 TYR A C 1
ATOM 2903 O O . TYR A 1 361 ? 9.923 1.605 -32.638 1.00 90.38 361 TYR A O 1
ATOM 2911 N N . ILE A 1 362 ? 8.090 1.127 -31.420 1.00 92.19 362 ILE A N 1
ATOM 2912 C CA . ILE A 1 362 ? 7.491 0.214 -32.390 1.00 92.19 362 ILE A CA 1
ATOM 2913 C C . ILE A 1 362 ? 6.226 0.890 -32.930 1.00 92.19 362 ILE A C 1
ATOM 2915 O O . ILE A 1 362 ? 5.328 1.182 -32.136 1.00 92.19 362 ILE A O 1
ATOM 2919 N N . PRO A 1 363 ? 6.134 1.182 -34.241 1.00 93.06 363 PRO A N 1
ATOM 2920 C CA . PRO A 1 363 ? 4.913 1.728 -34.822 1.00 93.06 363 PRO A CA 1
ATOM 2921 C C . PRO A 1 363 ? 3.783 0.701 -34.700 1.00 93.06 363 PRO A C 1
ATOM 2923 O O . PRO A 1 363 ? 3.963 -0.472 -35.029 1.00 93.06 363 PRO A O 1
ATOM 2926 N N . LEU A 1 364 ? 2.622 1.138 -34.217 1.00 93.69 364 LEU A N 1
ATOM 2927 C CA . LEU A 1 364 ? 1.442 0.287 -34.080 1.00 93.69 364 LEU A CA 1
ATOM 2928 C C . LEU A 1 364 ? 0.520 0.479 -35.282 1.00 93.69 364 LEU A C 1
ATOM 2930 O O . LEU A 1 364 ? 0.328 1.600 -35.749 1.00 93.69 364 LEU A O 1
ATOM 2934 N N . ASP A 1 365 ? -0.057 -0.614 -35.767 1.00 92.62 365 ASP A N 1
ATOM 2935 C CA . ASP A 1 365 ? -1.083 -0.607 -36.808 1.00 92.62 365 ASP A CA 1
ATOM 2936 C C . ASP A 1 365 ? -2.445 -0.959 -36.192 1.00 92.62 365 ASP A C 1
ATOM 2938 O O . ASP A 1 365 ? -2.561 -1.230 -34.993 1.00 92.62 365 ASP A O 1
ATOM 2942 N N . GLU A 1 366 ? -3.502 -0.956 -37.001 1.00 90.81 366 GLU A N 1
ATOM 2943 C CA . GLU A 1 366 ? -4.847 -1.254 -36.508 1.00 90.81 366 GLU A CA 1
ATOM 2944 C C . GLU A 1 366 ? -4.970 -2.678 -35.935 1.00 90.81 366 GLU A C 1
ATOM 2946 O O . GLU A 1 366 ? -5.694 -2.881 -34.960 1.00 90.81 366 GLU A O 1
ATOM 2951 N N . ALA A 1 367 ? -4.247 -3.661 -36.485 1.00 92.69 367 ALA A N 1
ATOM 2952 C CA . ALA A 1 367 ? -4.281 -5.040 -36.001 1.00 92.69 367 ALA A CA 1
ATOM 2953 C C . ALA A 1 367 ? -3.628 -5.166 -34.615 1.00 92.69 367 ALA A C 1
ATOM 2955 O O . ALA A 1 367 ? -4.190 -5.803 -33.716 1.00 92.69 367 ALA A O 1
ATOM 2956 N N . HIS A 1 368 ? -2.489 -4.498 -34.406 1.00 93.56 368 HIS A N 1
ATOM 2957 C CA . HIS A 1 368 ? -1.842 -4.384 -33.103 1.00 93.56 368 HIS A CA 1
ATOM 2958 C C . HIS A 1 368 ? -2.767 -3.713 -32.081 1.00 93.56 368 HIS A C 1
ATOM 2960 O O . HIS A 1 368 ? -2.958 -4.234 -30.982 1.00 93.56 368 HIS A O 1
ATOM 2966 N N . LEU A 1 369 ? -3.386 -2.586 -32.446 1.00 91.75 369 LEU A N 1
ATOM 2967 C CA . LEU A 1 369 ? -4.281 -1.844 -31.556 1.00 91.75 369 LEU A CA 1
ATOM 2968 C C . LEU A 1 369 ? -5.532 -2.658 -31.194 1.00 91.75 369 LEU A C 1
ATOM 2970 O O . LEU A 1 369 ? -5.920 -2.675 -30.028 1.00 91.75 369 LEU A O 1
ATOM 2974 N N . LYS A 1 370 ? -6.138 -3.382 -32.143 1.00 90.75 370 LYS A N 1
ATOM 2975 C CA . LYS A 1 370 ? -7.268 -4.286 -31.856 1.00 90.75 370 LYS A CA 1
ATOM 2976 C C . LYS A 1 370 ? -6.872 -5.405 -30.901 1.00 90.75 370 LYS A C 1
ATOM 2978 O O . LYS A 1 370 ? -7.555 -5.626 -29.908 1.00 90.75 370 LYS A O 1
ATOM 2983 N N . THR A 1 371 ? -5.719 -6.031 -31.135 1.00 90.69 371 THR A N 1
ATOM 2984 C CA . THR A 1 371 ? -5.195 -7.083 -30.250 1.00 90.69 371 THR A CA 1
ATOM 2985 C C . THR A 1 371 ? -5.000 -6.571 -28.820 1.00 90.69 371 THR A C 1
ATOM 2987 O O . THR A 1 371 ? -5.360 -7.254 -27.860 1.00 90.69 371 THR A O 1
ATOM 2990 N N . LEU A 1 372 ? -4.462 -5.357 -28.665 1.00 89.12 372 LEU A N 1
ATOM 2991 C CA . LEU A 1 372 ? -4.313 -4.703 -27.363 1.00 89.12 372 LEU A CA 1
ATOM 2992 C C . LEU A 1 372 ? -5.672 -4.400 -26.721 1.00 89.12 372 LEU A C 1
ATOM 2994 O O . LEU A 1 372 ? -5.850 -4.643 -25.528 1.00 89.12 372 LEU A O 1
ATOM 2998 N N . PHE A 1 373 ? -6.628 -3.908 -27.511 1.00 87.94 373 PHE A N 1
ATOM 2999 C CA . PHE A 1 373 ? -7.966 -3.544 -27.051 1.00 87.94 373 PHE A CA 1
ATOM 3000 C C . PHE A 1 373 ? -8.739 -4.755 -26.512 1.00 87.94 373 PHE A C 1
ATOM 3002 O O . PHE A 1 373 ? -9.298 -4.700 -25.415 1.00 87.94 373 PHE A O 1
ATOM 3009 N N . ASP A 1 374 ? -8.683 -5.880 -27.222 1.00 87.00 374 ASP A N 1
ATOM 3010 C CA . ASP A 1 374 ? -9.360 -7.124 -26.840 1.00 87.00 374 ASP A CA 1
ATOM 3011 C C . ASP A 1 374 ? -8.757 -7.771 -25.581 1.00 87.00 374 ASP A C 1
ATOM 3013 O O . ASP A 1 374 ? -9.405 -8.576 -24.913 1.00 87.00 374 ASP A O 1
ATOM 3017 N N . ASN A 1 375 ? -7.528 -7.396 -25.216 1.00 87.00 375 ASN A N 1
ATOM 3018 C CA . ASN A 1 375 ? -6.808 -7.918 -24.053 1.00 87.00 375 ASN A CA 1
ATOM 3019 C C . ASN A 1 375 ? -6.624 -6.874 -22.942 1.00 87.00 375 ASN A C 1
ATOM 3021 O O . ASN A 1 375 ? -5.772 -7.040 -22.065 1.00 87.00 375 ASN A O 1
ATOM 3025 N N . LEU A 1 376 ? -7.430 -5.805 -22.945 1.00 85.56 376 LEU A N 1
ATOM 3026 C CA . LEU A 1 376 ? -7.303 -4.728 -21.972 1.00 85.56 376 LEU A CA 1
ATOM 3027 C C . LEU A 1 376 ? -7.411 -5.227 -20.528 1.00 85.56 376 LEU A C 1
ATOM 3029 O O . LEU A 1 376 ? -8.348 -5.925 -20.124 1.00 85.56 376 LEU A O 1
ATOM 3033 N N . TYR A 1 377 ? -6.453 -4.779 -19.727 1.00 84.44 377 TYR A N 1
ATOM 3034 C CA . TYR A 1 377 ? -6.448 -4.901 -18.281 1.00 84.44 377 TYR A CA 1
ATOM 3035 C C . TYR A 1 377 ? -6.067 -3.540 -17.711 1.00 84.44 377 TYR A C 1
ATOM 3037 O O . TYR A 1 377 ? -4.966 -3.047 -17.956 1.00 84.44 377 TYR A O 1
ATOM 3045 N N . THR A 1 378 ? -6.972 -2.905 -16.965 1.00 78.94 378 THR A N 1
ATOM 3046 C CA . THR A 1 378 ? -6.762 -1.521 -16.527 1.00 78.94 378 THR A CA 1
ATOM 3047 C C . THR A 1 378 ? -6.884 -1.366 -15.019 1.00 78.94 378 THR A C 1
ATOM 3049 O O . THR A 1 378 ? -7.634 -2.063 -14.329 1.00 78.94 378 THR A O 1
ATOM 3052 N N . ALA A 1 379 ? -6.185 -0.359 -14.492 1.00 80.88 379 ALA A N 1
ATOM 3053 C CA . ALA A 1 379 ? -6.581 0.229 -13.222 1.00 80.88 379 ALA A CA 1
ATOM 3054 C C . ALA A 1 379 ? -7.982 0.851 -13.358 1.00 80.88 379 ALA A C 1
ATOM 3056 O O . ALA A 1 379 ? -8.427 1.197 -14.456 1.00 80.88 379 ALA A O 1
ATOM 3057 N N . ARG A 1 380 ? -8.676 1.014 -12.230 1.00 90.31 380 ARG A N 1
ATOM 3058 C CA . ARG A 1 380 ? -9.961 1.714 -12.192 1.00 90.31 380 ARG A CA 1
ATOM 3059 C C . ARG A 1 380 ? -9.795 3.148 -12.709 1.00 90.31 380 ARG A C 1
ATOM 3061 O O . ARG A 1 380 ? -8.833 3.833 -12.352 1.00 90.31 380 ARG A O 1
ATOM 3068 N N . PHE A 1 381 ? -10.739 3.614 -13.518 1.00 91.50 381 PHE A N 1
ATOM 3069 C CA . PHE A 1 381 ? -10.739 4.957 -14.097 1.00 91.50 381 PHE A CA 1
ATOM 3070 C C . PHE A 1 381 ? -12.126 5.595 -14.032 1.00 91.50 381 PHE A C 1
ATOM 3072 O O . PHE A 1 381 ? -13.135 4.928 -13.802 1.00 91.50 381 PHE A O 1
ATOM 3079 N N . ILE A 1 382 ? -12.160 6.914 -14.178 1.00 92.44 382 ILE A N 1
ATOM 3080 C CA . ILE A 1 382 ? -13.354 7.749 -14.099 1.00 92.44 382 ILE A CA 1
ATOM 3081 C C . ILE A 1 382 ? -13.523 8.454 -15.439 1.00 92.44 382 ILE A C 1
ATOM 3083 O O . ILE A 1 382 ? -12.590 9.110 -15.902 1.00 92.44 382 ILE A O 1
ATOM 3087 N N . VAL A 1 383 ? -14.718 8.342 -16.011 1.00 93.25 383 VAL A N 1
ATOM 3088 C CA . VAL A 1 383 ? -15.187 9.133 -17.151 1.00 93.25 383 VAL A CA 1
ATOM 3089 C C . VAL A 1 383 ? -16.025 10.276 -16.595 1.00 93.25 383 VAL A C 1
ATOM 3091 O O . VAL A 1 383 ? -16.993 10.038 -15.864 1.00 93.25 383 VAL A O 1
ATOM 3094 N N . ASP A 1 384 ? -15.635 11.513 -16.885 1.00 91.19 384 ASP A N 1
ATOM 3095 C CA . ASP A 1 384 ? -16.395 12.686 -16.462 1.00 91.19 384 ASP A CA 1
ATOM 3096 C C . ASP A 1 384 ? -17.589 12.986 -17.386 1.00 91.19 384 ASP A C 1
ATOM 3098 O O . ASP A 1 384 ? -17.854 12.279 -18.356 1.00 91.19 384 ASP A O 1
ATOM 3102 N N . LYS A 1 385 ? -18.354 14.037 -17.066 1.00 90.81 385 LYS A N 1
ATOM 3103 C CA . LYS A 1 385 ? -19.552 14.423 -17.833 1.00 90.81 385 LYS A CA 1
ATOM 3104 C C . LYS A 1 385 ? -19.253 14.827 -19.280 1.00 90.81 385 LYS A C 1
ATOM 3106 O O . LYS A 1 385 ? -20.155 14.772 -20.105 1.00 90.81 385 LYS A O 1
ATOM 3111 N N . ASN A 1 386 ? -18.016 15.218 -19.568 1.00 89.00 386 ASN A N 1
ATOM 3112 C CA . ASN A 1 386 ? -17.565 15.633 -20.891 1.00 89.00 386 ASN A CA 1
ATOM 3113 C C . ASN A 1 386 ? -16.871 14.481 -21.642 1.00 89.00 386 ASN A C 1
ATOM 3115 O O . ASN A 1 386 ? -16.373 14.691 -22.747 1.00 89.00 386 ASN A O 1
ATOM 3119 N N . GLY A 1 387 ? -16.826 13.279 -21.054 1.00 89.50 387 GLY A N 1
ATOM 3120 C CA . GLY A 1 387 ? -16.197 12.092 -21.626 1.00 89.50 387 GLY A CA 1
ATOM 3121 C C . GLY A 1 387 ? -14.695 11.978 -21.360 1.00 89.50 387 GLY A C 1
ATOM 3122 O O . GLY A 1 387 ? -14.087 11.019 -21.828 1.00 89.50 387 GLY A O 1
ATOM 3123 N N . PHE A 1 388 ? -14.069 12.903 -20.622 1.00 89.56 388 PHE A N 1
ATOM 3124 C CA . PHE A 1 388 ? -12.636 12.807 -20.329 1.00 89.56 388 PHE A CA 1
ATOM 3125 C C . PHE A 1 388 ? -12.353 11.733 -19.287 1.00 89.56 388 PHE A C 1
ATOM 3127 O O . PHE A 1 388 ? -13.071 11.587 -18.292 1.00 89.56 388 PHE A O 1
ATOM 3134 N N . VAL A 1 389 ? -11.261 11.007 -19.505 1.00 89.12 389 VAL A N 1
ATOM 3135 C CA . VAL A 1 389 ? -10.838 9.895 -18.662 1.00 89.12 389 VAL A CA 1
ATOM 3136 C C . VAL A 1 389 ? -9.755 10.336 -17.694 1.00 89.12 389 VAL A C 1
ATOM 3138 O O . VAL A 1 389 ? -8.825 11.062 -18.034 1.00 89.12 389 VAL A O 1
ATOM 3141 N N . SER A 1 390 ? -9.842 9.846 -16.464 1.00 87.25 390 SER A N 1
ATOM 3142 C CA . SER A 1 390 ? -8.776 9.989 -15.478 1.00 87.25 390 SER A CA 1
ATOM 3143 C C . SER A 1 390 ? -8.648 8.735 -14.628 1.00 87.25 390 SER A C 1
ATOM 3145 O O . SER A 1 390 ? -9.637 8.078 -14.305 1.00 87.25 390 SER A O 1
ATOM 3147 N N . ARG A 1 391 ? -7.419 8.395 -14.236 1.00 86.56 391 ARG A N 1
ATOM 3148 C CA . ARG A 1 391 ? -7.172 7.278 -13.322 1.00 86.56 391 ARG A CA 1
ATOM 3149 C C . ARG A 1 391 ? -7.845 7.540 -11.971 1.00 86.56 391 ARG A C 1
ATOM 3151 O O . ARG A 1 391 ? -7.717 8.623 -11.399 1.00 86.56 391 ARG A O 1
ATOM 3158 N N . TYR A 1 392 ? -8.522 6.531 -11.430 1.00 86.38 392 TYR A N 1
ATOM 3159 C CA . TYR A 1 392 ? -9.149 6.612 -10.114 1.00 86.38 392 TYR A CA 1
ATOM 3160 C C . TYR A 1 392 ? -8.095 6.890 -9.030 1.00 86.38 392 TYR A C 1
ATOM 3162 O O . TYR A 1 392 ? -7.056 6.232 -8.974 1.00 86.38 392 TYR A O 1
ATOM 3170 N N . GLY A 1 393 ? -8.358 7.879 -8.171 1.00 76.38 393 GLY A N 1
ATOM 3171 C CA . GLY A 1 393 ? -7.453 8.285 -7.089 1.00 76.38 393 GLY A CA 1
ATOM 3172 C C . GLY A 1 393 ? -6.306 9.219 -7.497 1.00 76.38 393 GLY A C 1
ATOM 3173 O O . GLY A 1 393 ? -5.556 9.654 -6.626 1.00 76.38 393 GLY A O 1
ATOM 3174 N N . TYR A 1 394 ? -6.168 9.570 -8.780 1.00 73.75 394 TYR A N 1
ATOM 3175 C CA . TYR A 1 394 ? -5.168 10.538 -9.235 1.00 73.75 394 TYR A CA 1
ATOM 3176 C C . TYR A 1 394 ? -5.679 11.982 -9.065 1.00 73.75 394 TYR A C 1
ATOM 3178 O O . TYR A 1 394 ? -6.770 12.318 -9.530 1.00 73.75 394 TYR A O 1
ATOM 3186 N N . LYS A 1 395 ? -4.905 12.852 -8.395 1.00 61.69 395 LYS A N 1
ATOM 3187 C CA . LYS A 1 395 ? -5.220 14.289 -8.273 1.00 61.69 395 LYS A CA 1
ATOM 3188 C C . LYS A 1 395 ? -4.746 15.019 -9.534 1.00 61.69 395 LYS A C 1
ATOM 3190 O O . LYS A 1 395 ? -3.572 14.948 -9.876 1.00 61.69 395 LYS A O 1
ATOM 3195 N N . LYS A 1 396 ? -5.662 15.705 -10.223 1.00 55.62 396 LYS A N 1
ATOM 3196 C CA . LYS A 1 396 ? -5.402 16.385 -11.505 1.00 55.62 396 LYS A CA 1
ATOM 3197 C C . LYS A 1 396 ? -4.388 17.531 -11.332 1.00 55.62 396 LYS A C 1
ATOM 3199 O O . LYS A 1 396 ? -4.606 18.390 -10.481 1.00 55.62 396 LYS A O 1
ATOM 3204 N N . SER A 1 397 ? -3.345 17.581 -12.167 1.00 55.53 397 SER A N 1
ATOM 3205 C CA . SER A 1 397 ? -2.579 18.814 -12.429 1.00 55.53 397 SER A CA 1
ATOM 3206 C C . SER A 1 397 ? -3.150 19.516 -13.670 1.00 55.53 397 SER A C 1
ATOM 3208 O O . SER A 1 397 ? -3.831 18.887 -14.481 1.00 55.53 397 SER A O 1
ATOM 3210 N N . GLU A 1 398 ? -2.897 20.813 -13.855 1.00 51.81 398 GLU A N 1
ATOM 3211 C CA . GLU A 1 398 ? -3.340 21.516 -15.072 1.00 51.81 398 GLU A CA 1
ATOM 3212 C C . GLU A 1 398 ? -2.657 20.997 -16.343 1.00 51.81 398 GLU A C 1
ATOM 3214 O O . GLU A 1 398 ? -3.324 20.817 -17.360 1.00 51.81 398 GLU A O 1
ATOM 3219 N N . SER A 1 399 ? -1.367 20.657 -16.272 1.00 50.34 399 SER A N 1
ATOM 3220 C CA . SER A 1 399 ? -0.598 20.111 -17.399 1.00 50.34 399 SER A CA 1
ATOM 3221 C C . SER A 1 399 ? -1.094 18.741 -17.872 1.00 50.34 399 SER A C 1
ATOM 3223 O O . SER A 1 399 ? -1.039 18.436 -19.060 1.00 50.34 399 SER A O 1
ATOM 3225 N N . SER A 1 400 ? -1.654 17.929 -16.970 1.00 57.41 400 SER A N 1
ATOM 3226 C CA . SER A 1 400 ? -2.175 16.595 -17.294 1.00 57.41 400 SER A CA 1
ATOM 3227 C C . SER A 1 400 ? -3.552 16.613 -17.968 1.00 57.41 400 SER A C 1
ATOM 3229 O O . SER A 1 400 ? -4.068 15.551 -18.299 1.00 57.41 400 SER A O 1
ATOM 3231 N N . LYS A 1 401 ? -4.163 17.785 -18.205 1.00 64.00 401 LYS A N 1
ATOM 3232 C CA . LYS A 1 401 ? -5.406 17.895 -18.992 1.00 64.00 401 LYS A CA 1
ATOM 3233 C C . LYS A 1 401 ? -5.170 17.834 -20.503 1.00 64.00 401 LYS A C 1
ATOM 3235 O O . LYS A 1 401 ? -6.049 17.360 -21.212 1.00 64.00 401 LYS A O 1
ATOM 3240 N N . ALA A 1 402 ? -4.013 18.292 -20.989 1.00 68.31 402 ALA A N 1
ATOM 3241 C CA . ALA A 1 402 ? -3.758 18.451 -22.426 1.00 68.31 402 ALA A CA 1
ATOM 3242 C C . ALA A 1 402 ? -3.749 17.122 -23.205 1.00 68.31 402 ALA A C 1
ATOM 3244 O O . ALA A 1 402 ? -4.104 17.101 -24.380 1.00 68.31 402 ALA A O 1
ATOM 3245 N N . PHE A 1 403 ? -3.390 16.024 -22.535 1.00 74.81 403 PHE A N 1
ATOM 3246 C CA . PHE A 1 403 ? -3.299 14.681 -23.116 1.00 74.81 403 PHE A CA 1
ATOM 3247 C C . PHE A 1 403 ? -4.332 13.710 -22.523 1.00 74.81 403 PHE A C 1
ATOM 3249 O O . PHE A 1 403 ? -4.159 12.499 -22.595 1.00 74.81 403 PHE A O 1
ATOM 3256 N N . GLN A 1 404 ? -5.403 14.214 -21.892 1.00 79.06 404 GLN A N 1
ATOM 3257 C CA . GLN A 1 404 ? -6.444 13.330 -21.365 1.00 79.06 404 GLN A CA 1
ATOM 3258 C C . GLN A 1 404 ? -7.217 12.673 -22.512 1.00 79.06 404 GLN A C 1
ATOM 3260 O O . GLN A 1 404 ? -7.801 13.394 -23.329 1.00 79.06 404 GLN A O 1
ATOM 3265 N N . PRO A 1 405 ? -7.281 11.329 -22.559 1.00 83.25 405 PRO A N 1
ATOM 3266 C CA . PRO A 1 405 ? -8.101 10.656 -23.544 1.00 83.25 405 PRO A CA 1
ATOM 3267 C C . PRO A 1 405 ? -9.577 10.941 -23.267 1.00 83.25 405 PRO A C 1
ATOM 3269 O O . PRO A 1 405 ? -10.001 11.162 -22.123 1.00 83.25 405 PRO A O 1
ATOM 3272 N N . LYS A 1 406 ? -10.364 10.942 -24.339 1.00 87.31 406 LYS A N 1
ATOM 3273 C CA . LYS A 1 406 ? -11.800 11.203 -24.311 1.00 87.31 406 LYS A CA 1
ATOM 3274 C C . LYS A 1 406 ? -12.538 10.002 -24.888 1.00 87.31 406 LYS A C 1
ATOM 3276 O O . LYS A 1 406 ? -12.205 9.529 -25.970 1.00 87.31 406 LYS A O 1
ATOM 3281 N N . LEU A 1 407 ? -13.542 9.519 -24.164 1.00 89.00 407 LEU A N 1
ATOM 3282 C CA . LEU A 1 407 ? -14.402 8.418 -24.584 1.00 89.00 407 LEU A CA 1
ATOM 3283 C C . LEU A 1 407 ? -15.755 8.969 -25.023 1.00 89.00 407 LEU A C 1
ATOM 3285 O O . LEU A 1 407 ? -16.668 9.141 -24.213 1.00 89.00 407 LEU A O 1
ATOM 3289 N N . ASP A 1 408 ? -15.888 9.241 -26.317 1.00 86.00 408 ASP A N 1
ATOM 3290 C CA . ASP A 1 408 ? -17.149 9.721 -26.874 1.00 86.00 408 ASP A CA 1
ATOM 3291 C C . ASP A 1 408 ? -18.251 8.653 -26.754 1.00 86.00 408 ASP A C 1
ATOM 3293 O O . ASP A 1 408 ? -18.030 7.458 -26.966 1.00 86.00 408 ASP A O 1
ATOM 3297 N N . GLY A 1 409 ? -19.450 9.088 -26.356 1.00 89.00 409 GLY A N 1
ATOM 3298 C CA . GLY A 1 409 ? -20.616 8.218 -26.172 1.00 89.00 409 GLY A CA 1
ATOM 3299 C C . GLY A 1 409 ? -20.590 7.328 -24.922 1.00 89.00 409 GLY A C 1
ATOM 3300 O O . GLY A 1 409 ? -21.579 6.651 -24.650 1.00 89.00 409 GLY A O 1
ATOM 3301 N N . VAL A 1 410 ? -19.510 7.326 -24.131 1.00 92.69 410 VAL A N 1
ATOM 3302 C CA . VAL A 1 410 ? -19.454 6.581 -22.864 1.00 92.69 410 VAL A CA 1
ATOM 3303 C C . VAL A 1 410 ? -20.048 7.435 -21.736 1.00 92.69 410 VAL A C 1
ATOM 3305 O O . VAL A 1 410 ? -19.559 8.538 -21.488 1.00 92.69 410 VAL A O 1
ATOM 3308 N N . PRO A 1 411 ? -21.079 6.956 -21.013 1.00 94.25 411 PRO A N 1
ATOM 3309 C CA . PRO A 1 411 ? -21.674 7.720 -19.921 1.00 94.25 411 PRO A CA 1
ATOM 3310 C C . PRO A 1 411 ? -20.679 8.006 -18.794 1.00 94.25 411 PRO A C 1
ATOM 3312 O O . PRO A 1 411 ? -19.834 7.168 -18.468 1.00 94.25 411 PRO A O 1
ATOM 3315 N N . ALA A 1 412 ? -20.844 9.145 -18.120 1.00 95.19 412 ALA A N 1
ATOM 3316 C CA . ALA A 1 412 ? -20.053 9.470 -16.939 1.00 95.19 412 ALA A CA 1
ATOM 3317 C C . ALA A 1 412 ? -20.190 8.382 -15.862 1.00 95.19 412 ALA A C 1
ATOM 3319 O O . ALA A 1 412 ? -21.287 7.900 -15.552 1.00 95.19 412 ALA A O 1
ATOM 3320 N N . GLY A 1 413 ? -19.069 7.992 -15.267 1.00 94.75 413 GLY A N 1
ATOM 3321 C CA . GLY A 1 413 ? -19.046 6.882 -14.330 1.00 94.75 413 GLY A CA 1
ATOM 3322 C C . GLY A 1 413 ? -17.644 6.412 -13.990 1.00 94.75 413 GLY A C 1
ATOM 3323 O O . GLY A 1 413 ? -16.648 6.985 -14.419 1.00 94.75 413 GLY A O 1
ATOM 3324 N N . THR A 1 414 ? -17.578 5.366 -13.174 1.00 94.81 414 THR A N 1
ATOM 3325 C CA . THR A 1 414 ? -16.326 4.692 -12.821 1.00 94.81 414 THR A CA 1
ATOM 3326 C C . THR A 1 414 ? -16.321 3.316 -13.465 1.00 94.81 414 THR A C 1
ATOM 3328 O O . THR A 1 414 ? -17.308 2.590 -13.345 1.00 94.81 414 THR A O 1
ATOM 3331 N N . TYR A 1 415 ? -15.225 2.967 -14.128 1.00 94.31 415 TYR A N 1
ATOM 3332 C CA . TYR A 1 415 ? -15.108 1.755 -14.931 1.00 94.31 415 TYR A CA 1
ATOM 3333 C C . TYR A 1 415 ? -13.755 1.072 -14.707 1.00 94.31 415 TYR A C 1
ATOM 3335 O O . TYR A 1 415 ? -12.809 1.677 -14.194 1.00 94.31 415 TYR A O 1
ATOM 3343 N N . GLU A 1 416 ? -13.669 -0.204 -15.065 1.00 92.62 416 GLU A N 1
ATOM 3344 C CA . GLU A 1 416 ? -12.427 -0.980 -15.098 1.00 92.62 416 GLU A CA 1
ATOM 3345 C C . GLU A 1 416 ? -12.528 -2.105 -16.134 1.00 92.62 416 GLU A C 1
ATOM 3347 O O . GLU A 1 416 ? -13.622 -2.615 -16.379 1.00 92.62 416 GLU A O 1
ATOM 3352 N N . PHE A 1 417 ? -11.394 -2.495 -16.720 1.00 90.38 417 PHE A N 1
ATOM 3353 C CA . PHE A 1 417 ? -11.292 -3.654 -17.605 1.00 90.38 417 PHE A CA 1
ATOM 3354 C C . PHE A 1 417 ? -10.527 -4.799 -16.944 1.00 90.38 417 PHE A C 1
ATOM 3356 O O . PHE A 1 417 ? -9.539 -4.574 -16.239 1.00 90.38 417 PHE A O 1
ATOM 3363 N N . TYR A 1 418 ? -10.959 -6.023 -17.232 1.00 86.12 418 TYR A N 1
ATOM 3364 C CA . TYR A 1 418 ? -10.268 -7.258 -16.884 1.00 86.12 418 TYR A CA 1
ATOM 3365 C C . TYR A 1 418 ? -10.322 -8.232 -18.052 1.00 86.12 418 TYR A C 1
ATOM 3367 O O . TYR A 1 418 ? -11.401 -8.728 -18.371 1.00 86.12 418 TYR A O 1
ATOM 3375 N N . TYR A 1 419 ? -9.164 -8.536 -18.643 1.00 81.75 419 TYR A N 1
ATOM 3376 C CA . TYR A 1 419 ? -9.039 -9.500 -19.741 1.00 81.75 419 TYR A CA 1
ATOM 3377 C C . TYR A 1 419 ? -10.081 -9.247 -20.848 1.00 81.75 419 TYR A C 1
ATOM 3379 O O . TYR A 1 419 ? -10.855 -10.134 -21.201 1.00 81.75 419 TYR A O 1
ATOM 3387 N N . GLY A 1 420 ? -10.173 -7.993 -21.303 1.00 85.19 420 GLY A N 1
ATOM 3388 C CA . GLY A 1 420 ? -11.106 -7.562 -22.350 1.00 85.19 420 GLY A CA 1
ATOM 3389 C C . GLY A 1 420 ? -12.542 -7.291 -21.889 1.00 85.19 420 GLY A C 1
ATOM 3390 O O . GLY A 1 420 ? -13.305 -6.667 -22.618 1.00 85.19 420 GLY A O 1
ATOM 3391 N N . LYS A 1 421 ? -12.935 -7.682 -20.670 1.00 89.81 421 LYS A N 1
ATOM 3392 C CA . LYS A 1 421 ? -14.282 -7.427 -20.134 1.00 89.81 421 LYS A CA 1
ATOM 3393 C C . LYS A 1 421 ? -14.353 -6.113 -19.368 1.00 89.81 421 LYS A C 1
ATOM 3395 O O . LYS A 1 421 ? -13.551 -5.876 -18.465 1.00 89.81 421 LYS A O 1
ATOM 3400 N N . ALA A 1 422 ? -15.348 -5.290 -19.680 1.00 93.62 422 ALA A N 1
ATOM 3401 C CA . ALA A 1 422 ? -15.594 -4.013 -19.027 1.00 93.62 422 ALA A CA 1
ATOM 3402 C C . ALA A 1 422 ? -16.602 -4.140 -17.877 1.00 93.62 422 ALA A C 1
ATOM 3404 O O . ALA A 1 422 ? -17.670 -4.742 -18.011 1.00 93.62 422 ALA A O 1
ATOM 3405 N N . TYR A 1 423 ? -16.297 -3.482 -16.763 1.00 94.62 423 TYR A N 1
ATOM 3406 C CA . TYR A 1 423 ? -17.148 -3.415 -15.581 1.00 94.62 423 TYR A CA 1
ATOM 3407 C C . TYR A 1 423 ? -17.428 -1.962 -15.215 1.00 94.62 423 TYR A C 1
ATOM 3409 O O . TYR A 1 423 ? -16.529 -1.120 -15.224 1.00 94.62 423 TYR A O 1
ATOM 3417 N N . ARG A 1 424 ? -18.671 -1.668 -14.828 1.00 95.88 424 ARG A N 1
ATOM 3418 C CA . ARG A 1 424 ? -19.041 -0.420 -14.156 1.00 95.88 424 ARG A CA 1
ATOM 3419 C C . ARG A 1 424 ? -18.951 -0.604 -12.647 1.00 95.88 424 ARG A C 1
ATOM 3421 O O . ARG A 1 424 ? -19.402 -1.609 -12.104 1.00 95.88 424 ARG A O 1
ATOM 3428 N N . ILE A 1 425 ? -18.398 0.394 -11.970 1.00 94.38 425 ILE A N 1
ATOM 3429 C CA . ILE A 1 425 ? -18.207 0.400 -10.522 1.00 94.38 425 ILE A CA 1
ATOM 3430 C C . ILE A 1 425 ? -19.256 1.289 -9.878 1.00 94.38 425 ILE A C 1
ATOM 3432 O O . ILE A 1 425 ? -19.300 2.502 -10.093 1.00 94.38 425 ILE A O 1
ATOM 3436 N N . LEU A 1 426 ? -20.104 0.656 -9.079 1.00 93.00 426 LEU A N 1
ATOM 3437 C CA . LEU A 1 426 ? -21.208 1.269 -8.366 1.00 93.00 426 LEU A CA 1
ATOM 3438 C C . LEU A 1 426 ? -20.787 1.692 -6.951 1.00 93.00 426 LEU A C 1
ATOM 3440 O O . LEU A 1 426 ? -19.612 1.673 -6.551 1.00 93.00 426 LEU A O 1
ATOM 3444 N N . TRP A 1 427 ? -21.776 2.130 -6.176 1.00 88.50 427 TRP A N 1
ATOM 3445 C CA . TRP A 1 427 ? -21.583 2.503 -4.784 1.00 88.50 427 TRP A CA 1
ATOM 3446 C C . TRP A 1 427 ? -20.982 1.344 -3.973 1.00 88.50 427 TRP A C 1
ATOM 3448 O O . TRP A 1 427 ? -21.205 0.174 -4.269 1.00 88.50 427 TRP A O 1
ATOM 3458 N N . GLN A 1 428 ? -20.137 1.685 -2.996 1.00 86.56 428 GLN A N 1
ATOM 3459 C CA . GLN A 1 428 ? -19.325 0.729 -2.224 1.00 86.56 428 GLN A CA 1
ATOM 3460 C C . GLN A 1 428 ? -18.421 -0.223 -3.036 1.00 86.56 428 GLN A C 1
ATOM 3462 O O . GLN A 1 428 ? -17.838 -1.130 -2.462 1.00 86.56 428 GLN A O 1
ATOM 3467 N N . GLY A 1 429 ? -18.203 0.020 -4.334 1.00 84.62 429 GLY A N 1
ATOM 3468 C CA . GLY A 1 429 ? -17.268 -0.783 -5.133 1.00 84.62 429 GLY A CA 1
ATOM 3469 C C . GLY A 1 429 ? -17.892 -2.024 -5.768 1.00 84.62 429 GLY A C 1
ATOM 3470 O O . GLY A 1 429 ? -17.163 -2.821 -6.349 1.00 84.62 429 GLY A O 1
ATOM 3471 N N . ILE A 1 430 ? -19.220 -2.158 -5.705 1.00 89.69 430 ILE A N 1
ATOM 3472 C CA . ILE A 1 430 ? -19.966 -3.219 -6.389 1.00 89.69 430 ILE A CA 1
ATOM 3473 C C . ILE A 1 430 ? -19.698 -3.131 -7.896 1.00 89.69 430 ILE A C 1
ATOM 3475 O O . ILE A 1 430 ? -19.853 -2.067 -8.498 1.00 89.69 430 ILE A O 1
ATOM 3479 N N . THR A 1 431 ? -19.289 -4.244 -8.501 1.00 92.12 431 THR A N 1
ATOM 3480 C CA . THR A 1 431 ? -18.965 -4.333 -9.929 1.00 92.12 431 THR A CA 1
ATOM 3481 C C . THR A 1 431 ? -20.138 -4.899 -10.718 1.00 92.12 431 THR A C 1
ATOM 3483 O O . THR A 1 431 ? -20.668 -5.947 -10.358 1.00 92.12 431 THR A O 1
ATOM 3486 N N . GLN A 1 432 ? -20.499 -4.250 -11.821 1.00 94.94 432 GLN A N 1
ATOM 3487 C CA . GLN A 1 432 ? -21.501 -4.728 -12.770 1.00 94.94 432 GLN A CA 1
ATOM 3488 C C . GLN A 1 432 ? -20.843 -4.922 -14.138 1.00 94.94 432 GLN A C 1
ATOM 3490 O O . GLN A 1 432 ? -20.303 -3.962 -14.689 1.00 94.94 432 GLN A O 1
ATOM 3495 N N . GLU A 1 433 ? -20.869 -6.142 -14.679 1.00 96.06 433 GLU A N 1
ATOM 3496 C CA . GLU A 1 433 ? -20.380 -6.410 -16.040 1.00 96.06 433 GLU A CA 1
ATOM 3497 C C . GLU A 1 433 ? -21.239 -5.650 -17.055 1.00 96.06 433 GLU A C 1
ATOM 3499 O O . GLU A 1 433 ? -22.469 -5.613 -16.945 1.00 96.06 433 GLU A O 1
ATOM 3504 N N . LEU A 1 434 ? -20.588 -4.994 -18.013 1.00 96.19 434 LEU A N 1
ATOM 3505 C CA . LEU A 1 434 ? -21.268 -4.241 -19.058 1.00 96.19 434 LEU A CA 1
ATOM 3506 C C . LEU A 1 434 ? -21.591 -5.147 -20.251 1.00 96.19 434 LEU A C 1
ATOM 3508 O O . LEU A 1 434 ? -20.758 -5.982 -20.615 1.00 96.19 434 LEU A O 1
ATOM 3512 N N . PRO A 1 435 ? -22.757 -4.965 -20.898 1.00 95.06 435 PRO A N 1
ATOM 3513 C CA . PRO A 1 435 ? -23.112 -5.741 -22.077 1.00 95.06 435 PRO A CA 1
ATOM 3514 C C . PRO A 1 435 ? -22.186 -5.395 -23.256 1.00 95.06 435 PRO A C 1
ATOM 3516 O O . PRO A 1 435 ? -21.761 -4.241 -23.360 1.00 95.06 435 PRO A O 1
ATOM 3519 N N . PRO A 1 436 ? -21.939 -6.329 -24.194 1.00 91.56 436 PRO A N 1
ATOM 3520 C CA . PRO A 1 436 ? -21.102 -6.080 -25.375 1.00 91.56 436 PRO A CA 1
ATOM 3521 C C . PRO A 1 436 ? -21.569 -4.906 -26.250 1.00 91.56 436 PRO A C 1
ATOM 3523 O O . PRO A 1 436 ? -20.767 -4.290 -26.938 1.00 91.56 436 PRO A O 1
ATOM 3526 N N . SER A 1 437 ? -22.861 -4.559 -26.200 1.00 93.69 437 SER A N 1
ATOM 3527 C CA . SER A 1 437 ? -23.435 -3.407 -26.909 1.00 93.69 437 SER A CA 1
ATOM 3528 C C . SER A 1 437 ? -23.067 -2.048 -26.301 1.00 93.69 437 SER A C 1
ATOM 3530 O O . SER A 1 437 ? -23.380 -1.009 -26.880 1.00 93.69 437 SER A O 1
ATOM 3532 N N . HIS A 1 438 ? -22.438 -2.019 -25.124 1.00 94.62 438 HIS A N 1
ATOM 3533 C CA . HIS A 1 438 ? -22.077 -0.773 -24.464 1.00 94.62 438 HIS A CA 1
ATOM 3534 C C . HIS A 1 438 ? -20.996 -0.019 -25.270 1.00 94.62 438 HIS A C 1
ATOM 3536 O O . HIS A 1 438 ? -20.000 -0.635 -25.654 1.00 94.62 438 HIS A O 1
ATOM 3542 N N . PRO A 1 439 ? -21.089 1.318 -25.445 1.00 92.88 439 PRO A N 1
ATOM 3543 C CA . PRO A 1 439 ? -20.140 2.103 -26.253 1.00 92.88 439 PRO A CA 1
ATOM 3544 C C . PRO A 1 439 ? -18.670 1.973 -25.839 1.00 92.88 439 PRO A C 1
ATOM 3546 O O . PRO A 1 439 ? -17.766 2.261 -26.620 1.00 92.88 439 PRO A O 1
ATOM 3549 N N . ILE A 1 440 ? -18.408 1.536 -24.607 1.00 90.88 440 ILE A N 1
ATOM 3550 C CA . ILE A 1 440 ? -17.050 1.297 -24.102 1.00 90.88 440 ILE A CA 1
ATOM 3551 C C . ILE A 1 440 ? -16.325 0.169 -24.855 1.00 90.88 440 ILE A C 1
ATOM 3553 O O . ILE A 1 440 ? -15.107 0.222 -24.945 1.00 90.88 440 ILE A O 1
ATOM 3557 N N . TYR A 1 441 ? -17.063 -0.789 -25.430 1.00 90.69 441 TYR A N 1
ATOM 3558 C CA . TYR A 1 441 ? -16.522 -1.890 -26.236 1.00 90.69 441 TYR A CA 1
ATOM 3559 C C . TYR A 1 441 ? -16.303 -1.519 -27.705 1.00 90.69 441 TYR A C 1
ATOM 3561 O O . TYR A 1 441 ? -15.669 -2.273 -28.434 1.00 90.69 441 TYR A O 1
ATOM 3569 N N . ALA A 1 442 ? -16.808 -0.371 -28.169 1.00 90.06 442 ALA A N 1
ATOM 3570 C CA . ALA A 1 442 ? -16.546 0.061 -29.536 1.00 90.06 442 ALA A CA 1
ATOM 3571 C C . ALA A 1 442 ? -15.058 0.405 -29.678 1.00 90.06 442 ALA A C 1
ATOM 3573 O O . ALA A 1 442 ? -14.594 1.353 -29.040 1.00 90.06 442 ALA A O 1
ATOM 3574 N N . PHE A 1 443 ? -14.326 -0.352 -30.494 1.00 87.69 443 PHE A N 1
ATOM 3575 C CA . PHE A 1 443 ? -12.908 -0.110 -30.739 1.00 87.69 443 PHE A CA 1
ATOM 3576 C C . PHE A 1 443 ? -12.687 1.317 -31.250 1.00 87.69 443 PHE A C 1
ATOM 3578 O O . PHE A 1 443 ? -13.295 1.744 -32.231 1.00 87.69 443 PHE A O 1
ATOM 3585 N N . ALA A 1 444 ? -11.805 2.046 -30.575 1.00 84.44 444 ALA A N 1
ATOM 3586 C CA . ALA A 1 444 ? -11.222 3.270 -31.091 1.00 84.44 444 ALA A CA 1
ATOM 3587 C C . ALA A 1 444 ? -9.826 3.430 -30.468 1.00 84.44 444 ALA A C 1
ATOM 3589 O O . ALA A 1 444 ? -9.692 3.225 -29.257 1.00 84.44 444 ALA A O 1
ATOM 3590 N N . PRO A 1 445 ? -8.791 3.799 -31.243 1.00 79.31 445 PRO A N 1
ATOM 3591 C CA . PRO A 1 445 ? -7.426 3.911 -30.730 1.00 79.31 445 PRO A CA 1
ATOM 3592 C C . PRO A 1 445 ? -7.274 4.846 -29.524 1.00 79.31 445 PRO A C 1
ATOM 3594 O O . PRO A 1 445 ? -6.419 4.619 -28.681 1.00 79.31 445 PRO A O 1
ATOM 3597 N N . GLN A 1 446 ? -8.137 5.861 -29.386 1.00 75.12 446 GLN A N 1
ATOM 3598 C CA . GLN A 1 446 ? -8.134 6.789 -28.245 1.00 75.12 446 GLN A CA 1
ATOM 3599 C C . GLN A 1 446 ? -8.595 6.152 -26.919 1.00 75.12 446 GLN A C 1
ATOM 3601 O O . GLN A 1 446 ? -8.568 6.821 -25.886 1.00 75.12 446 GLN A O 1
ATOM 3606 N N . LYS A 1 447 ? -9.091 4.906 -26.946 1.00 78.44 447 LYS A N 1
ATOM 3607 C CA . LYS A 1 447 ? -9.539 4.161 -25.756 1.00 78.44 447 LYS A CA 1
ATOM 3608 C C . LYS A 1 447 ? -8.453 3.269 -25.148 1.00 78.44 447 LYS A C 1
ATOM 3610 O O . LYS A 1 447 ? -8.697 2.707 -24.080 1.00 78.44 447 LYS A O 1
ATOM 3615 N N . LEU A 1 448 ? -7.322 3.116 -25.838 1.00 75.75 448 LEU A N 1
ATOM 3616 C CA . LEU A 1 448 ? -6.086 2.509 -25.336 1.00 75.75 448 LEU A CA 1
ATOM 3617 C C . LEU A 1 448 ? -5.273 3.575 -24.599 1.00 75.75 448 LEU A C 1
ATOM 3619 O O . LEU A 1 448 ? -4.711 3.233 -23.535 1.00 75.75 448 LEU A O 1
#

Secondary structure (DSSP, 8-state):
------------PPPHHHHHHHHHHHHHHHHHHTTSS-HHHHHHHHHHHHHHHHHHHTT-HHHHHHHHHHHHHHHHHHSPPPHHHHHHHHHHHHHHHHHHHHHHHHHTEEEEE--SGGGTTTS-TT-EEEEESSSS-EEPTTSS-EES--TTTS-TT-EEEEE-TTSS-S--EEEETTTEEEE-EEEEE----TT-EEEEETTEEEEE-TTS-B-HHHHT-GGG--------S-SSBEEE--SS-BTTB--EEEEEETTEEEEEEEE-TTS-EEEEEPPEEETTEEE--SSSGGGTT-TT--EEEEEEHHHHHHHTTT--TTS---SEEEEEEEEEEEEEEEEEE-TTS-EEEEEEEEEEEEEE-HHHHHHHHHT-----EEE-TTSBEEETTPPPPSGGGTT--B-TTPPSEEEEEETTEEEEE-GGG-EEEPPTTSGGGS--GGG-

Radius of gyration: 36.17 Å; chains: 1; bounding box: 104×51×103 Å

Foldseek 3Di:
DDDDDDDDPPDDFDALVRLVVLLVVLVVLCVVCVVVADPVLNVVLVVLSVQLVVQSVVVPRRSNRVSSVVSVVSCVVRSPDDPVNVVVVVVVVVVVVVVVVLQCVQWFKDKDAACFCPPPPVDDHLDIDIGGQPQQFGGDPPDRDTHNGDPVSDDAQDKDKDFCPPAPDPPQWDADVVPHIDGDIDIDGHHDDPQKDWADDPQAIWIAHNVRHTCRVVRHPCSVPGNPDDDDPDLQGDWDFDPDADVLARQKIFGDDPNHGFKIWGADPVRDIDIDGDWDQHPVGTDTDPWSQVVHVCQPAWDKDKDAPVRVCVVVVNDPPPDDDARMKIKTWGGWTPPPWDFDQDPVRHGYTDTDIDIDIDHDDPVNQVVCLQQDFDAKWWQAQQQWIDHPPDDDDPVVVVLTQGQPQAHTAIWGDHRNWIWTADPSRDTDTDDCPHSLVPDDSSND

Sequence (448 aa):
MNMLSLILPMKAVYSLRKSKKRFLTIYKRYQKKKASLPPTQKEEIKQSLEAAQEALLACNKELASQAVKALEELSKLLLKKTSFEQAKDFIINILFALVVAVLLRQLWFEFYEIPTGSMRPTFKEKDRVVVSKTQFGINLPLTAKHLYFDPRLVQRSGIVVFTGQNMDIQDVDTLYFYLFPGKKQYIKRLIGKPGDTLYFYGGKLYGIDKEGRDISAELQKASLGKIDHVPFISFEGKVTTPSQPNQGVYSSAVLHQMNEPVAKMTVSSRHHIFSEMLPLNTALGKQTPARYEDLWGFKNYAMARILSKKEYLFANGASLDNLPPSDYYLELIHDPNLKGATLQRDLYGRLRPVLGLNYSYIPLDEAHLKTLFDNLYTARFIVDKNGFVSRYGYKKSESSKAFQPKLDGVPAGTYEFYYGKAYRILWQGITQELPPSHPIYAFAPQKL

pLDDT: mean 84.56, std 10.7, range [32.38, 96.19]